Protein AF-A0A087TFL4-F1 (afdb_monomer)

Secondary structure (DSSP, 8-state):
--HHHHHHHHHHHHHHHHHHHHH-----SS--TTB-TTS-B------SS--SS-----HHHHH-S--SS-S--------TTTS----EE----TT-TTS--EE-TT-SS-HHHHHHHHHHHS-HHHHHHHHHHHHHHHT-HHHHHHHHHHHHHHHTTHHHHHHHHHHHHHHHHHHHHHHHHHTSPPPP-----------PPP--------TTSHHHHHHHHHHHHHHHHHHHHHHHHHHHHHHHHHHHHHHHHHHHHHHHHHHHHHHHHHHHHHHHHHTSPPPSSGGGPPPPPHHHHHHHHHHHHHHHHHHTTS-GGGTS-HHHHHHHTT------------------------------------------------PPPP--S-------

Solvent-accessible surface area (backbone atoms only — not comparable to full-atom values): 25677 Å² total; per-residue (Å²): 133,54,76,66,56,52,50,52,51,50,51,50,50,50,51,53,51,50,56,52,52,75,69,51,72,77,96,56,98,71,77,76,95,52,59,47,97,84,72,50,70,72,84,84,81,81,67,98,69,92,63,103,60,93,71,88,77,54,67,60,78,78,68,51,78,83,88,76,76,78,52,42,83,80,67,94,70,79,55,80,82,74,56,87,31,55,44,46,75,50,84,79,62,89,93,43,88,84,54,77,54,61,47,60,93,82,32,78,40,52,65,68,57,28,50,48,51,41,55,60,71,64,31,72,64,40,51,53,52,51,51,50,52,49,57,61,34,73,82,30,69,68,54,45,53,52,50,51,53,51,45,18,68,76,48,78,48,48,46,63,55,52,50,52,54,50,50,54,55,48,50,54,52,50,52,53,52,49,56,59,57,72,70,52,83,79,80,90,83,87,88,86,88,87,84,85,90,88,83,90,85,88,82,88,92,85,84,85,80,74,84,83,57,52,71,67,44,51,59,50,46,53,53,50,50,53,52,48,51,52,51,54,51,53,52,47,54,51,49,52,54,50,48,51,51,50,55,52,51,52,50,51,50,50,56,52,47,53,54,48,56,56,45,53,50,43,50,51,52,37,50,49,54,51,45,62,62,71,70,43,82,78,54,80,38,56,88,61,55,82,72,83,48,70,67,48,51,54,39,50,54,52,40,51,52,51,50,49,62,58,49,71,79,49,61,69,76,84,76,52,52,73,64,60,51,33,55,75,69,68,49,87,71,80,77,88,70,87,70,87,76,79,77,83,75,90,75,91,76,86,87,84,89,80,84,89,77,91,79,90,75,89,77,90,83,86,88,86,87,89,82,91,81,92,85,80,89,80,86,83,84,89,81,78,94,83,83,74,95,84,82,135

Sequence (392 aa):
MSPEEILQQAQRAAKAAANRLTLKRPNSKFGFLRQNENGTTTLAIIHPKSGDREMKVNLEMLTGKVSQGTGTIVGFKEDSKNIIKPVHYTSYGSYSSYAPHYDSTFSNLSKEESDLVLSTYGDELGLQYADSLTSFAKDNDYVLHMVDNILDSLTGGEHSKTVKILEEKRKVREEEAQARKVLKPLNENEMAKTSPLSTPVTADIESLQTLEDIDLELSRLEHVDNENKKLENGEKNRSDLLHLKHKQLLSQRRAIQQKLDNATQLLQDLRKVQNERLSSNPPPHLALIRPPSTLENDLADKVTKKLVDVSSQLPPENIVSVEGLRKAMGITYCPTSGHNTASNTKGSKKIDLTGRNIENDRTVNDTSLRDETVLDHSSPPDVSADDRLRNQ

InterPro domains:
  IPR021900 Protein of unknown function DUF3512 [PF12024] (1-171)
  IPR051831 Bromodomain-containing [PTHR22881] (3-341)

Foldseek 3Di:
DDPVVVVVVVVVVVVVVVVVVVPDDPPDPDDQPAQDPVRDHDDDPDDPDDDPDPDPDDVCNVPPPPPDDFLFPPPDDDDPVPDAFAWAADDPDPPPPPDDGTHCPPGPDDNVVNVVCCVCPVDPVNVVVVVVVVVVQVPPPVSVVVVQVVVCVVVVNVSVVVVVVVVVVVVVVVVVVVVVVVPPDDDDDDDDDDDDDDDDDDDDDPDDDDDPCVVVVVVVVVVVVVVVVVVVVVVVVVVVVVVVVVVVVVVVVVVLVVLVVVLVVLVVVLVVQVCVQVVPDQDRGNVVRDDRDPVSVVSVVVNVVSVCVSPVVDDPPVVADPVNVCVVVVNPDDDPPDDDPPPDDDDDDDDDDDDDDDDDDDDDDDDDDDDDDDDDDDDDDDDDDDDDDDDD

Mean predicted aligned error: 23.57 Å

Radius of gyration: 42.43 Å; Cα contacts (8 Å, |Δi|>4): 109; chains: 1; bounding box: 102×83×144 Å

Structure (mmCIF, N/CA/C/O backbone):
data_AF-A0A087TFL4-F1
#
_entry.id   AF-A0A087TFL4-F1
#
loop_
_atom_site.group_PDB
_atom_site.id
_atom_site.type_symbol
_atom_site.label_atom_id
_atom_site.label_alt_id
_atom_site.label_comp_id
_atom_site.label_asym_id
_atom_site.label_entity_id
_atom_site.label_seq_id
_atom_site.pdbx_PDB_ins_code
_atom_site.Cartn_x
_atom_site.Cartn_y
_atom_site.Cartn_z
_atom_site.occupancy
_atom_site.B_iso_or_equiv
_atom_site.auth_seq_id
_atom_site.auth_comp_id
_atom_site.auth_asym_id
_atom_site.auth_atom_id
_atom_site.pdbx_PDB_model_num
ATOM 1 N N . MET A 1 1 ? -61.193 27.846 10.549 1.00 58.06 1 MET A N 1
ATOM 2 C CA . MET A 1 1 ? -60.262 26.756 10.885 1.00 58.06 1 MET A CA 1
ATOM 3 C C . MET A 1 1 ? -59.587 27.135 12.183 1.00 58.06 1 MET A C 1
ATOM 5 O O . MET A 1 1 ? -58.821 28.096 12.195 1.00 58.06 1 MET A O 1
ATOM 9 N N . SER A 1 2 ? -59.947 26.476 13.278 1.00 85.62 2 SER A N 1
ATOM 10 C CA . SER A 1 2 ? -59.261 26.668 14.555 1.00 85.62 2 SER A CA 1
ATOM 11 C C . SER A 1 2 ? -57.844 26.063 14.484 1.00 85.62 2 SER A C 1
ATOM 13 O O . SER A 1 2 ? -57.599 25.158 13.681 1.00 85.62 2 SER A O 1
ATOM 15 N N . PRO A 1 3 ? -56.880 26.527 15.301 1.00 83.25 3 PRO A N 1
ATOM 16 C CA . PRO A 1 3 ? -55.535 25.939 15.348 1.00 83.25 3 PRO A CA 1
ATOM 17 C C . PRO A 1 3 ? -55.542 24.431 15.646 1.00 83.25 3 PRO A C 1
ATOM 19 O O . PRO A 1 3 ? -54.695 23.683 15.159 1.00 83.25 3 PRO A O 1
ATOM 22 N N . GLU A 1 4 ? -56.532 23.981 16.415 1.00 86.81 4 GLU A N 1
ATOM 23 C CA . GLU A 1 4 ? -56.717 22.583 16.789 1.00 86.81 4 GLU A CA 1
ATOM 24 C C . GLU A 1 4 ? -57.187 21.723 15.604 1.00 86.81 4 GLU A C 1
ATOM 26 O O . GLU A 1 4 ? -56.677 20.621 15.392 1.00 86.81 4 GLU A O 1
ATOM 31 N N . GLU A 1 5 ? -58.074 22.256 14.759 1.00 89.19 5 GLU A N 1
ATOM 32 C CA . GLU A 1 5 ? -58.508 21.597 13.520 1.00 89.19 5 GLU A CA 1
ATOM 33 C C . GLU A 1 5 ? -57.343 21.414 12.537 1.00 89.19 5 GLU A C 1
ATOM 35 O O . GLU A 1 5 ? -57.216 20.360 11.910 1.00 89.19 5 GLU A O 1
ATOM 40 N N . ILE A 1 6 ? -56.447 22.404 12.448 1.00 87.94 6 ILE A N 1
ATOM 41 C CA . ILE A 1 6 ? -55.258 22.349 11.585 1.00 87.94 6 ILE A CA 1
ATOM 42 C C . ILE A 1 6 ? -54.280 21.277 12.083 1.00 87.94 6 ILE A C 1
ATOM 44 O O . ILE A 1 6 ? -53.769 20.488 11.284 1.00 87.94 6 ILE A O 1
ATOM 48 N N . LEU A 1 7 ? -54.050 21.196 13.399 1.00 90.12 7 LEU A N 1
ATOM 49 C CA . LEU A 1 7 ? -53.199 20.163 13.995 1.00 90.12 7 LEU A CA 1
ATOM 50 C C . LEU A 1 7 ? -53.775 18.763 13.755 1.00 90.12 7 LEU A C 1
ATOM 52 O O . LEU A 1 7 ? -53.048 17.852 13.354 1.00 90.12 7 LEU A O 1
ATOM 56 N N . GLN A 1 8 ? -55.085 18.594 13.944 1.00 92.69 8 GLN A N 1
ATOM 57 C CA . GLN A 1 8 ? -55.751 17.313 13.730 1.00 92.69 8 GLN A CA 1
ATOM 58 C C . GLN A 1 8 ? -55.700 16.889 12.255 1.00 92.69 8 GLN A C 1
ATOM 60 O O . GLN A 1 8 ? -55.462 15.717 11.947 1.00 92.69 8 GLN A O 1
ATOM 65 N N . GLN A 1 9 ? -55.873 17.834 11.329 1.00 91.88 9 GLN A N 1
ATOM 66 C CA . GLN A 1 9 ? -55.750 17.586 9.897 1.00 91.88 9 GLN A CA 1
ATOM 67 C C . GLN A 1 9 ? -54.315 17.207 9.508 1.00 91.88 9 GLN A C 1
ATOM 69 O O . GLN A 1 9 ? -54.122 16.230 8.781 1.00 91.88 9 GLN A O 1
ATOM 74 N N . ALA A 1 10 ? -53.309 17.910 10.037 1.00 92.62 10 ALA A N 1
ATOM 75 C CA . ALA A 1 10 ? -51.899 17.607 9.802 1.00 92.62 10 ALA A CA 1
ATOM 76 C C . ALA A 1 10 ? -51.515 16.219 10.339 1.00 92.62 10 ALA A C 1
ATOM 78 O O . ALA A 1 10 ? -50.865 15.441 9.641 1.00 92.62 10 ALA A O 1
ATOM 79 N N . GLN A 1 11 ? -51.978 15.857 11.538 1.00 92.94 11 GLN A N 1
ATOM 80 C CA . GLN A 1 11 ? -51.740 14.535 12.124 1.00 92.94 11 GLN A CA 1
ATOM 81 C C . GLN A 1 11 ? -52.425 13.415 11.331 1.00 92.94 11 GLN A C 1
ATOM 83 O O . GLN A 1 11 ? -51.819 12.367 11.096 1.00 92.94 11 GLN A O 1
ATOM 88 N N . ARG A 1 12 ? -53.666 13.625 10.870 1.00 92.75 12 ARG A N 1
ATOM 89 C CA . ARG A 1 12 ? -54.366 12.662 10.003 1.00 92.75 12 ARG A CA 1
ATOM 90 C C . ARG A 1 12 ? -53.652 12.489 8.664 1.00 92.75 12 ARG A C 1
ATOM 92 O O . ARG A 1 12 ? -53.463 11.353 8.233 1.00 92.75 12 ARG A O 1
ATOM 99 N N . ALA A 1 13 ? -53.207 13.581 8.045 1.00 90.56 13 ALA A N 1
ATOM 100 C CA . ALA A 1 13 ? -52.444 13.544 6.800 1.00 90.56 13 ALA A CA 1
ATOM 101 C C . ALA A 1 13 ? -51.092 12.831 6.980 1.00 90.56 13 ALA A C 1
ATOM 103 O O . ALA A 1 13 ? -50.738 11.975 6.169 1.00 90.56 13 ALA A O 1
ATOM 104 N N . ALA A 1 14 ? -50.378 13.100 8.078 1.00 89.25 14 ALA A N 1
ATOM 105 C CA . ALA A 1 14 ? -49.119 12.437 8.408 1.00 89.25 14 ALA A CA 1
ATOM 106 C C . ALA A 1 14 ? -49.306 10.930 8.640 1.00 89.25 14 ALA A C 1
ATOM 108 O O . ALA A 1 14 ? -48.551 10.120 8.103 1.00 89.25 14 ALA A O 1
ATOM 109 N N . LYS A 1 15 ? -50.355 10.530 9.372 1.00 88.44 15 LYS A N 1
ATOM 110 C CA . LYS A 1 15 ? -50.680 9.115 9.604 1.00 88.44 15 LYS A CA 1
ATOM 111 C C . LYS A 1 15 ? -51.071 8.397 8.310 1.00 88.44 15 LYS A C 1
ATOM 113 O O . LYS A 1 15 ? -50.635 7.273 8.075 1.00 88.44 15 LYS A O 1
ATOM 118 N N . ALA A 1 16 ? -51.845 9.050 7.442 1.00 85.50 16 ALA A N 1
ATOM 119 C CA . ALA A 1 16 ? -52.192 8.513 6.129 1.00 85.50 16 ALA A CA 1
ATOM 120 C C . ALA A 1 16 ? -50.954 8.358 5.226 1.00 85.50 16 ALA A C 1
ATOM 122 O O . ALA A 1 16 ? -50.808 7.336 4.555 1.00 85.50 16 ALA A O 1
ATOM 123 N N . ALA A 1 17 ? -50.028 9.322 5.249 1.00 80.00 17 ALA A N 1
ATOM 124 C CA . ALA A 1 17 ? -48.767 9.247 4.513 1.00 80.00 17 ALA A CA 1
ATOM 125 C C . ALA A 1 17 ? -47.852 8.126 5.035 1.00 80.00 17 ALA A C 1
ATOM 127 O O . ALA A 1 17 ? -47.291 7.379 4.232 1.00 80.00 17 ALA A O 1
ATOM 128 N N . ALA A 1 18 ? -47.759 7.958 6.358 1.00 78.62 18 ALA A N 1
ATOM 129 C CA . ALA A 1 18 ? -47.012 6.870 6.987 1.00 78.62 18 ALA A CA 1
ATOM 130 C C . ALA A 1 18 ? -47.576 5.496 6.590 1.00 78.62 18 ALA A C 1
ATOM 132 O O . ALA A 1 18 ? -46.825 4.635 6.142 1.00 78.62 18 ALA A O 1
ATOM 133 N N . ASN A 1 19 ? -48.900 5.323 6.642 1.00 77.06 19 ASN A N 1
ATOM 134 C CA . ASN A 1 19 ? -49.559 4.088 6.204 1.00 77.06 19 ASN A CA 1
ATOM 135 C C . ASN A 1 19 ? -49.379 3.823 4.699 1.00 77.06 19 ASN A C 1
ATOM 137 O O . ASN A 1 19 ? -49.259 2.681 4.263 1.00 77.06 19 ASN A O 1
ATOM 141 N N . ARG A 1 20 ? -49.336 4.877 3.875 1.00 72.00 20 ARG A N 1
ATOM 142 C CA . ARG A 1 20 ? -49.063 4.728 2.442 1.00 72.00 20 ARG A CA 1
ATOM 143 C C . ARG A 1 20 ? -47.622 4.291 2.187 1.00 72.00 20 ARG A C 1
ATOM 145 O O . ARG A 1 20 ? -47.395 3.552 1.238 1.00 72.00 20 ARG A O 1
ATOM 152 N N . LEU A 1 21 ? -46.670 4.731 3.012 1.00 65.38 21 LEU A N 1
ATOM 153 C CA . LEU A 1 21 ? -45.262 4.332 2.941 1.00 65.38 21 LEU A CA 1
ATOM 154 C C . LEU A 1 21 ? -45.024 2.907 3.451 1.00 65.38 21 LEU A C 1
ATOM 156 O O . LEU A 1 21 ? -44.215 2.207 2.854 1.00 65.38 21 LEU A O 1
ATOM 160 N N . THR A 1 22 ? -45.750 2.446 4.475 1.00 64.56 22 THR A N 1
ATOM 161 C CA . THR A 1 22 ? -45.658 1.049 4.941 1.00 64.56 22 THR A CA 1
ATOM 162 C C . THR A 1 22 ? -46.191 0.053 3.909 1.00 64.56 22 THR A C 1
ATOM 164 O O . THR A 1 22 ? -45.640 -1.037 3.783 1.00 64.56 22 THR A O 1
ATOM 167 N N . LEU A 1 23 ? -47.210 0.428 3.123 1.00 61.41 23 LEU A N 1
ATOM 168 C CA . LEU A 1 23 ? -47.696 -0.377 1.992 1.00 61.41 23 LEU A CA 1
ATOM 169 C C . LEU A 1 23 ? -46.860 -0.221 0.710 1.00 61.41 23 LEU A C 1
ATOM 171 O O . LEU A 1 23 ? -46.963 -1.058 -0.193 1.00 61.41 23 LEU A O 1
ATOM 175 N N . LYS A 1 24 ? -46.061 0.847 0.585 1.00 58.66 24 LYS A N 1
ATOM 176 C CA . LYS A 1 24 ? -45.263 1.103 -0.620 1.00 58.66 24 LYS A CA 1
ATOM 177 C C . LYS A 1 24 ? -44.071 0.150 -0.641 1.00 58.66 24 LYS A C 1
ATOM 179 O O . LYS A 1 24 ? -43.048 0.393 -0.007 1.00 58.66 24 LYS A O 1
ATOM 184 N N . ARG A 1 25 ? -44.182 -0.935 -1.408 1.00 59.22 25 ARG A N 1
ATOM 185 C CA . ARG A 1 25 ? -43.020 -1.772 -1.722 1.00 59.22 25 ARG A CA 1
ATOM 186 C C . ARG A 1 25 ? -42.063 -0.972 -2.622 1.00 59.22 25 ARG A C 1
ATOM 188 O O . ARG A 1 25 ? -42.535 -0.324 -3.561 1.00 59.22 25 ARG A O 1
ATOM 195 N N . PRO A 1 26 ? -40.745 -0.967 -2.353 1.00 58.03 26 PRO A N 1
ATOM 196 C CA . PRO A 1 26 ? -39.784 -0.352 -3.259 1.00 58.03 26 PRO A CA 1
ATOM 197 C C . PRO A 1 26 ? -39.869 -1.038 -4.624 1.00 58.03 26 PRO A C 1
ATOM 199 O O . PRO A 1 26 ? -40.136 -2.238 -4.703 1.00 58.03 26 PRO A O 1
ATOM 202 N N . ASN A 1 27 ? -39.668 -0.267 -5.692 1.00 52.59 27 ASN A N 1
ATOM 203 C CA . ASN A 1 27 ? -39.765 -0.734 -7.072 1.00 52.59 27 ASN A CA 1
ATOM 204 C C . ASN A 1 27 ? -38.569 -1.658 -7.389 1.00 52.59 27 ASN A C 1
ATOM 206 O O . ASN A 1 27 ? -37.582 -1.245 -7.990 1.00 52.59 27 ASN A O 1
ATOM 210 N N . SER A 1 28 ? -38.617 -2.890 -6.884 1.00 54.31 28 SER A N 1
ATOM 211 C CA . SER A 1 28 ? -37.598 -3.918 -7.078 1.00 54.31 28 SER A CA 1
ATOM 212 C C . SER A 1 28 ? -38.000 -4.809 -8.248 1.00 54.31 28 SER A C 1
ATOM 214 O O . SER A 1 28 ? -39.097 -5.363 -8.258 1.00 54.31 28 SER A O 1
ATOM 216 N N . LYS A 1 29 ? -37.094 -5.002 -9.214 1.00 53.50 29 LYS A N 1
ATOM 217 C CA . LYS A 1 29 ? -37.260 -5.986 -10.302 1.00 53.50 29 LYS A CA 1
ATOM 218 C C . LYS A 1 29 ? -37.233 -7.442 -9.812 1.00 53.50 29 LYS A C 1
ATOM 220 O O . LYS A 1 29 ? -37.567 -8.340 -10.575 1.00 53.50 29 LYS A O 1
ATOM 225 N N . PHE A 1 30 ? -36.864 -7.672 -8.552 1.00 54.06 30 PHE A N 1
ATOM 226 C CA . PHE A 1 30 ? -36.868 -8.983 -7.910 1.00 54.06 30 PHE A CA 1
ATOM 227 C C . PHE A 1 30 ? -37.880 -8.988 -6.761 1.00 54.06 30 PHE A C 1
ATOM 229 O O . PHE A 1 30 ? -37.739 -8.233 -5.795 1.00 54.06 30 PHE A O 1
ATOM 236 N N . GLY A 1 31 ? -38.918 -9.817 -6.887 1.00 56.47 31 GLY A N 1
ATOM 237 C CA . GLY A 1 31 ? -39.905 -10.069 -5.839 1.00 56.47 31 GLY A CA 1
ATOM 238 C C . GLY A 1 31 ? -39.514 -11.284 -5.000 1.00 56.47 31 GLY A C 1
ATOM 239 O O . GLY A 1 31 ? -39.064 -12.296 -5.535 1.00 56.47 31 GLY A O 1
ATOM 240 N N . PHE A 1 32 ? -39.700 -11.208 -3.683 1.00 57.56 32 PHE A N 1
ATOM 241 C CA . PHE A 1 32 ? -39.600 -12.385 -2.823 1.00 57.56 32 PHE A CA 1
ATOM 242 C C . PHE A 1 32 ? -40.848 -13.252 -3.034 1.00 57.56 32 PHE A C 1
ATOM 244 O O . PHE A 1 32 ? -41.956 -12.828 -2.716 1.00 57.56 32 PHE A O 1
ATOM 251 N N . LEU A 1 33 ? -40.669 -14.467 -3.562 1.00 56.59 33 LEU A N 1
ATOM 252 C CA . LEU A 1 33 ? -41.761 -15.372 -3.960 1.00 56.59 33 LEU A CA 1
ATOM 253 C C . LEU A 1 33 ? -42.633 -15.858 -2.778 1.00 56.59 33 LEU A C 1
ATOM 255 O O . LEU A 1 33 ? -43.685 -16.451 -2.990 1.00 56.59 33 LEU A O 1
ATOM 259 N N . ARG A 1 34 ? -42.212 -15.617 -1.527 1.00 57.62 34 ARG A N 1
ATOM 260 C CA . ARG A 1 34 ? -42.903 -16.075 -0.313 1.00 57.62 34 ARG A CA 1
ATOM 261 C C . ARG A 1 34 ? -42.811 -15.044 0.817 1.00 57.62 34 ARG A C 1
ATOM 263 O O . ARG A 1 34 ? -42.097 -15.241 1.799 1.00 57.62 34 ARG A O 1
ATOM 270 N N . GLN A 1 35 ? -43.505 -13.921 0.650 1.00 61.38 35 GLN A N 1
ATOM 271 C CA . GLN A 1 35 ? -43.669 -12.910 1.696 1.00 61.38 35 GLN A CA 1
ATOM 272 C C . GLN A 1 35 ? -45.012 -13.132 2.407 1.00 61.38 35 GLN A C 1
ATOM 274 O O . GLN A 1 35 ? -46.057 -13.134 1.762 1.00 61.38 35 GLN A O 1
ATOM 279 N N . ASN A 1 36 ? -44.986 -13.321 3.726 1.00 67.50 36 ASN A N 1
ATOM 280 C CA . ASN A 1 36 ? -46.196 -13.370 4.546 1.00 67.50 36 ASN A CA 1
ATOM 281 C C . ASN A 1 36 ? -46.836 -11.973 4.628 1.00 67.50 36 ASN A C 1
ATOM 283 O O . ASN A 1 36 ? -46.158 -10.962 4.434 1.00 67.50 36 ASN A O 1
ATOM 287 N N . GLU A 1 37 ? -48.119 -11.899 4.991 1.00 66.00 37 GLU A N 1
ATOM 288 C CA . GLU A 1 37 ? -48.866 -10.631 5.126 1.00 66.00 37 GLU A CA 1
ATOM 289 C C . GLU A 1 37 ? -48.205 -9.643 6.106 1.00 66.00 37 GLU A C 1
ATOM 291 O O . GLU A 1 37 ? -48.276 -8.431 5.922 1.00 66.00 37 GLU A O 1
ATOM 296 N N . ASN A 1 38 ? -47.443 -10.162 7.075 1.00 67.06 38 ASN A N 1
ATOM 297 C CA . ASN A 1 38 ? -46.673 -9.389 8.055 1.00 67.06 38 ASN A CA 1
ATOM 298 C C . ASN A 1 38 ? -45.337 -8.841 7.506 1.00 67.06 38 ASN A C 1
ATOM 300 O O . ASN A 1 38 ? -44.512 -8.338 8.265 1.00 67.06 38 ASN A O 1
ATOM 304 N N . GLY A 1 39 ? -45.062 -8.998 6.208 1.00 64.88 39 GLY A N 1
ATOM 305 C CA . GLY A 1 39 ? -43.830 -8.549 5.556 1.00 64.88 39 GLY A CA 1
ATOM 306 C C . GLY A 1 39 ? -42.616 -9.463 5.764 1.00 64.88 39 GLY A C 1
ATOM 307 O O . GLY A 1 39 ? -41.577 -9.234 5.141 1.00 64.88 39 GLY A O 1
ATOM 308 N N . THR A 1 40 ? -42.737 -10.513 6.583 1.00 66.12 40 THR A N 1
ATOM 309 C CA . THR A 1 40 ? -41.673 -11.495 6.832 1.00 66.12 40 THR A CA 1
ATOM 310 C C . THR A 1 40 ? -41.522 -12.454 5.654 1.00 66.12 40 THR A C 1
ATOM 312 O O . THR A 1 40 ? -42.504 -12.887 5.054 1.00 66.12 40 THR A O 1
ATOM 315 N N . THR A 1 41 ? -40.282 -12.799 5.312 1.00 64.56 41 THR A N 1
ATOM 316 C CA . THR A 1 41 ? -39.969 -13.773 4.255 1.00 64.56 41 THR A CA 1
ATOM 317 C C . THR A 1 41 ? -39.354 -15.002 4.909 1.00 64.56 41 THR A C 1
ATOM 319 O O . THR A 1 41 ? -38.446 -14.870 5.725 1.00 64.56 41 THR A O 1
ATOM 322 N N . THR A 1 42 ? -39.851 -16.194 4.581 1.00 62.81 42 THR A N 1
ATOM 323 C CA . THR A 1 42 ? -39.295 -17.464 5.078 1.00 62.81 42 THR A CA 1
ATOM 324 C C . THR A 1 42 ? -38.655 -18.236 3.931 1.00 62.81 42 THR A C 1
ATOM 326 O O . THR A 1 42 ? -39.304 -18.537 2.929 1.00 62.81 42 THR A O 1
ATOM 329 N N . LEU A 1 43 ? -37.367 -18.555 4.079 1.00 57.22 43 LEU A N 1
ATOM 330 C CA . LEU A 1 43 ? -36.614 -19.394 3.152 1.00 57.22 43 LEU A CA 1
ATOM 331 C C . LEU A 1 43 ? -36.687 -20.846 3.644 1.00 57.22 43 LEU A C 1
ATOM 333 O O . LEU A 1 43 ? -36.133 -21.173 4.690 1.00 57.22 43 LEU A O 1
ATOM 337 N N . ALA A 1 44 ? -37.376 -21.716 2.907 1.00 58.03 44 ALA A N 1
ATOM 338 C CA . ALA A 1 44 ? -37.375 -23.148 3.191 1.00 58.03 44 ALA A CA 1
ATOM 339 C C . ALA A 1 44 ? -36.181 -23.796 2.477 1.00 58.03 44 ALA A C 1
ATOM 341 O O . ALA A 1 44 ? -36.267 -24.128 1.296 1.00 58.03 44 ALA A O 1
ATOM 342 N N . ILE A 1 45 ? -35.055 -23.946 3.177 1.00 58.06 45 ILE A N 1
ATOM 343 C CA . ILE A 1 45 ? -33.920 -24.731 2.681 1.00 58.06 45 ILE A CA 1
ATOM 344 C C . ILE A 1 45 ? -34.227 -26.201 2.975 1.00 58.06 45 ILE A C 1
ATOM 346 O O . ILE A 1 45 ? -34.058 -26.665 4.100 1.00 58.06 45 ILE A O 1
ATOM 350 N N . ILE A 1 46 ? -34.709 -26.934 1.972 1.00 55.59 46 ILE A N 1
ATOM 351 C CA . ILE A 1 46 ? -34.933 -28.377 2.093 1.00 55.59 46 ILE A CA 1
ATOM 352 C C . ILE A 1 46 ? -33.597 -29.083 1.851 1.00 55.59 46 ILE A C 1
ATOM 354 O O . ILE A 1 46 ? -33.093 -29.115 0.730 1.00 55.59 46 ILE A O 1
ATOM 358 N N . HIS A 1 47 ? -33.020 -29.644 2.913 1.00 51.06 47 HIS A N 1
ATOM 359 C CA . HIS A 1 47 ? -31.899 -30.574 2.806 1.00 51.06 47 HIS A CA 1
ATOM 360 C C . HIS A 1 47 ? -32.420 -31.949 2.342 1.00 51.06 47 HIS A C 1
ATOM 362 O O . HIS A 1 47 ? -33.339 -32.478 2.964 1.00 51.06 47 HIS A O 1
ATOM 368 N N . PRO A 1 48 ? -31.836 -32.585 1.307 1.00 63.09 48 PRO A N 1
ATOM 369 C CA . PRO A 1 48 ? -32.299 -33.882 0.800 1.00 63.09 48 PRO A CA 1
ATOM 370 C C . PRO A 1 48 ? -31.981 -35.079 1.719 1.00 63.09 48 PRO A C 1
ATOM 372 O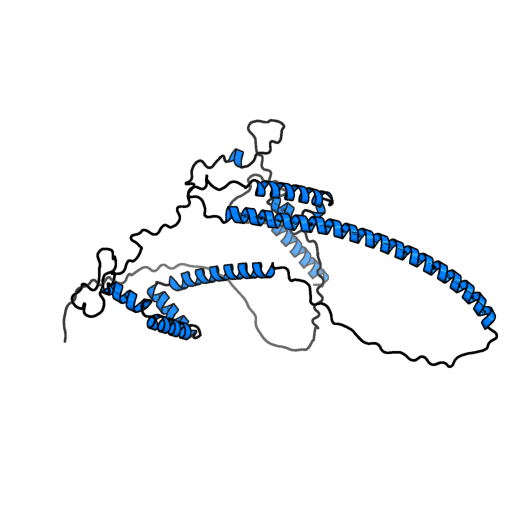 O . PRO A 1 48 ? -32.293 -36.215 1.368 1.00 63.09 48 PRO A O 1
ATOM 375 N N . LYS A 1 49 ? -31.366 -34.859 2.890 1.00 51.84 49 LYS A N 1
ATOM 376 C CA . LYS A 1 49 ? -31.142 -35.882 3.921 1.00 51.84 49 LYS A CA 1
ATOM 377 C C . LYS A 1 49 ? -31.280 -35.263 5.309 1.00 51.84 49 LYS A C 1
ATOM 379 O O . LYS A 1 49 ? -30.391 -34.546 5.761 1.00 51.84 49 LYS A O 1
ATOM 384 N N . SER A 1 50 ? -32.397 -35.545 5.969 1.00 45.72 50 SER A N 1
ATOM 385 C CA . SER A 1 50 ? -32.633 -35.192 7.366 1.00 45.72 50 SER A CA 1
ATOM 386 C C . SER A 1 50 ? -31.718 -36.014 8.273 1.00 45.72 50 SER A C 1
ATOM 388 O O . SER A 1 50 ? -31.831 -37.236 8.339 1.00 45.72 50 SER A O 1
ATOM 390 N N . GLY A 1 51 ? -30.811 -35.339 8.968 1.00 52.31 51 GLY A N 1
ATOM 391 C CA . GLY A 1 51 ? -30.196 -35.826 10.196 1.00 52.31 51 GLY A CA 1
ATOM 392 C C . GLY A 1 51 ? -30.349 -34.726 11.239 1.00 52.31 51 GLY A C 1
ATOM 393 O O . GLY A 1 51 ? -30.035 -33.578 10.937 1.00 52.31 51 GLY A O 1
ATOM 394 N N . ASP A 1 52 ? -30.843 -35.068 12.430 1.00 56.00 52 ASP A N 1
ATOM 395 C CA . ASP A 1 52 ? -31.246 -34.159 13.525 1.00 56.00 52 ASP A CA 1
ATOM 396 C C . ASP A 1 52 ? -30.097 -33.364 14.181 1.00 56.00 52 ASP A C 1
ATOM 398 O O . ASP A 1 52 ? -30.123 -33.049 15.370 1.00 56.00 52 ASP A O 1
ATOM 402 N N . ARG A 1 53 ? -29.033 -33.052 13.444 1.00 60.72 53 ARG A N 1
ATOM 403 C CA . ARG A 1 53 ? -27.903 -32.270 13.939 1.00 60.72 53 ARG A CA 1
ATOM 404 C C . ARG A 1 53 ? -27.661 -31.128 12.977 1.00 60.72 53 ARG A C 1
ATOM 406 O O . ARG A 1 53 ? -27.265 -31.356 11.836 1.00 60.72 53 ARG A O 1
ATOM 413 N N . GLU A 1 54 ? -27.876 -29.907 13.458 1.00 60.31 54 GLU A N 1
ATOM 414 C CA . GLU A 1 54 ? -27.418 -28.690 12.796 1.00 60.31 54 GLU A CA 1
ATOM 415 C C . GLU A 1 54 ? -25.903 -28.797 12.576 1.00 60.31 54 GLU A C 1
ATOM 417 O O . GLU A 1 54 ? -25.093 -28.560 13.475 1.00 60.31 54 GLU A O 1
ATOM 422 N N . MET A 1 55 ? -25.498 -29.228 11.383 1.00 62.38 55 M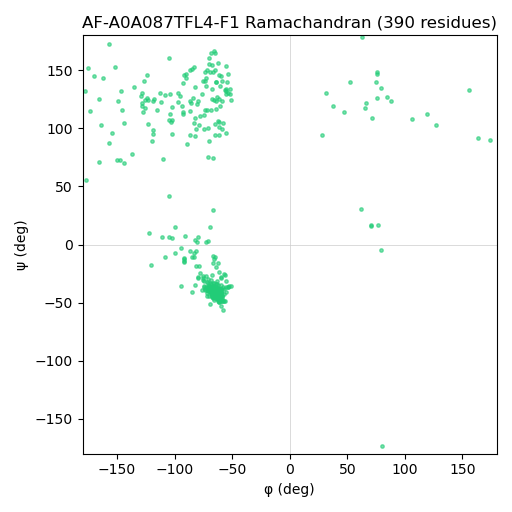ET A N 1
ATOM 423 C CA . MET A 1 55 ? -24.102 -29.181 10.984 1.00 62.38 55 MET A CA 1
ATOM 424 C C . MET A 1 55 ? -23.797 -27.757 10.544 1.00 62.38 55 MET A C 1
ATOM 426 O O . MET A 1 55 ? -24.437 -27.214 9.646 1.00 62.38 55 MET A O 1
ATOM 430 N N . LYS A 1 56 ? -22.796 -27.148 11.180 1.00 65.88 56 LYS A N 1
ATOM 431 C CA . LYS A 1 56 ? -22.221 -25.889 10.712 1.00 65.88 56 LYS A CA 1
ATOM 432 C C . LYS A 1 56 ? -21.560 -26.163 9.365 1.00 65.88 56 LYS A C 1
ATOM 434 O O . LYS A 1 56 ? -20.499 -26.779 9.314 1.00 65.88 56 LYS A O 1
ATOM 439 N N . VAL A 1 57 ? -22.211 -25.755 8.282 1.00 65.06 57 VAL A N 1
ATOM 440 C CA . VAL A 1 57 ? -21.654 -25.881 6.937 1.00 65.06 57 VAL A CA 1
ATOM 441 C C . VAL A 1 57 ? -20.931 -24.585 6.603 1.00 65.06 57 VAL A C 1
ATOM 443 O O . VAL A 1 57 ? -21.547 -23.526 6.495 1.00 65.06 57 VAL A O 1
ATOM 446 N N . ASN A 1 58 ? -19.611 -24.665 6.455 1.00 76.50 58 ASN A N 1
ATOM 447 C CA . ASN A 1 58 ? -18.826 -23.550 5.939 1.00 76.50 58 ASN A CA 1
ATOM 448 C C . ASN A 1 58 ? -19.097 -23.404 4.440 1.00 76.50 58 ASN A C 1
ATOM 450 O O . ASN A 1 58 ? -19.219 -24.408 3.738 1.00 76.50 58 ASN A O 1
ATOM 454 N N . LEU A 1 59 ? -19.138 -22.167 3.935 1.00 72.00 59 LEU A N 1
ATOM 455 C CA . LEU A 1 59 ? -19.316 -21.898 2.502 1.00 72.00 59 LEU A CA 1
ATOM 456 C C . LEU A 1 59 ? -18.317 -22.691 1.640 1.00 72.00 59 LEU A C 1
ATOM 458 O O . LEU A 1 59 ? -18.689 -23.200 0.590 1.00 72.00 59 LEU A O 1
ATOM 462 N N . GLU A 1 60 ? -17.092 -22.875 2.141 1.00 68.94 60 GLU A N 1
ATOM 463 C CA . GLU A 1 60 ? -16.033 -23.684 1.526 1.00 68.94 60 GLU A CA 1
ATOM 464 C C . GLU A 1 60 ? -16.472 -25.125 1.206 1.00 68.94 60 GLU A C 1
ATOM 466 O O . GLU A 1 60 ? -16.101 -25.665 0.165 1.00 68.94 60 GLU A O 1
ATOM 471 N N . MET A 1 61 ? -17.308 -25.738 2.054 1.00 69.56 61 MET A N 1
ATOM 472 C CA . MET A 1 61 ? -17.837 -27.087 1.819 1.00 69.56 61 MET A CA 1
ATOM 473 C C . MET A 1 61 ? -18.883 -27.122 0.699 1.00 69.56 61 MET A C 1
ATOM 475 O O . MET A 1 61 ? -19.045 -28.162 0.066 1.00 69.56 61 MET A O 1
ATOM 479 N N . LEU A 1 62 ? -19.591 -26.013 0.453 1.00 74.12 62 LEU A N 1
ATOM 480 C CA . LEU A 1 62 ? -20.565 -25.901 -0.636 1.00 74.12 62 LEU A CA 1
ATOM 481 C C . LEU A 1 62 ? -19.908 -25.526 -1.965 1.00 74.12 62 LEU A C 1
ATOM 483 O O . LEU A 1 62 ? -20.309 -26.030 -3.010 1.00 74.12 62 LEU A O 1
ATOM 487 N N . THR A 1 63 ? -18.943 -24.607 -1.935 1.00 71.19 63 THR A N 1
ATOM 488 C CA . THR A 1 63 ? -18.366 -24.011 -3.147 1.00 71.19 63 THR A CA 1
ATOM 489 C C . THR A 1 63 ? -17.138 -24.758 -3.657 1.00 71.19 63 THR A C 1
ATOM 491 O O . THR A 1 63 ? -16.732 -24.541 -4.796 1.00 71.19 63 THR A O 1
ATOM 494 N N . GLY A 1 64 ? -16.549 -25.638 -2.838 1.00 74.75 64 GLY A N 1
ATOM 495 C CA . GLY A 1 64 ? -15.318 -26.351 -3.164 1.00 74.75 64 GLY A CA 1
ATOM 496 C C . GLY A 1 64 ? -14.120 -25.414 -3.351 1.00 74.75 64 GLY A C 1
ATOM 497 O O . GLY A 1 64 ? -14.219 -24.188 -3.256 1.00 74.75 64 GLY A O 1
ATOM 498 N N . LYS A 1 65 ? -12.950 -25.997 -3.630 1.00 71.94 65 LYS A N 1
ATOM 499 C CA . LYS A 1 65 ? -11.789 -25.222 -4.084 1.00 71.94 65 LYS A CA 1
ATOM 500 C C . LYS A 1 65 ? -12.041 -24.781 -5.523 1.00 71.94 65 LYS A C 1
ATOM 502 O O . LYS A 1 65 ? -12.483 -25.587 -6.340 1.00 71.94 65 LYS A O 1
ATOM 507 N N . VAL A 1 66 ? -11.729 -23.525 -5.840 1.00 70.06 66 VAL A N 1
ATOM 508 C CA . VAL A 1 66 ? -11.773 -23.012 -7.216 1.00 70.06 66 VAL A CA 1
ATOM 509 C C . VAL A 1 66 ? -10.835 -23.862 -8.077 1.00 70.06 66 VAL A C 1
ATOM 511 O O . VAL A 1 66 ? -9.618 -23.761 -7.970 1.00 70.06 66 VAL A O 1
ATOM 514 N N . SER A 1 67 ? -11.414 -24.750 -8.888 1.00 66.12 67 SER A N 1
ATOM 515 C CA . SER A 1 67 ? -10.667 -25.666 -9.761 1.00 66.12 67 SER A CA 1
ATOM 516 C C . SER A 1 67 ? -10.167 -24.983 -11.034 1.00 66.12 67 SER A C 1
ATOM 518 O O . SER A 1 67 ? -9.301 -25.535 -11.709 1.00 66.12 67 SER A O 1
ATOM 520 N N . GLN A 1 68 ? -10.748 -23.835 -11.391 1.00 66.56 68 GLN A N 1
ATOM 521 C CA . GLN A 1 68 ? -10.501 -23.126 -12.641 1.00 66.56 68 GLN A CA 1
ATOM 522 C C . GLN A 1 68 ? -10.149 -21.672 -12.340 1.00 66.56 68 GLN A C 1
ATOM 524 O O . GLN A 1 68 ? -10.939 -20.943 -11.746 1.00 66.56 68 GLN A O 1
ATOM 529 N N . GLY A 1 69 ? -8.952 -21.268 -12.742 1.00 65.38 69 GLY A N 1
ATOM 530 C CA . GLY A 1 69 ? -8.421 -19.929 -12.537 1.00 65.38 69 GLY A CA 1
ATOM 531 C C . GLY A 1 69 ? -6.901 -19.967 -12.553 1.00 65.38 69 GLY A C 1
ATOM 532 O O . GLY A 1 69 ? -6.288 -20.821 -11.913 1.00 65.38 69 GLY A O 1
ATOM 533 N N . THR A 1 70 ? -6.279 -19.056 -13.297 1.00 66.06 70 THR A N 1
ATOM 534 C CA . THR A 1 70 ? -4.826 -18.909 -13.263 1.00 66.06 70 THR A CA 1
ATOM 535 C C . THR A 1 70 ? -4.467 -18.287 -11.923 1.00 66.06 70 THR A C 1
ATOM 537 O O . THR A 1 70 ? -4.837 -17.152 -11.634 1.00 66.06 70 THR A O 1
ATOM 540 N N . GLY A 1 71 ? -3.742 -19.026 -11.087 1.00 66.56 71 GLY A N 1
ATOM 541 C CA . GLY A 1 71 ? -3.254 -18.534 -9.804 1.00 66.56 71 GLY A CA 1
ATOM 542 C C . GLY A 1 71 ? -2.164 -17.477 -9.952 1.00 66.56 71 GLY A C 1
ATOM 543 O O . GLY A 1 71 ? -1.443 -17.243 -9.004 1.00 66.56 71 GLY A O 1
ATOM 544 N N . THR A 1 72 ? -1.963 -16.873 -11.115 1.00 67.00 72 THR A N 1
ATOM 545 C CA . THR A 1 72 ? -0.944 -15.855 -11.337 1.00 67.00 72 THR A CA 1
ATOM 546 C C . THR A 1 72 ? -1.663 -14.621 -11.857 1.00 67.00 72 THR A C 1
ATOM 548 O O . THR A 1 72 ? -2.407 -14.680 -12.836 1.00 67.00 72 THR A O 1
ATOM 551 N N . ILE A 1 73 ? -1.483 -13.490 -11.181 1.00 67.06 73 ILE A N 1
ATOM 552 C CA . ILE A 1 73 ? -1.753 -12.210 -11.825 1.00 67.06 73 ILE A CA 1
ATOM 553 C C . ILE A 1 73 ? -0.517 -11.992 -12.686 1.00 67.06 73 ILE A C 1
ATOM 555 O O . ILE A 1 73 ? 0.556 -11.705 -12.155 1.00 67.06 73 ILE A O 1
ATOM 559 N N . VAL A 1 74 ? -0.628 -12.227 -13.995 1.00 67.25 74 VAL A N 1
ATOM 560 C CA . VAL A 1 74 ? 0.428 -11.830 -14.929 1.00 67.25 74 VAL A CA 1
ATOM 561 C C . VAL A 1 74 ? 0.514 -10.314 -14.810 1.00 67.25 74 VAL A C 1
ATOM 563 O O . VAL A 1 74 ? -0.361 -9.596 -15.287 1.00 67.25 74 VAL A O 1
ATOM 566 N N . GLY A 1 75 ? 1.512 -9.833 -14.067 1.00 68.88 75 GLY A N 1
ATOM 567 C CA . GLY A 1 75 ? 1.794 -8.409 -13.984 1.00 68.88 75 GLY A CA 1
ATOM 568 C C . GLY A 1 75 ? 2.000 -7.856 -15.389 1.00 68.88 75 GLY A C 1
ATOM 569 O O . GLY A 1 75 ? 2.392 -8.586 -16.302 1.00 68.88 75 GLY A O 1
ATOM 570 N N . PHE A 1 76 ? 1.732 -6.568 -15.568 1.00 74.81 76 PHE A N 1
ATOM 571 C CA . PHE A 1 76 ? 2.033 -5.911 -16.828 1.00 74.81 76 PHE A CA 1
ATOM 572 C C . PHE A 1 76 ? 3.548 -5.976 -17.066 1.00 74.81 76 PHE A C 1
ATOM 574 O O . PHE A 1 76 ? 4.330 -5.321 -16.376 1.00 74.81 76 PHE A O 1
ATOM 581 N N . LYS A 1 77 ? 3.961 -6.841 -17.992 1.00 79.38 77 LYS A N 1
ATOM 582 C CA . LYS A 1 77 ? 5.332 -6.930 -18.476 1.00 79.38 77 LYS A CA 1
ATOM 583 C C . LYS A 1 77 ? 5.354 -6.233 -19.820 1.00 79.38 77 LYS A C 1
ATOM 585 O O . LYS A 1 77 ? 4.828 -6.772 -20.790 1.00 79.38 77 LYS A O 1
ATOM 590 N N . GLU A 1 78 ? 5.952 -5.051 -19.835 1.00 78.81 78 GLU A N 1
ATOM 591 C CA . GLU A 1 78 ? 6.182 -4.309 -21.065 1.00 78.81 78 GLU A CA 1
ATOM 592 C C . GLU A 1 78 ? 6.957 -5.191 -22.051 1.00 78.81 78 GLU A C 1
ATOM 594 O O . GLU A 1 78 ? 7.935 -5.851 -21.668 1.00 78.81 78 GLU A O 1
ATOM 599 N N . ASP A 1 79 ? 6.497 -5.252 -23.301 1.00 83.38 79 ASP A N 1
ATOM 600 C CA . ASP A 1 79 ? 7.231 -5.987 -24.326 1.00 83.38 79 ASP A CA 1
ATOM 601 C C . ASP A 1 79 ? 8.580 -5.293 -24.539 1.00 83.38 79 ASP A C 1
ATOM 603 O O . ASP A 1 79 ? 8.676 -4.066 -24.574 1.00 83.38 79 ASP A O 1
ATOM 607 N N . SER A 1 80 ? 9.648 -6.067 -24.719 1.00 80.38 80 SER A N 1
ATOM 608 C CA . SER A 1 80 ? 10.986 -5.508 -24.939 1.00 80.38 80 SER A CA 1
ATOM 609 C C . SER A 1 80 ? 11.072 -4.679 -26.223 1.00 80.38 80 SER A C 1
ATOM 611 O O . SER A 1 80 ? 12.009 -3.897 -26.382 1.00 80.38 80 SER A O 1
ATOM 613 N N . LYS A 1 81 ? 10.086 -4.834 -27.116 1.00 82.12 81 LYS A N 1
ATOM 614 C CA . LYS A 1 81 ? 9.889 -4.033 -28.327 1.00 82.12 81 LYS A CA 1
ATOM 615 C C . LYS A 1 81 ? 9.321 -2.641 -28.057 1.00 82.12 81 LYS A C 1
ATOM 617 O O . LYS A 1 81 ? 9.587 -1.744 -28.847 1.00 82.12 81 LYS A O 1
ATOM 622 N N . ASN A 1 82 ? 8.575 -2.456 -26.966 1.00 85.00 82 ASN A N 1
ATOM 623 C CA . ASN A 1 82 ? 8.022 -1.153 -26.591 1.00 85.00 82 ASN A CA 1
ATOM 624 C C . ASN A 1 82 ? 9.037 -0.288 -25.819 1.00 85.00 82 ASN A C 1
ATOM 626 O O . ASN A 1 82 ? 8.837 0.904 -25.613 1.00 85.00 82 ASN A O 1
ATOM 630 N N . ILE A 1 83 ? 10.166 -0.870 -25.404 1.00 87.75 83 ILE A N 1
ATOM 631 C CA . ILE A 1 83 ? 11.262 -0.114 -24.798 1.00 87.75 83 ILE A CA 1
ATOM 632 C C . ILE A 1 83 ? 11.988 0.658 -25.900 1.00 87.75 83 ILE A C 1
ATOM 634 O O . ILE A 1 83 ? 12.672 0.067 -26.736 1.00 87.75 83 ILE A O 1
ATOM 638 N N . ILE A 1 84 ? 11.864 1.983 -25.875 1.00 87.75 84 ILE A N 1
ATOM 639 C CA . ILE A 1 84 ? 12.580 2.897 -26.767 1.00 87.75 84 ILE A CA 1
ATOM 640 C C . ILE A 1 84 ? 14.082 2.864 -26.436 1.00 87.75 84 ILE A C 1
ATOM 642 O O . ILE A 1 84 ? 14.486 3.045 -25.288 1.00 87.75 84 ILE A O 1
ATOM 646 N N . LYS A 1 85 ? 14.910 2.595 -27.444 1.00 90.31 85 LYS A N 1
ATOM 647 C CA . LYS A 1 85 ? 16.369 2.474 -27.393 1.00 90.31 85 LYS A CA 1
ATOM 648 C C . LYS A 1 85 ? 16.975 3.475 -28.383 1.00 90.31 85 LYS A C 1
ATOM 650 O O . LYS A 1 85 ? 16.927 3.214 -29.591 1.00 90.31 85 LYS A O 1
ATOM 655 N N . PRO A 1 86 ? 17.527 4.603 -27.903 1.00 91.75 86 PRO A N 1
ATOM 656 C CA . PRO A 1 86 ? 18.190 5.568 -28.769 1.00 91.75 86 PRO A CA 1
ATOM 657 C C . PRO A 1 86 ? 19.488 4.997 -29.348 1.00 91.75 86 PRO A C 1
ATOM 659 O O . PRO A 1 86 ? 20.025 3.997 -28.862 1.00 91.75 86 PRO A O 1
ATOM 662 N N . VAL A 1 87 ? 19.996 5.657 -30.386 1.00 94.25 87 VAL A N 1
ATOM 663 C CA . VAL A 1 87 ? 21.332 5.408 -30.935 1.00 94.25 87 VAL A CA 1
ATOM 664 C C . VAL A 1 87 ? 22.391 5.643 -29.848 1.00 94.25 87 VAL A C 1
ATOM 666 O O . VAL A 1 87 ? 22.290 6.573 -29.047 1.00 94.25 87 VAL A O 1
ATOM 669 N N . HIS A 1 88 ? 23.419 4.794 -29.805 1.00 92.38 88 HIS A N 1
ATOM 670 C CA . HIS A 1 88 ? 24.499 4.918 -28.832 1.00 92.38 88 HIS A CA 1
ATOM 671 C C . HIS A 1 88 ? 25.594 5.856 -29.350 1.00 92.38 88 HIS A C 1
ATOM 673 O O . HIS A 1 88 ? 26.269 5.540 -30.327 1.00 92.38 88 HIS A O 1
ATOM 679 N N . TYR A 1 89 ? 25.803 6.998 -28.695 1.00 91.19 89 TYR A N 1
ATOM 680 C CA . TYR A 1 89 ? 26.877 7.931 -29.050 1.00 91.19 89 TYR A CA 1
ATOM 681 C C . TYR A 1 89 ? 28.182 7.509 -28.387 1.00 91.19 89 TYR A C 1
ATOM 683 O O . TYR A 1 89 ? 28.247 7.346 -27.169 1.00 91.19 89 TYR A O 1
ATOM 691 N N . THR A 1 90 ? 29.229 7.350 -29.192 1.00 89.44 90 THR A N 1
ATOM 692 C CA . THR A 1 90 ? 30.545 6.926 -28.707 1.00 89.44 90 THR A CA 1
ATOM 693 C C . THR A 1 90 ? 31.509 8.104 -28.757 1.00 89.44 90 THR A C 1
ATOM 695 O O . THR A 1 90 ? 31.653 8.757 -29.788 1.00 89.44 90 THR A O 1
ATOM 698 N N . SER A 1 91 ? 32.191 8.378 -27.643 1.00 87.69 91 SER A N 1
ATOM 699 C CA . SER A 1 91 ? 33.229 9.408 -27.572 1.00 87.69 91 SER A CA 1
ATOM 700 C C . SER A 1 91 ? 34.607 8.757 -27.565 1.00 87.69 91 SER A C 1
ATOM 702 O O . SER A 1 91 ? 34.983 8.085 -26.607 1.00 87.69 91 SER A O 1
ATOM 704 N N . TYR A 1 92 ? 35.366 8.965 -28.641 1.00 90.12 92 TYR A N 1
ATOM 705 C CA . TYR A 1 92 ? 36.721 8.426 -28.809 1.00 90.12 92 TYR A CA 1
ATOM 706 C C . TYR A 1 92 ? 37.823 9.377 -28.304 1.00 90.12 92 TYR A C 1
ATOM 708 O O . TYR A 1 92 ? 39.007 9.101 -28.485 1.00 90.12 92 TYR A O 1
ATOM 716 N N . GLY A 1 93 ? 37.450 10.485 -27.655 1.00 89.50 93 GLY A N 1
ATOM 717 C CA . GLY A 1 93 ? 38.384 11.474 -27.115 1.00 89.50 93 GLY A CA 1
ATOM 718 C C . GLY A 1 93 ? 38.938 12.462 -28.150 1.00 89.50 93 GLY A C 1
ATOM 719 O O . GLY A 1 93 ? 38.499 12.529 -29.301 1.00 89.50 93 GLY A O 1
ATOM 720 N N . SER A 1 94 ? 39.898 13.279 -27.714 1.00 89.50 94 SER A N 1
ATOM 721 C CA . SER A 1 94 ? 40.495 14.355 -28.515 1.00 89.50 94 SER A CA 1
ATOM 722 C C . SER A 1 94 ? 41.254 13.813 -29.735 1.00 89.50 94 SER A C 1
ATOM 724 O O . SER A 1 94 ? 41.982 12.831 -29.624 1.00 89.50 94 SER A O 1
ATOM 726 N N . TYR A 1 95 ? 41.130 14.493 -30.882 1.00 88.06 95 TYR A N 1
ATOM 727 C CA . TYR A 1 95 ? 41.752 14.151 -32.179 1.00 88.06 95 TYR A CA 1
ATOM 728 C C . TYR A 1 95 ? 41.198 12.910 -32.908 1.00 88.06 95 TYR A C 1
ATOM 730 O O . TYR A 1 95 ? 41.815 12.442 -33.862 1.00 88.06 95 TYR A O 1
ATOM 738 N N . SER A 1 96 ? 40.015 12.413 -32.532 1.00 90.75 96 SER A N 1
ATOM 739 C CA . SER A 1 96 ? 39.383 11.244 -33.168 1.00 90.75 96 SER A CA 1
ATOM 740 C C . SER A 1 96 ? 38.205 11.597 -34.093 1.00 90.75 96 SER A C 1
ATOM 742 O O . SER A 1 96 ? 37.177 10.926 -34.108 1.00 90.75 96 SER A O 1
ATOM 744 N N . SER A 1 97 ? 38.339 12.656 -34.899 1.00 88.31 97 SER A N 1
ATOM 745 C CA . SER A 1 97 ? 37.269 13.133 -35.800 1.00 88.31 97 SER A CA 1
ATOM 746 C C . SER A 1 97 ? 36.904 12.160 -36.929 1.00 88.31 97 SER A C 1
ATOM 748 O O . SER A 1 97 ? 35.904 12.362 -37.610 1.00 88.31 97 SER A O 1
ATOM 750 N N . TYR A 1 98 ? 37.721 11.130 -37.161 1.00 91.12 98 TYR A N 1
ATOM 751 C CA . TYR A 1 98 ? 37.484 10.101 -38.178 1.00 91.12 98 TYR A CA 1
ATOM 752 C C . TYR A 1 98 ? 36.892 8.808 -37.604 1.00 91.12 98 TYR A C 1
ATOM 754 O O . TYR A 1 98 ? 36.535 7.916 -38.374 1.00 91.12 98 TYR A O 1
ATOM 762 N N . ALA A 1 99 ? 36.795 8.674 -36.277 1.00 91.75 99 ALA A N 1
ATOM 763 C CA . ALA A 1 99 ? 36.155 7.509 -35.680 1.00 91.75 99 ALA A CA 1
ATOM 764 C C . ALA A 1 99 ? 34.631 7.560 -35.898 1.00 91.75 99 ALA A C 1
ATOM 766 O O . ALA A 1 99 ? 34.055 8.646 -35.986 1.00 91.75 99 ALA A O 1
ATOM 767 N N . PRO A 1 100 ? 33.943 6.411 -35.996 1.00 90.50 100 PRO A N 1
ATOM 768 C CA . PRO A 1 100 ? 32.483 6.377 -35.987 1.00 90.50 100 PRO A CA 1
ATOM 769 C C . PRO A 1 100 ? 31.950 7.070 -34.730 1.00 90.50 100 PRO A C 1
ATOM 771 O O . PRO A 1 100 ? 32.397 6.768 -33.639 1.00 90.50 100 PRO A O 1
ATOM 774 N N . HIS A 1 101 ? 31.012 8.006 -34.850 1.00 88.25 101 HIS A N 1
ATOM 775 C CA . HIS A 1 101 ? 30.548 8.782 -33.688 1.00 88.25 101 HIS A CA 1
ATOM 776 C C . HIS A 1 101 ? 29.338 8.146 -32.988 1.00 88.25 101 HIS A C 1
ATOM 778 O O . HIS A 1 101 ? 28.962 8.554 -31.889 1.00 88.25 101 HIS A O 1
ATOM 784 N N . TYR A 1 102 ? 28.702 7.162 -33.626 1.00 91.69 102 TYR A N 1
ATOM 785 C CA . TYR A 1 102 ? 27.474 6.553 -33.140 1.00 91.69 102 TYR A CA 1
ATOM 786 C C . TYR A 1 102 ? 27.324 5.098 -33.605 1.00 91.69 102 TYR A C 1
ATOM 788 O O . TYR A 1 102 ? 27.837 4.720 -34.659 1.00 91.69 102 TYR A O 1
ATOM 796 N N . ASP A 1 103 ? 26.596 4.302 -32.823 1.00 92.69 103 ASP A N 1
ATOM 797 C CA . ASP A 1 103 ? 26.260 2.901 -33.083 1.00 92.69 103 ASP A CA 1
ATOM 798 C C . ASP A 1 103 ? 24.735 2.701 -33.021 1.00 92.69 103 ASP A C 1
ATOM 800 O O . ASP A 1 103 ? 24.081 3.043 -32.034 1.00 92.69 103 ASP A O 1
ATOM 804 N N . SER A 1 104 ? 24.171 2.157 -34.103 1.00 92.88 104 SER A N 1
ATOM 805 C CA . SER A 1 104 ? 22.730 1.915 -34.290 1.00 92.88 104 SER A CA 1
ATOM 806 C C . SER A 1 104 ? 22.351 0.428 -34.289 1.00 92.88 104 SER A C 1
ATOM 808 O O . SER A 1 104 ? 21.197 0.08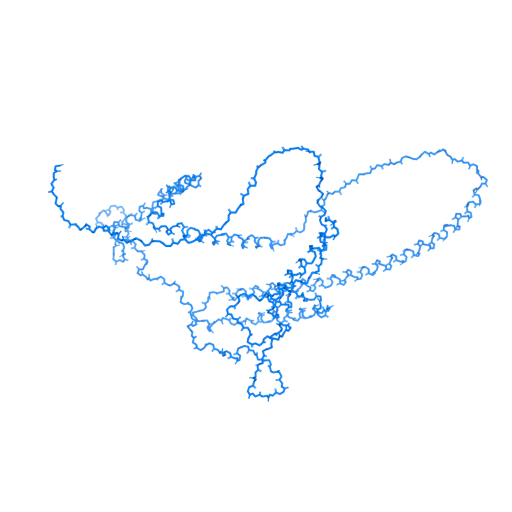1 -34.523 1.00 92.88 104 SER A O 1
ATOM 810 N N . THR A 1 105 ? 23.291 -0.479 -34.005 1.00 90.50 105 THR A N 1
ATOM 811 C CA . THR A 1 105 ? 23.071 -1.936 -34.099 1.00 90.50 105 THR A CA 1
ATOM 812 C C . THR A 1 105 ? 21.942 -2.463 -33.206 1.00 90.50 105 THR A C 1
ATOM 814 O O . THR A 1 105 ? 21.295 -3.451 -33.555 1.00 90.50 105 THR A O 1
ATOM 817 N N . PHE A 1 106 ? 21.675 -1.803 -32.075 1.00 88.81 106 PHE A N 1
ATOM 818 C CA . PHE A 1 106 ? 20.644 -2.202 -31.109 1.00 88.81 106 PHE A CA 1
ATOM 819 C C . PHE A 1 106 ? 19.581 -1.122 -30.841 1.00 88.81 106 PHE A C 1
ATOM 821 O O . PHE A 1 106 ? 18.788 -1.277 -29.902 1.00 88.81 106 PHE A O 1
ATOM 828 N N . SER A 1 107 ? 19.554 -0.041 -31.630 1.00 91.69 107 SER A N 1
ATOM 829 C CA . SER A 1 107 ? 18.590 1.053 -31.470 1.00 91.69 107 SER A CA 1
ATOM 830 C C . SER A 1 107 ? 17.287 0.779 -32.227 1.00 91.69 107 SER A C 1
ATOM 832 O O . SER A 1 107 ? 17.276 0.101 -33.252 1.00 91.69 107 SER A O 1
ATOM 834 N N . ASN A 1 108 ? 16.172 1.302 -31.713 1.00 91.56 108 ASN A N 1
ATOM 835 C CA . ASN A 1 108 ? 14.889 1.327 -32.430 1.00 91.56 108 ASN A CA 1
ATOM 836 C C . ASN A 1 108 ? 14.493 2.729 -32.904 1.00 91.56 108 ASN A C 1
ATOM 838 O O . ASN A 1 108 ? 13.574 2.846 -33.707 1.00 91.56 108 ASN A O 1
ATOM 842 N N . LEU A 1 109 ? 15.197 3.760 -32.437 1.00 91.19 109 LEU A N 1
ATOM 843 C CA . LEU A 1 109 ? 15.108 5.105 -32.978 1.00 91.19 109 LEU A CA 1
ATOM 844 C C . LEU A 1 109 ? 16.151 5.305 -34.071 1.00 91.19 109 LEU A C 1
ATOM 846 O O . LEU A 1 109 ? 17.279 4.798 -33.992 1.00 91.19 109 LEU A O 1
ATOM 850 N N . SER A 1 110 ? 15.778 6.104 -35.064 1.00 92.94 110 SER A N 1
ATOM 851 C CA . SER A 1 110 ? 16.728 6.699 -35.993 1.00 92.94 110 SER A CA 1
ATOM 852 C C . SER A 1 110 ? 17.651 7.685 -35.267 1.00 92.94 110 SER A C 1
ATOM 854 O O . SER A 1 110 ? 17.411 8.099 -34.126 1.00 92.94 110 SER A O 1
ATOM 856 N N . LYS A 1 111 ? 18.736 8.081 -35.938 1.00 91.31 111 LYS A N 1
ATOM 857 C CA . LYS A 1 111 ? 19.656 9.100 -35.421 1.00 91.31 111 LYS A CA 1
ATOM 858 C C . LYS A 1 111 ? 18.942 10.436 -35.195 1.00 91.31 111 LYS A C 1
ATOM 860 O O . LYS A 1 111 ? 19.158 11.051 -34.163 1.00 91.31 111 LYS A O 1
ATOM 865 N N . GLU A 1 112 ? 18.082 10.851 -36.123 1.00 93.44 112 GLU A N 1
ATOM 866 C CA . GLU A 1 112 ? 17.340 12.116 -36.037 1.00 93.44 112 GLU A CA 1
ATOM 867 C C . GLU A 1 112 ? 16.375 12.126 -34.848 1.00 93.44 112 GLU A C 1
ATOM 869 O O . GLU A 1 112 ? 16.334 13.091 -34.092 1.00 93.44 112 GLU A O 1
ATOM 874 N N . GLU A 1 113 ? 15.657 11.025 -34.625 1.00 93.19 113 GLU A N 1
ATOM 875 C CA . GLU A 1 113 ? 14.757 10.881 -33.476 1.00 93.19 113 GLU A CA 1
ATOM 876 C C . GLU A 1 113 ? 15.527 10.796 -32.152 1.00 93.19 113 GLU A C 1
ATOM 878 O O . GLU A 1 113 ? 15.102 11.363 -31.149 1.00 93.19 113 GLU A O 1
ATOM 883 N N . SER A 1 114 ? 16.675 10.113 -32.143 1.00 92.69 114 SER A N 1
ATOM 884 C CA . SER A 1 114 ? 17.542 10.031 -30.961 1.00 92.69 114 SER A CA 1
ATOM 885 C C . SER A 1 114 ? 18.146 11.392 -30.613 1.00 92.69 114 SER A C 1
ATOM 887 O O . SER A 1 114 ? 18.130 11.776 -29.445 1.00 92.69 114 SER A O 1
ATOM 889 N N . ASP A 1 115 ? 18.629 12.134 -31.617 1.00 90.81 115 ASP A N 1
ATOM 890 C CA . ASP A 1 115 ? 19.139 13.503 -31.479 1.00 90.81 115 ASP A CA 1
ATOM 891 C C . ASP A 1 115 ? 18.024 14.436 -30.976 1.00 90.81 115 ASP A C 1
ATOM 893 O O . ASP A 1 115 ? 18.258 15.237 -30.073 1.00 90.81 115 ASP A O 1
ATOM 897 N N . LEU A 1 116 ? 16.799 14.299 -31.500 1.00 89.38 116 LEU A N 1
ATOM 898 C CA . LEU A 1 116 ? 15.641 15.066 -31.041 1.00 89.38 116 LEU A CA 1
ATOM 899 C C . LEU A 1 116 ? 15.370 14.805 -29.556 1.00 89.38 116 LEU A C 1
ATOM 901 O O . LEU A 1 116 ? 15.355 15.751 -28.775 1.00 89.38 116 LEU A O 1
ATOM 905 N N . VAL A 1 117 ? 15.243 13.541 -29.146 1.00 88.19 117 VAL A N 1
ATOM 906 C CA . VAL A 1 117 ? 15.005 13.160 -27.741 1.00 88.19 117 VAL A CA 1
ATOM 907 C C . VAL A 1 117 ? 16.136 13.644 -26.828 1.00 88.19 117 VAL A C 1
ATOM 909 O O . VAL A 1 117 ? 15.878 14.150 -25.734 1.00 88.19 117 VAL A O 1
ATOM 912 N N . LEU A 1 118 ? 17.390 13.522 -27.272 1.00 86.56 118 LEU A N 1
ATOM 913 C CA . LEU A 1 118 ? 18.554 13.990 -26.523 1.00 86.56 118 LEU A CA 1
ATOM 914 C C . LEU A 1 118 ? 18.581 15.520 -26.414 1.00 86.56 118 LEU A C 1
ATOM 916 O O . LEU A 1 118 ? 18.936 16.041 -25.365 1.00 86.56 118 LEU A O 1
ATOM 920 N N . SER A 1 119 ? 18.155 16.248 -27.445 1.00 85.00 119 SER A N 1
ATOM 921 C CA . SER A 1 119 ? 18.055 17.710 -27.398 1.00 85.00 119 SER A CA 1
ATOM 922 C C . SER A 1 119 ? 16.910 18.202 -26.507 1.00 85.00 119 SER A C 1
ATOM 924 O O . SER A 1 119 ? 17.058 19.206 -25.819 1.00 85.00 119 SER A O 1
ATOM 926 N N . THR A 1 120 ? 15.777 17.493 -26.478 1.00 82.75 120 THR A N 1
ATOM 927 C CA . THR A 1 120 ? 14.596 17.911 -25.710 1.00 82.75 120 THR A CA 1
ATOM 928 C C . THR A 1 120 ? 14.690 17.534 -24.236 1.00 82.75 120 THR A C 1
ATOM 930 O O . THR A 1 120 ? 14.189 18.269 -23.391 1.00 82.75 120 THR A O 1
ATOM 933 N N . TYR A 1 121 ? 15.303 16.388 -23.919 1.00 80.81 121 TYR A N 1
ATOM 934 C CA . TYR A 1 121 ? 15.346 15.844 -22.554 1.00 80.81 121 TYR A CA 1
ATOM 935 C C . TYR A 1 121 ? 16.756 15.648 -21.991 1.00 80.81 121 TYR A C 1
ATOM 937 O O . TYR A 1 121 ? 16.901 15.474 -20.783 1.00 80.81 121 TYR A O 1
ATOM 945 N N . GLY A 1 122 ? 17.785 15.629 -22.839 1.00 75.25 122 GLY A N 1
ATOM 946 C CA . GLY A 1 122 ? 19.182 15.475 -22.427 1.00 75.25 122 GLY A CA 1
ATOM 947 C C . GLY A 1 122 ? 19.910 16.795 -22.183 1.00 75.25 122 GLY A C 1
ATOM 948 O O . GLY A 1 122 ? 20.974 16.775 -21.568 1.00 75.25 122 GLY A O 1
ATOM 949 N N . ASP A 1 123 ? 19.350 17.925 -22.623 1.00 81.62 123 ASP A N 1
ATOM 950 C CA . ASP A 1 123 ? 19.884 19.250 -22.316 1.00 81.62 123 ASP A CA 1
ATOM 951 C C . ASP A 1 123 ? 19.340 19.760 -20.970 1.00 81.62 123 ASP A C 1
ATOM 953 O O . ASP A 1 123 ? 18.129 19.905 -20.768 1.00 81.62 123 ASP A O 1
ATOM 957 N N . GLU A 1 124 ? 20.248 20.060 -20.040 1.00 81.00 124 GLU A N 1
ATOM 958 C CA . GLU A 1 124 ? 19.915 20.585 -18.713 1.00 81.00 124 GLU A CA 1
ATOM 959 C C . GLU A 1 124 ? 19.230 21.960 -18.810 1.00 81.00 124 GLU A C 1
ATOM 961 O O . GLU A 1 124 ? 18.335 22.267 -18.019 1.00 81.00 124 GLU A O 1
ATOM 966 N N . LEU A 1 125 ? 19.566 22.757 -19.832 1.00 83.06 125 LEU A N 1
ATOM 967 C CA . LEU A 1 125 ? 18.881 24.019 -20.124 1.00 83.06 125 LEU A CA 1
ATOM 968 C C . LEU A 1 125 ? 17.439 23.799 -20.595 1.00 83.06 125 LEU A C 1
ATOM 970 O O . LEU A 1 125 ? 16.547 24.549 -20.201 1.00 83.06 125 LEU A O 1
ATOM 974 N N . GLY A 1 126 ? 17.187 22.757 -21.392 1.00 79.81 126 GLY A N 1
ATOM 975 C CA . GLY A 1 126 ? 15.843 22.393 -21.850 1.00 79.81 126 GLY A CA 1
ATOM 976 C C . GLY A 1 126 ? 14.902 22.080 -20.686 1.00 79.81 126 GLY A C 1
ATOM 977 O O . GLY A 1 126 ? 13.765 22.554 -20.658 1.00 79.81 126 GLY A O 1
ATOM 978 N N . LEU A 1 127 ? 15.407 21.373 -19.670 1.00 80.62 127 LEU A N 1
ATOM 979 C CA . LEU A 1 127 ? 14.668 21.108 -18.433 1.00 80.62 127 LEU A CA 1
ATOM 980 C C . LEU A 1 127 ? 14.360 22.394 -17.657 1.00 80.62 127 LEU A C 1
ATOM 982 O O . LEU A 1 127 ? 13.230 22.577 -17.206 1.00 80.62 127 LEU A O 1
ATOM 986 N N . GLN A 1 128 ? 15.328 23.306 -17.538 1.00 84.44 128 GLN A N 1
ATOM 987 C CA . GLN A 1 128 ? 15.124 24.598 -16.875 1.00 84.44 128 GLN A CA 1
ATOM 988 C C . GLN A 1 128 ? 14.108 25.474 -17.621 1.00 84.44 128 GLN A C 1
ATOM 990 O O . GLN A 1 128 ? 13.268 26.118 -16.991 1.00 84.44 128 GLN A O 1
ATOM 995 N N . TYR A 1 129 ? 14.131 25.476 -18.957 1.00 84.50 129 TYR A N 1
ATOM 996 C CA . TYR A 1 129 ? 13.136 26.180 -19.765 1.00 84.50 129 TYR A CA 1
ATOM 997 C C . TYR A 1 129 ? 11.741 25.579 -19.615 1.00 84.50 129 TYR A C 1
ATOM 999 O O . TYR A 1 129 ? 10.779 26.326 -19.432 1.00 84.50 129 TYR A O 1
ATOM 1007 N N . ALA A 1 130 ? 11.619 24.251 -19.647 1.00 83.44 130 ALA A N 1
ATOM 1008 C CA . ALA A 1 130 ? 10.346 23.573 -19.440 1.00 83.44 130 ALA A CA 1
ATOM 1009 C C . ALA A 1 130 ? 9.781 23.856 -18.040 1.00 83.44 130 ALA A C 1
ATOM 1011 O O . ALA A 1 130 ? 8.595 24.163 -17.909 1.00 83.44 130 ALA A O 1
ATOM 1012 N N . ASP A 1 131 ? 10.613 23.824 -16.997 1.00 83.62 131 ASP A N 1
ATOM 1013 C CA . ASP A 1 131 ? 10.171 24.117 -15.632 1.00 83.62 131 ASP A CA 1
ATOM 1014 C C . ASP A 1 131 ? 9.820 25.599 -15.441 1.00 83.62 131 ASP A C 1
ATOM 1016 O O . ASP A 1 131 ? 8.829 25.923 -14.786 1.00 83.62 131 ASP A O 1
ATOM 1020 N N . SER A 1 132 ? 10.558 26.508 -16.085 1.00 88.12 132 SER A N 1
ATOM 1021 C CA . SER A 1 132 ? 10.243 27.941 -16.123 1.00 88.12 132 SER A CA 1
ATOM 1022 C C . SER A 1 132 ? 8.901 28.213 -16.810 1.00 88.12 132 SER A C 1
ATOM 1024 O O . SER A 1 132 ? 8.053 28.899 -16.246 1.00 88.12 132 SER A O 1
ATOM 1026 N N . LEU A 1 133 ? 8.650 27.610 -17.978 1.00 84.12 133 LEU A N 1
ATOM 1027 C CA . LEU A 1 133 ? 7.377 27.717 -18.702 1.00 84.12 133 LEU A CA 1
ATOM 1028 C C . LEU A 1 133 ? 6.216 27.112 -17.912 1.00 84.12 133 LEU A C 1
ATOM 1030 O O . LEU A 1 133 ? 5.145 27.709 -17.825 1.00 84.12 133 LEU A O 1
ATOM 1034 N N . THR A 1 134 ? 6.437 25.950 -17.296 1.00 83.31 134 THR A N 1
ATOM 1035 C CA . THR A 1 134 ? 5.423 25.312 -16.452 1.00 83.31 134 THR A CA 1
ATOM 1036 C C . THR A 1 134 ? 5.138 26.190 -15.239 1.00 83.31 134 THR A C 1
ATOM 1038 O O . THR A 1 134 ? 3.985 26.388 -14.883 1.00 83.31 134 THR A O 1
ATOM 1041 N N . SER A 1 135 ? 6.164 26.762 -14.613 1.00 85.69 135 SER A N 1
ATOM 1042 C CA . SER A 1 135 ? 6.003 27.644 -13.456 1.00 85.69 135 SER A CA 1
ATOM 1043 C C . SER A 1 135 ? 5.359 28.982 -13.815 1.00 85.69 135 SER A C 1
ATOM 1045 O O . SER A 1 135 ? 4.550 29.477 -13.043 1.00 85.69 135 SER A O 1
ATOM 1047 N N . PHE A 1 136 ? 5.616 29.511 -15.011 1.00 85.81 136 PHE A N 1
ATOM 1048 C CA . PHE A 1 136 ? 4.896 30.659 -15.559 1.00 85.81 136 PHE A CA 1
ATOM 1049 C C . PHE A 1 136 ? 3.409 30.351 -15.796 1.00 85.81 136 PHE A C 1
ATOM 1051 O O . PHE A 1 136 ? 2.551 31.186 -15.518 1.00 85.81 136 PHE A O 1
ATOM 1058 N N . ALA A 1 137 ? 3.094 29.151 -16.289 1.00 84.31 137 ALA A N 1
ATOM 1059 C CA . ALA A 1 137 ? 1.719 28.733 -16.538 1.00 84.31 137 ALA A CA 1
ATOM 1060 C C . ALA A 1 137 ? 0.949 28.384 -15.250 1.00 84.31 137 ALA A C 1
ATOM 1062 O O . ALA A 1 137 ? -0.252 28.617 -15.202 1.00 84.31 137 ALA A O 1
ATOM 1063 N N . LYS A 1 138 ? 1.614 27.865 -14.205 1.00 80.75 138 LYS A N 1
ATOM 1064 C CA . LYS A 1 138 ? 0.982 27.404 -12.948 1.00 80.75 138 LYS A CA 1
ATOM 1065 C C . LYS A 1 138 ? 0.089 28.456 -12.278 1.00 80.75 138 LYS A C 1
ATOM 1067 O O . LYS A 1 138 ? -0.941 28.080 -11.732 1.00 80.75 138 LYS A O 1
ATOM 1072 N N . ASP A 1 139 ? 0.468 29.732 -12.340 1.00 80.75 139 ASP A N 1
ATOM 1073 C CA . ASP A 1 139 ? -0.248 30.829 -11.670 1.00 80.75 139 ASP A CA 1
ATOM 1074 C C . ASP A 1 139 ? -1.124 31.658 -12.631 1.00 80.75 139 ASP A C 1
ATOM 1076 O O . ASP A 1 139 ? -1.675 32.691 -12.245 1.00 80.75 139 ASP A O 1
ATOM 1080 N N . ASN A 1 140 ? -1.241 31.241 -13.898 1.00 88.50 140 ASN A N 1
ATOM 1081 C CA . ASN A 1 140 ? -2.010 31.951 -14.914 1.00 88.50 140 ASN A CA 1
ATOM 1082 C C . ASN A 1 140 ? -3.157 31.086 -15.451 1.00 88.50 140 ASN A C 1
ATOM 1084 O O . ASN A 1 140 ? -2.995 30.331 -16.414 1.00 88.50 140 ASN A O 1
ATOM 1088 N N . ASP A 1 141 ? -4.341 31.278 -14.867 1.00 85.06 141 ASP A N 1
ATOM 1089 C CA . ASP A 1 141 ? -5.577 30.573 -15.230 1.00 85.06 141 ASP A CA 1
ATOM 1090 C C . ASP A 1 141 ? -5.892 30.658 -16.732 1.00 85.06 141 ASP A C 1
ATOM 1092 O O . ASP A 1 141 ? -6.361 29.693 -17.332 1.00 85.06 141 ASP A O 1
ATOM 1096 N N . TYR A 1 142 ? -5.589 31.789 -17.380 1.00 87.75 142 TYR A N 1
ATOM 1097 C CA . TYR A 1 142 ? -5.828 31.959 -18.815 1.00 87.75 142 TYR A CA 1
ATOM 1098 C C . TYR A 1 142 ? -4.940 31.037 -19.661 1.00 87.75 142 TYR A C 1
ATOM 1100 O O . TYR A 1 142 ? -5.418 30.418 -20.612 1.00 87.75 142 TYR A O 1
ATOM 1108 N N . VAL A 1 143 ? -3.656 30.921 -19.312 1.00 87.94 143 VAL A N 1
ATOM 1109 C CA . VAL A 1 143 ? -2.705 30.061 -20.033 1.00 87.94 143 VAL A CA 1
ATOM 1110 C C . VAL A 1 143 ? -3.040 28.590 -19.809 1.00 87.94 143 VAL A C 1
ATOM 1112 O O . VAL A 1 143 ? -3.013 27.820 -20.765 1.00 87.94 143 VAL A O 1
ATOM 1115 N N . LEU A 1 144 ? -3.425 28.204 -18.590 1.00 85.94 144 LEU A N 1
ATOM 1116 C CA . LEU A 1 144 ? -3.851 26.834 -18.291 1.00 85.94 144 LEU A CA 1
ATOM 1117 C C . LEU A 1 144 ? -5.093 26.444 -19.093 1.00 85.94 144 LEU A C 1
ATOM 1119 O O . LEU A 1 144 ? -5.070 25.437 -19.794 1.00 85.94 144 LEU A O 1
ATOM 1123 N N . HIS A 1 145 ? -6.128 27.288 -19.095 1.00 88.44 145 HIS A N 1
ATOM 1124 C CA . HIS A 1 145 ? -7.322 27.042 -19.901 1.00 88.44 145 HIS A CA 1
ATOM 1125 C C . HIS A 1 145 ? -7.020 27.008 -21.404 1.00 88.44 145 HIS A C 1
ATOM 1127 O O . HIS A 1 145 ? -7.591 26.195 -22.128 1.00 88.44 145 HIS A O 1
ATOM 1133 N N . MET A 1 146 ? -6.116 27.859 -21.897 1.00 89.00 146 MET A N 1
ATOM 1134 C CA . MET A 1 146 ? -5.689 27.833 -23.298 1.00 89.00 146 MET A CA 1
ATOM 1135 C C . MET A 1 146 ? -4.982 26.518 -23.652 1.00 89.00 146 MET A C 1
ATOM 1137 O O . MET A 1 146 ? -5.290 25.922 -24.683 1.00 89.00 146 MET A O 1
ATOM 1141 N N . VAL A 1 147 ? -4.064 26.054 -22.803 1.00 88.75 147 VAL A N 1
ATOM 1142 C CA . VAL A 1 147 ? -3.337 24.794 -22.997 1.00 88.75 147 VAL A CA 1
ATOM 1143 C C . VAL A 1 147 ? -4.286 23.599 -22.924 1.00 88.75 147 VAL A C 1
ATOM 1145 O O . VAL A 1 147 ? -4.232 22.744 -23.804 1.00 88.75 147 VAL A O 1
ATOM 1148 N N . ASP A 1 148 ? -5.203 23.567 -21.958 1.00 88.38 148 ASP A N 1
ATOM 1149 C CA . ASP A 1 148 ? -6.205 22.503 -21.836 1.00 88.38 148 ASP A CA 1
ATOM 1150 C C . ASP A 1 148 ? -7.114 22.427 -23.067 1.00 88.38 148 ASP A C 1
ATOM 1152 O O . ASP A 1 148 ? -7.361 21.337 -23.577 1.00 88.38 148 ASP A O 1
ATOM 1156 N N . ASN A 1 149 ? -7.538 23.572 -23.613 1.00 90.69 149 ASN A N 1
ATOM 1157 C CA . ASN A 1 149 ? -8.334 23.614 -24.842 1.00 90.69 149 ASN A CA 1
ATOM 1158 C C . ASN A 1 149 ? -7.554 23.093 -26.063 1.00 90.69 149 ASN A C 1
ATOM 1160 O O . ASN A 1 149 ? -8.122 22.410 -26.916 1.00 90.69 149 ASN A O 1
ATOM 1164 N N . ILE A 1 150 ? -6.255 23.394 -26.159 1.00 93.25 150 ILE A N 1
ATOM 1165 C CA . ILE A 1 150 ? -5.392 22.874 -27.231 1.00 93.25 150 ILE A CA 1
ATOM 1166 C C . ILE A 1 150 ? -5.219 21.361 -27.085 1.00 93.25 150 ILE A C 1
ATOM 1168 O O . ILE A 1 150 ? -5.362 20.626 -28.062 1.00 93.25 150 ILE A O 1
ATOM 1172 N N . LEU A 1 151 ? -4.947 20.881 -25.872 1.00 90.62 151 LEU A N 1
ATOM 1173 C CA . LEU A 1 151 ? -4.781 19.457 -25.594 1.00 90.62 151 LEU A CA 1
ATOM 1174 C C . LEU A 1 151 ? -6.082 18.688 -25.829 1.00 90.62 151 LEU A C 1
ATOM 1176 O O . LEU A 1 151 ? -6.050 17.619 -26.433 1.00 90.62 151 LEU A O 1
ATOM 1180 N N . ASP A 1 152 ? -7.234 19.242 -25.459 1.00 93.00 152 ASP A N 1
ATOM 1181 C CA . ASP A 1 152 ? -8.538 18.664 -25.782 1.00 93.00 152 ASP A CA 1
ATOM 1182 C C . ASP A 1 152 ? -8.804 18.655 -27.291 1.00 93.00 152 ASP A C 1
ATOM 1184 O O . ASP A 1 152 ? -9.325 17.668 -27.809 1.00 93.00 152 ASP A O 1
ATOM 1188 N N . SER A 1 153 ? -8.396 19.691 -28.028 1.00 93.94 153 SER A N 1
ATOM 1189 C CA . SER A 1 153 ? -8.521 19.705 -29.489 1.00 93.94 153 SER A CA 1
ATOM 1190 C C . SER A 1 153 ? -7.627 18.661 -30.168 1.00 93.94 153 SER A C 1
ATOM 1192 O O . SER A 1 153 ? -8.035 18.090 -31.177 1.00 93.94 153 SER A O 1
ATOM 1194 N N . LEU A 1 154 ? -6.426 18.403 -29.639 1.00 90.31 154 LEU A N 1
ATOM 1195 C CA . LEU A 1 154 ? -5.487 17.408 -30.178 1.00 90.31 154 LEU A CA 1
ATOM 1196 C C . LEU A 1 154 ? -5.834 15.971 -29.766 1.00 90.31 154 LEU A C 1
ATOM 1198 O O . LEU A 1 154 ? -5.521 15.033 -30.493 1.00 90.31 154 LEU A O 1
ATOM 1202 N N . THR A 1 155 ? -6.487 15.793 -28.616 1.00 88.06 155 THR A N 1
ATOM 1203 C CA . THR A 1 155 ? -6.837 14.477 -28.052 1.00 88.06 155 THR A CA 1
ATOM 1204 C C . THR A 1 155 ? -8.320 14.125 -28.200 1.00 88.06 155 THR A C 1
ATOM 1206 O O . THR A 1 155 ? -8.777 13.132 -27.644 1.00 88.06 155 THR A O 1
ATOM 1209 N N . GLY A 1 156 ? -9.116 14.937 -28.906 1.00 91.19 156 GLY A N 1
ATOM 1210 C CA . GLY A 1 156 ? -10.561 14.710 -29.043 1.00 91.19 156 GLY A CA 1
ATOM 1211 C C . GLY A 1 156 ? -11.320 14.752 -27.706 1.00 91.19 156 GLY A C 1
ATOM 1212 O O . GLY A 1 156 ? -12.312 14.043 -27.520 1.00 91.19 156 GLY A O 1
ATOM 1213 N N . GLY A 1 157 ? -10.838 15.552 -26.751 1.00 88.12 157 GLY A N 1
ATOM 1214 C CA . GLY A 1 157 ? -11.396 15.687 -25.405 1.00 88.12 157 GLY A CA 1
ATOM 1215 C C . GLY A 1 157 ? -11.061 14.533 -24.453 1.00 88.12 157 GLY A C 1
ATOM 1216 O O . GLY A 1 157 ? -11.754 14.348 -23.446 1.00 88.12 157 GLY A O 1
ATOM 1217 N N . GLU A 1 158 ? -10.056 13.707 -24.762 1.00 87.56 158 GLU A N 1
ATOM 1218 C CA . GLU A 1 158 ? -9.551 12.682 -23.838 1.00 87.56 158 GLU A CA 1
ATOM 1219 C C . GLU A 1 158 ? -8.688 13.270 -22.714 1.00 87.56 158 GLU A C 1
ATOM 1221 O O . GLU A 1 158 ? -8.717 12.749 -21.594 1.00 87.56 158 GLU A O 1
ATOM 1226 N N . HIS A 1 159 ? -7.984 14.378 -22.962 1.00 91.31 159 HIS A N 1
ATOM 1227 C CA . HIS A 1 159 ? -7.183 15.081 -21.953 1.00 91.31 159 HIS A CA 1
ATOM 1228 C C . HIS A 1 159 ? -8.030 15.528 -20.750 1.00 91.31 159 HIS A C 1
ATOM 1230 O O . HIS A 1 159 ? -7.809 15.055 -19.639 1.00 91.31 159 HIS A O 1
ATOM 1236 N N . SER A 1 160 ? -9.095 16.310 -20.940 1.00 91.00 160 SER A N 1
ATOM 1237 C CA . SER A 1 160 ? -9.961 16.751 -19.832 1.00 91.00 160 SER A CA 1
ATOM 1238 C C . SER A 1 160 ? -10.604 15.586 -19.066 1.00 91.00 160 SER A C 1
ATOM 1240 O O . SER A 1 160 ? -10.752 15.628 -17.841 1.00 91.00 160 SER A O 1
ATOM 1242 N N . LYS A 1 161 ? -10.956 14.494 -19.759 1.00 89.81 161 LYS A N 1
ATOM 1243 C CA . LYS A 1 161 ? -11.487 13.279 -19.114 1.00 89.81 161 LYS A CA 1
ATOM 1244 C C . LYS A 1 161 ? -10.437 12.598 -18.238 1.00 89.81 161 LYS A C 1
ATOM 1246 O O . LYS A 1 161 ? -10.744 12.204 -17.114 1.00 89.81 161 LYS A O 1
ATOM 1251 N N . THR A 1 162 ? -9.213 12.448 -18.737 1.00 89.81 162 THR A N 1
ATOM 1252 C CA . THR A 1 162 ? -8.123 11.795 -18.000 1.00 89.81 162 THR A CA 1
ATOM 1253 C C . THR A 1 162 ? -7.630 12.651 -16.836 1.00 89.81 162 THR A C 1
ATOM 1255 O O . THR A 1 162 ? -7.412 12.106 -15.752 1.00 89.81 162 THR A O 1
ATOM 1258 N N . VAL A 1 163 ? -7.565 13.976 -17.002 1.00 90.12 163 VAL A N 1
ATOM 1259 C CA . VAL A 1 163 ? -7.258 14.934 -15.926 1.00 90.12 163 VAL A CA 1
ATOM 1260 C C . VAL A 1 163 ? -8.261 14.801 -14.775 1.00 90.12 163 VAL A C 1
ATOM 1262 O O . VAL A 1 163 ? -7.843 14.595 -13.636 1.00 90.12 163 VAL A O 1
ATOM 1265 N N . LYS A 1 164 ? -9.572 14.775 -15.060 1.00 89.25 164 LYS A N 1
ATOM 1266 C CA . LYS A 1 164 ? -10.620 14.581 -14.034 1.00 89.25 164 LYS A CA 1
ATOM 1267 C C . LYS A 1 164 ? -10.453 13.281 -13.244 1.00 89.25 164 LYS A C 1
ATOM 1269 O O . LYS A 1 164 ? -10.580 13.277 -12.021 1.00 89.25 164 LYS A O 1
ATOM 1274 N N . ILE A 1 165 ? -10.130 12.180 -13.924 1.00 91.12 165 ILE A N 1
ATOM 1275 C CA . ILE A 1 165 ? -9.883 10.880 -13.275 1.00 91.12 165 ILE A CA 1
ATOM 1276 C C . ILE A 1 165 ? -8.638 10.945 -12.375 1.00 91.12 165 ILE A C 1
ATOM 1278 O O . ILE A 1 165 ? -8.60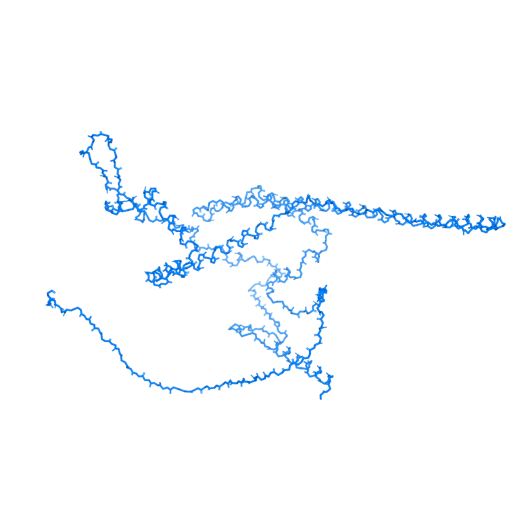5 10.339 -11.298 1.00 91.12 165 ILE A O 1
ATOM 1282 N N . LEU A 1 166 ? -7.591 11.656 -12.805 1.00 87.25 166 LEU A N 1
ATOM 1283 C CA . LEU A 1 166 ? -6.363 11.818 -12.029 1.00 87.25 166 LEU A CA 1
ATOM 1284 C C . LEU A 1 166 ? -6.590 12.662 -10.768 1.00 87.25 166 LEU A C 1
ATOM 1286 O O . LEU A 1 166 ? -6.097 12.302 -9.697 1.00 87.25 166 LEU A O 1
ATOM 1290 N N . GLU A 1 167 ? -7.346 13.753 -10.887 1.00 87.94 167 GLU A N 1
ATOM 1291 C CA . GLU A 1 167 ? -7.718 14.622 -9.768 1.00 87.94 167 GLU A CA 1
ATOM 1292 C C . GLU A 1 167 ? -8.573 13.886 -8.736 1.00 87.94 167 GLU A C 1
ATOM 1294 O O . GLU A 1 167 ? -8.287 13.962 -7.541 1.00 87.94 167 GLU A O 1
ATOM 1299 N N . GLU A 1 168 ? -9.557 13.098 -9.179 1.00 89.19 168 GLU A N 1
ATOM 1300 C CA . GLU A 1 168 ? -10.372 12.259 -8.296 1.00 89.19 168 GLU A CA 1
ATOM 1301 C C . GLU A 1 168 ? -9.497 11.263 -7.516 1.00 89.19 168 GLU A C 1
ATOM 1303 O O . GLU A 1 168 ? -9.576 11.180 -6.287 1.00 89.19 168 GLU A O 1
ATOM 1308 N N . LYS A 1 169 ? -8.567 10.576 -8.196 1.00 89.12 169 LYS A N 1
ATOM 1309 C CA . LYS A 1 169 ? -7.598 9.674 -7.545 1.00 89.12 169 LYS A CA 1
ATOM 1310 C C . LYS A 1 169 ? -6.682 10.395 -6.558 1.00 89.12 169 LYS A C 1
ATOM 1312 O O . LYS A 1 169 ? -6.332 9.829 -5.520 1.00 89.12 169 LYS A O 1
ATOM 1317 N N . ARG A 1 170 ? -6.252 11.617 -6.879 1.00 88.19 170 ARG A N 1
ATOM 1318 C CA . ARG A 1 170 ? -5.400 12.425 -6.001 1.00 88.19 170 ARG A CA 1
ATOM 1319 C C . ARG A 1 170 ? -6.160 12.852 -4.748 1.00 88.19 170 ARG A C 1
ATOM 1321 O O . ARG A 1 170 ? -5.630 12.686 -3.653 1.00 88.19 170 ARG A O 1
ATOM 1328 N N . LYS A 1 171 ? -7.406 13.303 -4.898 1.00 89.50 171 LYS A N 1
ATOM 1329 C CA . LYS A 1 171 ? -8.281 13.691 -3.789 1.00 89.50 171 LYS A CA 1
ATOM 1330 C C . LYS A 1 171 ? -8.536 12.526 -2.833 1.00 89.50 171 LYS A C 1
ATOM 1332 O O . LYS A 1 171 ? -8.341 12.678 -1.634 1.00 89.50 171 LYS A O 1
ATOM 1337 N N . VAL A 1 172 ? -8.839 11.339 -3.362 1.00 86.75 172 VAL A N 1
ATOM 1338 C CA . VAL A 1 172 ? -9.001 10.113 -2.557 1.00 86.75 172 VAL A CA 1
ATOM 1339 C C . VAL A 1 172 ? -7.727 9.786 -1.764 1.00 86.75 172 VAL A C 1
ATOM 1341 O O . VAL A 1 172 ? -7.796 9.473 -0.577 1.00 86.75 172 VAL A O 1
ATOM 1344 N N . ARG A 1 173 ? -6.544 9.907 -2.384 1.00 84.25 173 ARG A N 1
ATOM 1345 C CA . ARG A 1 173 ? -5.253 9.670 -1.711 1.00 84.25 173 ARG A CA 1
ATOM 1346 C C . ARG A 1 173 ? -4.967 10.701 -0.616 1.00 84.25 173 ARG A C 1
ATOM 1348 O O . ARG A 1 173 ? -4.405 10.360 0.424 1.00 84.25 173 ARG A O 1
ATOM 1355 N N . GLU A 1 174 ? -5.312 11.962 -0.851 1.00 85.38 174 GLU A N 1
ATOM 1356 C CA . GLU A 1 174 ? -5.147 13.039 0.126 1.00 85.38 174 GLU A CA 1
ATOM 1357 C C . GLU A 1 174 ? -6.123 12.884 1.303 1.00 85.38 174 GLU A C 1
ATOM 1359 O O . GLU A 1 174 ? -5.702 13.034 2.450 1.00 85.38 174 GLU A O 1
ATOM 1364 N N . GLU A 1 175 ? -7.373 12.486 1.054 1.00 82.94 175 GLU A N 1
ATOM 1365 C CA . GLU A 1 175 ? -8.365 12.145 2.085 1.00 82.94 175 GLU A CA 1
ATOM 1366 C C . GLU A 1 175 ? -7.905 10.953 2.943 1.00 82.94 175 GLU A C 1
ATOM 1368 O O . GLU A 1 175 ? -7.963 11.010 4.173 1.00 82.94 175 GLU A O 1
ATOM 1373 N N . GLU A 1 176 ? -7.345 9.909 2.326 1.00 76.56 176 GLU A N 1
ATOM 1374 C CA . GLU A 1 176 ? -6.764 8.761 3.034 1.00 76.56 176 GLU A CA 1
ATOM 1375 C C . GLU A 1 176 ? -5.542 9.168 3.885 1.00 76.56 176 GLU A C 1
ATOM 1377 O O . GLU A 1 176 ? -5.391 8.749 5.039 1.00 76.56 176 GLU A O 1
ATOM 1382 N N . ALA A 1 177 ? -4.679 10.043 3.358 1.00 79.94 177 ALA A N 1
ATOM 1383 C CA . ALA A 1 177 ? -3.515 10.559 4.076 1.00 79.94 177 ALA A CA 1
ATOM 1384 C C . ALA A 1 177 ? -3.902 11.478 5.250 1.00 79.94 177 ALA A C 1
ATOM 1386 O O . ALA A 1 177 ? -3.253 11.445 6.302 1.00 79.94 177 ALA A O 1
ATOM 1387 N N . GLN A 1 178 ? -4.958 12.282 5.097 1.00 80.19 178 GLN A N 1
ATOM 1388 C CA . GLN A 1 178 ? -5.498 13.130 6.159 1.00 80.19 178 GLN A CA 1
ATOM 1389 C C . GLN A 1 178 ? -6.186 12.296 7.244 1.00 80.19 178 GLN A C 1
ATOM 1391 O O . GLN A 1 178 ? -5.883 12.483 8.424 1.00 80.19 178 GLN A O 1
ATOM 1396 N N . ALA A 1 179 ? -6.993 11.297 6.872 1.00 72.81 179 ALA A N 1
ATOM 1397 C CA . ALA A 1 179 ? -7.577 10.342 7.814 1.00 72.81 179 ALA A CA 1
ATOM 1398 C C . ALA A 1 179 ? -6.491 9.617 8.630 1.00 72.81 179 ALA A C 1
ATOM 1400 O O . ALA A 1 179 ? -6.609 9.447 9.844 1.00 72.81 179 ALA A O 1
ATOM 1401 N N . ARG A 1 180 ? -5.365 9.273 7.993 1.00 68.81 180 ARG A N 1
ATOM 1402 C CA . ARG A 1 180 ? -4.215 8.653 8.664 1.00 68.81 180 ARG A CA 1
ATOM 1403 C C . ARG A 1 180 ? -3.445 9.607 9.586 1.00 68.81 180 ARG A C 1
ATOM 1405 O O . ARG A 1 180 ? -2.868 9.148 10.571 1.00 68.81 180 ARG A O 1
ATOM 1412 N N . LYS A 1 181 ? -3.417 10.914 9.297 1.00 71.50 181 LYS A N 1
ATOM 1413 C CA . LYS A 1 181 ? -2.815 11.931 10.182 1.00 71.50 181 LYS A CA 1
ATOM 1414 C C . LYS A 1 181 ? -3.676 12.205 11.418 1.00 71.50 181 LYS A C 1
ATOM 1416 O O . LYS A 1 181 ? -3.113 12.331 12.499 1.00 71.50 181 LYS A O 1
ATOM 1421 N N . VAL A 1 182 ? -5.003 12.227 11.279 1.00 66.88 182 VAL A N 1
ATOM 1422 C CA . VAL A 1 182 ? -5.950 12.422 12.397 1.00 66.88 182 VAL A CA 1
ATOM 1423 C C . VAL A 1 182 ? -5.946 11.235 13.373 1.00 66.88 182 VAL A C 1
ATOM 1425 O O . VAL A 1 182 ? -6.192 11.406 14.561 1.00 66.88 182 VAL A O 1
ATOM 1428 N N . LEU A 1 183 ? -5.587 10.035 12.908 1.00 55.28 183 LEU A N 1
ATOM 1429 C CA . LEU A 1 183 ? -5.475 8.827 13.736 1.00 55.28 183 LEU A CA 1
ATOM 1430 C C . LEU A 1 183 ? -4.143 8.689 14.504 1.00 55.28 183 LEU A C 1
ATOM 1432 O O . LEU A 1 183 ? -3.931 7.670 15.165 1.00 55.28 183 LEU A O 1
ATOM 1436 N N . LYS A 1 184 ? -3.231 9.672 14.446 1.00 46.75 184 LYS A N 1
ATOM 1437 C CA . LYS A 1 184 ? -2.072 9.706 15.355 1.00 46.75 184 LYS A CA 1
ATOM 1438 C C . LYS A 1 184 ? -2.512 10.288 16.709 1.00 46.75 184 LYS A C 1
ATOM 1440 O O . LYS A 1 184 ? -2.974 11.426 16.727 1.00 46.75 184 LYS A O 1
ATOM 1445 N N . PRO A 1 185 ? -2.367 9.561 17.833 1.00 43.53 185 PRO A N 1
ATOM 1446 C CA . PRO A 1 185 ? -2.721 10.094 19.143 1.00 43.53 185 PRO A CA 1
ATOM 1447 C C . PRO A 1 185 ? -1.790 11.260 19.491 1.00 43.53 185 PRO A C 1
ATOM 1449 O O . PRO A 1 185 ? -0.566 11.128 19.450 1.00 43.53 185 PRO A O 1
ATOM 1452 N N . LEU A 1 186 ? -2.389 12.412 19.792 1.00 38.78 186 LEU A N 1
ATOM 1453 C CA . LEU A 1 186 ? -1.707 13.570 20.357 1.00 38.78 186 LEU A CA 1
ATOM 1454 C C . LEU A 1 186 ? -1.178 13.185 21.745 1.00 38.78 186 LEU A C 1
ATOM 1456 O O . LEU A 1 186 ? -1.946 12.744 22.598 1.00 38.78 186 LEU A O 1
ATOM 1460 N N . ASN A 1 187 ? 0.130 13.339 21.952 1.00 40.44 187 ASN A N 1
ATOM 1461 C CA . ASN A 1 187 ? 0.741 13.259 23.274 1.00 40.44 187 ASN A CA 1
ATOM 1462 C C . ASN A 1 187 ? 0.194 14.392 24.154 1.00 40.44 187 ASN A C 1
ATOM 1464 O O . ASN A 1 187 ? 0.262 15.564 23.782 1.00 40.44 187 ASN A O 1
ATOM 1468 N N . GLU A 1 188 ? -0.314 14.025 25.328 1.00 41.00 188 GLU A N 1
ATOM 1469 C CA . GLU A 1 188 ? -0.623 14.927 26.435 1.00 41.00 188 GLU A CA 1
ATOM 1470 C C . GLU A 1 188 ? 0.672 15.571 26.937 1.00 41.00 188 GLU A C 1
ATOM 1472 O O . GLU A 1 188 ? 1.553 14.848 27.397 1.00 41.00 188 GLU A O 1
ATOM 1477 N N . ASN A 1 189 ? 0.805 16.899 26.831 1.00 43.38 189 ASN A N 1
ATOM 1478 C CA . ASN A 1 189 ? 1.628 17.718 27.735 1.00 43.38 189 ASN A CA 1
ATOM 1479 C C . ASN A 1 189 ? 1.543 19.224 27.429 1.00 43.38 189 ASN A C 1
ATOM 1481 O O . ASN A 1 189 ? 2.576 19.846 27.274 1.00 43.38 189 ASN A O 1
ATOM 1485 N N . GLU A 1 190 ? 0.358 19.847 27.398 1.00 42.59 190 GLU A N 1
ATOM 1486 C CA . GLU A 1 190 ? 0.243 21.311 27.598 1.00 42.59 190 GLU A CA 1
ATOM 1487 C C . GLU A 1 190 ? -1.107 21.674 28.245 1.00 42.59 190 GLU A C 1
ATOM 1489 O O . GLU A 1 190 ? -2.010 22.218 27.619 1.00 42.59 190 GLU A O 1
ATOM 1494 N N . MET A 1 191 ? -1.263 21.365 29.534 1.00 35.81 191 MET A N 1
ATOM 1495 C CA . MET A 1 191 ? -2.316 21.941 30.382 1.00 35.81 191 MET A CA 1
ATOM 1496 C C . MET A 1 191 ? -1.727 22.311 31.744 1.00 35.81 191 MET A C 1
ATOM 1498 O O . MET A 1 191 ? -1.888 21.604 32.732 1.00 35.81 191 MET A O 1
ATOM 1502 N N . ALA A 1 192 ? -1.021 23.439 31.794 1.00 30.92 192 ALA A N 1
ATOM 1503 C CA . ALA A 1 192 ? -0.695 24.117 33.043 1.00 30.92 192 ALA A CA 1
ATOM 1504 C C . ALA A 1 192 ? -0.465 25.610 32.778 1.00 30.92 192 ALA A C 1
ATOM 1506 O O . ALA A 1 192 ? 0.632 25.995 32.384 1.00 30.92 192 ALA A O 1
ATOM 1507 N N . LYS A 1 193 ? -1.507 26.431 32.985 1.00 34.12 193 LYS A N 1
ATOM 1508 C CA . LYS A 1 193 ? -1.444 27.831 33.463 1.00 34.12 193 LYS A CA 1
ATOM 1509 C C . LYS A 1 193 ? -2.836 28.470 33.431 1.00 34.12 193 LYS A C 1
ATOM 1511 O O . LYS A 1 193 ? -3.205 29.118 32.461 1.00 34.12 193 LYS A O 1
ATOM 1516 N N . THR A 1 194 ? -3.577 28.343 34.528 1.00 29.06 194 THR A N 1
ATOM 1517 C CA . THR A 1 194 ? -4.606 29.322 34.910 1.00 29.06 194 THR A CA 1
ATOM 1518 C C . THR A 1 194 ? -4.648 29.411 36.432 1.00 29.06 194 THR A C 1
ATOM 1520 O O . THR A 1 194 ? -4.984 28.437 37.102 1.00 29.06 194 THR A O 1
ATOM 1523 N N . SER A 1 195 ? -4.311 30.575 36.972 1.00 31.94 195 SER A N 1
ATOM 1524 C CA . SER A 1 195 ? -4.525 30.971 38.364 1.00 31.94 195 SER A CA 1
ATOM 1525 C C . SER A 1 195 ? -5.287 32.303 38.381 1.00 31.94 195 SER A C 1
ATOM 1527 O O . SER A 1 195 ? -5.003 33.168 37.553 1.00 31.94 195 SER A O 1
ATOM 1529 N N . PRO A 1 196 ? -6.244 32.481 39.307 1.00 36.88 196 PRO A N 1
ATOM 1530 C CA . PRO A 1 196 ? -6.538 33.800 39.879 1.00 36.88 196 PRO A CA 1
ATOM 1531 C C . PRO A 1 196 ? -6.520 33.715 41.421 1.00 36.88 196 PRO A C 1
ATOM 1533 O O . PRO A 1 196 ? -7.050 32.779 42.008 1.00 36.88 196 PRO A O 1
ATOM 1536 N N . LEU A 1 197 ? -5.680 34.492 42.106 1.00 28.44 197 LEU A N 1
ATOM 1537 C CA . LEU A 1 197 ? -5.848 35.890 42.542 1.00 28.44 197 LEU A CA 1
ATOM 1538 C C . LEU A 1 197 ? -6.871 36.063 43.684 1.00 28.44 197 LEU A C 1
ATOM 1540 O O . LEU A 1 197 ? -8.076 35.938 43.502 1.00 28.44 197 LEU A O 1
ATOM 1544 N N . SER A 1 198 ? -6.325 36.368 44.861 1.00 33.38 198 SER A N 1
ATOM 1545 C CA . SER A 1 198 ? -6.961 36.628 46.155 1.00 33.38 198 SER A CA 1
ATOM 1546 C C . SER A 1 198 ? -7.307 38.109 46.363 1.00 33.38 198 SER A C 1
ATOM 1548 O O . SER A 1 198 ? -6.485 38.970 46.052 1.00 33.38 198 SER A O 1
ATOM 1550 N N . THR A 1 199 ? -8.436 38.396 47.018 1.00 31.72 199 THR A N 1
ATOM 1551 C CA . THR A 1 199 ? -8.739 39.692 47.662 1.00 31.72 199 THR A CA 1
ATOM 1552 C C . THR A 1 199 ? -9.341 39.457 49.056 1.00 31.72 199 THR A C 1
ATOM 1554 O O . THR A 1 199 ? -10.222 38.602 49.164 1.00 31.72 199 THR A O 1
ATOM 1557 N N . PRO A 1 200 ? -8.923 40.180 50.113 1.00 38.69 200 PRO A N 1
ATOM 1558 C CA . PRO A 1 200 ? -9.488 40.047 51.456 1.00 38.69 200 PRO A CA 1
ATOM 1559 C C . PRO A 1 200 ? -10.669 41.007 51.693 1.00 38.69 200 PRO A C 1
ATOM 1561 O O . PRO A 1 200 ? -10.680 42.125 51.182 1.00 38.69 200 PRO A O 1
ATOM 1564 N N . VAL A 1 201 ? -11.643 40.567 52.495 1.00 32.56 201 VAL A N 1
ATOM 1565 C CA . VAL A 1 201 ? -12.785 41.358 52.987 1.00 32.56 201 VAL A CA 1
ATOM 1566 C C . VAL A 1 201 ? -12.528 41.730 54.450 1.00 32.56 201 VAL A C 1
ATOM 1568 O O . VAL A 1 201 ? -12.189 40.870 55.260 1.00 32.56 201 VAL A O 1
ATOM 1571 N N . THR A 1 202 ? -12.672 43.013 54.768 1.00 38.56 202 THR A N 1
ATOM 1572 C CA . THR A 1 202 ? -12.617 43.607 56.111 1.00 38.56 202 THR A CA 1
ATOM 1573 C C . THR A 1 202 ? -13.962 43.448 56.822 1.00 38.56 202 THR A C 1
ATOM 1575 O O . THR A 1 202 ? -14.997 43.713 56.212 1.00 38.56 202 THR A O 1
ATOM 1578 N N . ALA A 1 203 ? -13.958 43.057 58.098 1.00 37.00 203 ALA A N 1
ATOM 1579 C CA . ALA A 1 203 ? -15.141 43.064 58.958 1.00 37.00 203 ALA A CA 1
ATOM 1580 C C . ALA A 1 203 ? -14.859 43.897 60.218 1.00 37.00 203 ALA A C 1
ATOM 1582 O O . ALA A 1 203 ? -13.858 43.669 60.900 1.00 37.00 203 ALA A O 1
ATOM 1583 N N . ASP A 1 204 ? -15.735 44.871 60.466 1.00 35.72 204 ASP A N 1
ATOM 1584 C CA . ASP A 1 204 ? -15.678 45.846 61.554 1.00 35.72 204 ASP A CA 1
ATOM 1585 C C . ASP A 1 204 ? -16.034 45.225 62.917 1.00 35.72 204 ASP A C 1
ATOM 1587 O O . ASP A 1 204 ? -16.935 44.394 63.036 1.00 35.72 204 ASP A O 1
ATOM 1591 N N . ILE A 1 205 ? -15.307 45.655 63.952 1.00 50.12 205 ILE A N 1
ATOM 1592 C CA . ILE A 1 205 ? -15.331 45.134 65.326 1.00 50.12 205 ILE A CA 1
ATOM 1593 C C . ILE A 1 205 ? -15.975 46.189 66.237 1.00 50.12 205 ILE A C 1
ATOM 1595 O O . ILE A 1 205 ? -15.277 46.842 66.997 1.00 50.12 205 ILE A O 1
ATOM 1599 N N . GLU A 1 206 ? -17.291 46.388 66.172 1.00 52.25 206 GLU A N 1
ATOM 1600 C CA . GLU A 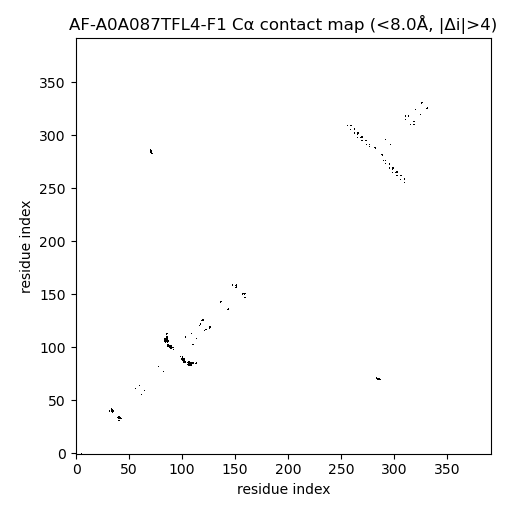1 206 ? -18.016 47.238 67.137 1.00 52.25 206 GLU A CA 1
ATOM 1601 C C . GLU A 1 206 ? -19.445 46.715 67.368 1.00 52.25 206 GLU A C 1
ATOM 1603 O O . GLU A 1 206 ? -20.432 47.262 66.890 1.00 52.25 206 GLU A O 1
ATOM 1608 N N . SER A 1 207 ? -19.568 45.598 68.091 1.00 52.06 207 SER A N 1
ATOM 1609 C CA . SER A 1 207 ? -20.813 45.205 68.778 1.00 52.06 207 SER A CA 1
ATOM 1610 C C . SER A 1 207 ? -20.545 44.090 69.795 1.00 52.06 207 SER A C 1
ATOM 1612 O O . SER A 1 207 ? -20.919 42.939 69.609 1.00 52.06 207 SER A O 1
ATOM 1614 N N . LEU A 1 208 ? -19.869 44.427 70.895 1.00 41.97 208 LEU A N 1
ATOM 1615 C CA . LEU A 1 208 ? -19.820 43.568 72.081 1.00 41.97 208 LEU A CA 1
ATOM 1616 C C . LEU A 1 208 ? -20.725 44.174 73.157 1.00 41.97 208 LEU A C 1
ATOM 1618 O O . LEU A 1 208 ? -20.398 45.206 73.742 1.00 41.97 208 LEU A O 1
ATOM 1622 N N . GLN A 1 209 ? -21.873 43.539 73.395 1.00 44.09 209 GLN A N 1
ATOM 1623 C CA . GLN A 1 209 ? -22.719 43.783 74.562 1.00 44.09 209 GLN A CA 1
ATOM 1624 C C . GLN A 1 209 ? -22.421 42.737 75.654 1.00 44.09 209 GLN A C 1
ATOM 1626 O O . GLN A 1 209 ? -22.364 41.547 75.377 1.00 44.09 209 GLN A O 1
ATOM 1631 N N . THR A 1 210 ? -22.212 43.254 76.872 1.00 47.31 210 THR A N 1
ATOM 1632 C CA . THR A 1 210 ? -22.478 42.701 78.223 1.00 47.31 210 THR A CA 1
ATOM 1633 C C . THR A 1 210 ? -22.056 41.260 78.578 1.00 47.31 210 THR A C 1
ATOM 1635 O O . THR A 1 210 ? -22.636 40.279 78.138 1.00 47.31 210 THR A O 1
ATOM 1638 N N . LEU A 1 211 ? -21.100 41.166 79.515 1.00 47.12 211 LEU A N 1
ATOM 1639 C CA . LEU A 1 211 ? -20.393 39.969 80.011 1.00 47.12 211 LEU A CA 1
ATOM 1640 C C . LEU A 1 211 ? -21.192 38.971 80.884 1.00 47.12 211 LEU A C 1
ATOM 1642 O O . LEU A 1 211 ? -20.599 38.008 81.362 1.00 47.12 211 LEU A O 1
ATOM 1646 N N . GLU A 1 212 ? -22.490 39.163 81.121 1.00 55.03 212 GLU A N 1
ATOM 1647 C CA . GLU A 1 212 ? -23.261 38.313 82.054 1.00 55.03 212 GLU A CA 1
ATOM 1648 C C . GLU A 1 212 ? -23.942 37.105 81.371 1.00 55.03 212 GLU A C 1
ATOM 1650 O O . GLU A 1 212 ? -24.333 36.156 82.045 1.00 55.03 212 GLU A O 1
ATOM 1655 N N . ASP A 1 213 ? -23.980 37.070 80.032 1.00 48.66 213 ASP A N 1
ATOM 1656 C CA . ASP A 1 213 ? -24.542 35.959 79.236 1.00 48.66 213 ASP A CA 1
ATOM 1657 C C . ASP A 1 213 ? -23.500 34.906 78.790 1.00 48.66 213 ASP A C 1
ATOM 1659 O O . ASP A 1 213 ? -23.848 33.869 78.219 1.00 48.66 213 ASP A O 1
ATOM 1663 N N . ILE A 1 214 ? -22.215 35.121 79.092 1.00 53.72 214 ILE A N 1
ATOM 1664 C CA . ILE A 1 214 ? -21.106 34.279 78.605 1.00 53.72 214 ILE A CA 1
ATOM 1665 C C . ILE A 1 214 ? -21.104 32.888 79.269 1.00 53.72 214 ILE A C 1
ATOM 1667 O O . ILE A 1 214 ? -20.798 31.891 78.613 1.00 53.72 214 ILE A O 1
ATOM 1671 N N . ASP A 1 215 ? -21.520 32.778 80.534 1.00 53.56 215 ASP A N 1
ATOM 1672 C CA . ASP A 1 215 ? -21.518 31.497 81.260 1.00 53.56 215 ASP A CA 1
ATOM 1673 C C . ASP A 1 215 ? -22.653 30.555 80.821 1.00 53.56 215 ASP A C 1
ATOM 1675 O O . ASP A 1 215 ? -22.500 29.328 80.837 1.00 53.56 215 ASP A O 1
ATOM 1679 N N . LEU A 1 216 ? -23.781 31.107 80.359 1.00 54.59 216 LEU A N 1
ATOM 1680 C CA . LEU A 1 216 ? -24.885 30.321 79.802 1.00 54.59 216 LEU A CA 1
ATOM 1681 C C . LEU A 1 216 ? -24.609 29.912 78.344 1.00 54.59 216 LEU A C 1
ATOM 1683 O O . LEU A 1 216 ? -25.071 28.856 77.895 1.00 54.59 216 LEU A O 1
ATOM 1687 N N . GLU A 1 217 ? -23.839 30.723 77.613 1.00 52.62 217 GLU A N 1
ATOM 1688 C CA . GLU A 1 217 ? -23.358 30.393 76.274 1.00 52.62 217 GLU A CA 1
ATOM 1689 C C . GLU A 1 217 ? -22.234 29.359 76.287 1.00 52.62 217 GLU A C 1
ATOM 1691 O O . GLU A 1 217 ? -22.28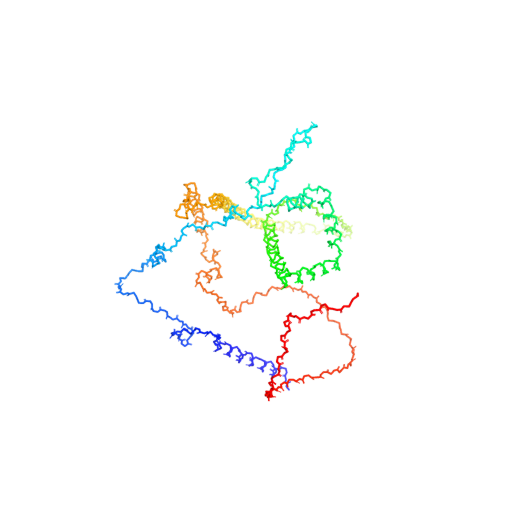0 28.472 75.450 1.00 52.62 217 GLU A O 1
ATOM 1696 N N . LEU A 1 218 ? -21.302 29.358 77.248 1.00 56.00 218 LEU A N 1
ATOM 1697 C CA . LEU A 1 218 ? -20.211 28.368 77.322 1.00 56.00 218 LEU A CA 1
ATOM 1698 C C . LEU A 1 218 ? -20.712 26.918 77.451 1.00 56.00 218 LEU A C 1
ATOM 1700 O O . LEU A 1 218 ? -20.219 26.033 76.753 1.00 56.00 218 LEU A O 1
ATOM 1704 N N . SER A 1 219 ? -21.742 26.666 78.269 1.00 60.88 219 SER A N 1
ATOM 1705 C CA . SER A 1 219 ? -22.355 25.327 78.374 1.00 60.88 219 SER A CA 1
ATOM 1706 C C . SER A 1 219 ? -23.171 24.939 77.132 1.00 60.88 219 SER A C 1
ATOM 1708 O O . SER A 1 219 ? -23.232 23.763 76.764 1.00 60.88 219 SER A O 1
ATOM 1710 N N . ARG A 1 220 ? -23.798 25.911 76.451 1.00 59.03 220 ARG A N 1
ATOM 1711 C CA . ARG A 1 220 ? -24.482 25.666 75.169 1.00 59.03 220 ARG A CA 1
ATOM 1712 C C . ARG A 1 220 ? -23.488 25.447 74.031 1.00 59.03 220 ARG A C 1
ATOM 1714 O O . ARG A 1 220 ? -23.739 24.577 73.203 1.00 59.03 220 ARG A O 1
ATOM 1721 N N . LEU A 1 221 ? -22.365 26.161 74.026 1.00 55.16 221 LEU A N 1
ATOM 1722 C CA . LEU A 1 221 ? -21.264 25.986 73.086 1.00 55.16 221 LEU A CA 1
ATOM 1723 C C . LEU A 1 221 ? -20.627 24.608 73.268 1.00 55.16 221 LEU A C 1
ATOM 1725 O O . LEU A 1 221 ? -20.425 23.921 72.283 1.00 55.16 221 LEU A O 1
ATOM 1729 N N . GLU A 1 222 ? -20.406 24.145 74.503 1.00 66.38 222 GLU A N 1
ATOM 1730 C CA . GLU A 1 222 ? -19.854 22.807 74.762 1.00 66.38 222 GLU A CA 1
ATOM 1731 C C . GLU A 1 222 ? -20.812 21.685 74.321 1.00 66.38 222 GLU A C 1
ATOM 1733 O O . GLU A 1 222 ? -20.381 20.660 73.784 1.00 66.38 222 GLU A O 1
ATOM 1738 N N . HIS A 1 223 ? -22.128 21.866 74.485 1.00 64.44 223 HIS A N 1
ATOM 1739 C CA . HIS A 1 223 ? -23.111 20.897 73.995 1.00 64.44 223 HIS A CA 1
ATOM 1740 C C . HIS A 1 223 ? -23.230 20.909 72.461 1.00 64.44 223 HIS A C 1
ATOM 1742 O O . HIS A 1 223 ? -23.256 19.844 71.843 1.00 64.44 223 HIS A O 1
ATOM 1748 N N . VAL A 1 224 ? -23.230 22.094 71.840 1.00 62.25 224 VAL A N 1
ATOM 1749 C CA . VAL A 1 224 ? -23.249 22.265 70.378 1.00 62.25 224 VAL A CA 1
ATOM 1750 C C . VAL A 1 224 ? -21.945 21.777 69.742 1.00 62.25 224 VAL A C 1
ATOM 1752 O O . VAL A 1 224 ? -21.999 21.097 68.725 1.00 62.25 224 VAL A O 1
ATOM 1755 N N . ASP A 1 225 ? -20.788 22.010 70.358 1.00 63.94 225 ASP A N 1
ATOM 1756 C CA . ASP A 1 225 ? -19.490 21.501 69.903 1.00 63.94 225 ASP A CA 1
ATOM 1757 C C . ASP A 1 225 ? -19.402 19.979 70.017 1.00 63.94 225 ASP A C 1
ATOM 1759 O O . ASP A 1 225 ? -18.814 19.328 69.153 1.00 63.94 225 ASP A O 1
ATOM 1763 N N . ASN A 1 226 ? -19.996 19.380 71.051 1.00 65.25 226 ASN A N 1
ATOM 1764 C CA . ASN A 1 226 ? -20.045 17.925 71.189 1.00 65.25 226 ASN A CA 1
ATOM 1765 C C . ASN A 1 226 ? -20.991 17.272 70.169 1.00 65.25 226 ASN A C 1
ATOM 1767 O O . ASN A 1 226 ? -20.660 16.218 69.620 1.00 65.25 226 ASN A O 1
ATOM 1771 N N . GLU A 1 227 ? -22.135 17.890 69.867 1.00 60.84 227 GLU A N 1
ATOM 1772 C CA . GLU A 1 227 ? -23.040 17.426 68.808 1.00 60.84 227 GLU A CA 1
ATOM 1773 C C . GLU A 1 227 ? -22.446 17.665 67.406 1.00 60.84 227 GLU A C 1
ATOM 1775 O O . GLU A 1 227 ? -22.469 16.758 66.571 1.00 60.84 227 GLU A O 1
ATOM 1780 N N . ASN A 1 228 ? -21.786 18.804 67.172 1.00 59.72 228 ASN A N 1
ATOM 1781 C CA . ASN A 1 228 ? -21.039 19.079 65.942 1.00 59.72 228 ASN A CA 1
ATOM 1782 C C . ASN A 1 228 ? -19.882 18.095 65.757 1.00 59.72 228 ASN A C 1
ATOM 1784 O O . ASN A 1 228 ? -19.738 17.546 64.673 1.00 59.72 228 ASN A O 1
ATOM 1788 N N . LYS A 1 229 ? -19.114 17.766 66.805 1.00 64.56 229 LYS A N 1
ATOM 1789 C CA . LYS A 1 229 ? -18.062 16.734 66.736 1.00 64.56 229 LYS A CA 1
ATOM 1790 C C . LYS A 1 229 ? -18.621 15.354 66.396 1.00 64.56 229 LYS A C 1
ATOM 1792 O O . LYS A 1 229 ? -17.985 14.612 65.652 1.00 64.56 229 LYS A O 1
ATOM 1797 N N . LYS A 1 230 ? -19.798 14.974 66.908 1.00 62.06 230 LYS A N 1
ATOM 1798 C CA . LYS A 1 230 ? -20.445 13.699 66.539 1.00 62.06 230 LYS A CA 1
ATOM 1799 C C . LYS A 1 230 ? -20.901 13.689 65.079 1.00 62.06 230 LYS A C 1
ATOM 1801 O O . LYS A 1 230 ? -20.700 12.681 64.401 1.00 62.06 230 LYS A O 1
ATOM 1806 N N . LEU A 1 231 ? -21.475 14.790 64.596 1.00 59.38 231 LEU A N 1
ATOM 1807 C CA . LEU A 1 231 ? -21.901 14.945 63.203 1.00 59.38 231 LEU A CA 1
ATOM 1808 C C . LEU A 1 231 ? -20.698 14.976 62.248 1.00 59.38 231 LEU A C 1
ATOM 1810 O O . LEU A 1 231 ? -20.669 14.217 61.282 1.00 59.38 231 LEU A O 1
ATOM 1814 N N . GLU A 1 232 ? -19.654 15.734 62.576 1.00 60.22 232 GLU A N 1
ATOM 1815 C CA . GLU A 1 232 ? -18.416 15.841 61.798 1.00 60.22 232 GLU A CA 1
ATOM 1816 C C . GLU A 1 232 ? -17.650 14.504 61.759 1.00 60.22 232 GLU A C 1
ATOM 1818 O O . GLU A 1 232 ? -17.117 14.116 60.719 1.00 60.22 232 GLU A O 1
ATOM 1823 N N . ASN A 1 233 ? -17.657 13.733 62.853 1.00 59.78 233 ASN A N 1
ATOM 1824 C CA . ASN A 1 233 ? -17.101 12.376 62.880 1.00 59.78 233 ASN A CA 1
ATOM 1825 C C . ASN A 1 233 ? -17.947 11.382 62.061 1.00 59.78 233 ASN A C 1
ATOM 1827 O O . ASN A 1 233 ? -17.396 10.496 61.408 1.00 59.78 233 ASN A O 1
ATOM 1831 N N . GLY A 1 234 ? -19.277 11.517 62.051 1.00 60.31 234 GLY A N 1
ATOM 1832 C CA . GLY A 1 234 ? -20.171 10.708 61.211 1.00 60.31 234 GLY A CA 1
ATOM 1833 C C . GLY A 1 234 ? -20.005 10.986 59.712 1.00 60.31 234 GLY A C 1
ATOM 1834 O O . GLY A 1 234 ? -19.994 10.056 58.898 1.00 60.31 234 GLY A O 1
ATOM 1835 N N . GLU A 1 235 ? -19.813 12.252 59.342 1.00 61.84 235 GLU A N 1
ATOM 1836 C CA . GLU A 1 235 ? -19.546 12.685 57.969 1.00 61.84 235 GLU A CA 1
ATOM 1837 C C . GLU A 1 235 ? -18.128 12.333 57.505 1.00 61.84 235 GLU A C 1
ATOM 1839 O O . GLU A 1 235 ? -17.970 11.854 56.376 1.00 61.84 235 GLU A O 1
ATOM 1844 N N . LYS A 1 236 ? -17.110 12.453 58.373 1.00 61.44 236 LYS A N 1
ATOM 1845 C CA . LYS A 1 236 ? -15.749 11.937 58.123 1.00 61.44 236 LYS A CA 1
ATOM 1846 C C . LYS A 1 236 ? -15.758 10.433 57.875 1.00 61.44 236 LYS A C 1
ATOM 1848 O O . LYS A 1 236 ? -15.297 9.988 56.835 1.00 61.44 236 LYS A O 1
ATOM 1853 N N . ASN A 1 237 ? -16.428 9.649 58.718 1.00 64.12 237 ASN A N 1
ATOM 1854 C CA . ASN A 1 237 ? -16.518 8.198 58.519 1.00 64.12 237 ASN A CA 1
ATOM 1855 C C . ASN A 1 237 ? -17.228 7.809 57.204 1.00 64.12 237 ASN A C 1
ATOM 1857 O O . ASN A 1 237 ? -16.819 6.862 56.528 1.00 64.12 237 ASN A O 1
ATOM 1861 N N . ARG A 1 238 ? -18.279 8.539 56.794 1.00 68.62 238 ARG A N 1
ATOM 1862 C CA . ARG A 1 238 ? -18.939 8.330 55.487 1.00 68.62 238 ARG A CA 1
ATOM 1863 C C . ARG A 1 238 ? -18.050 8.731 54.313 1.00 68.62 238 ARG A C 1
ATOM 1865 O O . ARG A 1 238 ? -18.032 8.022 53.306 1.00 68.62 238 ARG A O 1
ATOM 1872 N N . SER A 1 239 ? -17.346 9.853 54.417 1.00 71.38 239 SER A N 1
ATOM 1873 C CA . SER A 1 239 ? -16.448 10.334 53.365 1.00 71.38 239 SER A CA 1
ATOM 1874 C C . SER A 1 239 ? -15.202 9.455 53.234 1.00 71.38 239 SER A C 1
ATOM 1876 O O . SER A 1 239 ? -14.838 9.119 52.109 1.00 71.38 239 SER A O 1
ATOM 1878 N N . ASP A 1 240 ? -14.651 8.947 54.335 1.00 76.69 240 ASP A N 1
ATOM 1879 C CA . ASP A 1 240 ? -13.550 7.979 54.353 1.00 76.69 240 ASP A CA 1
ATOM 1880 C C . ASP A 1 240 ? -13.954 6.638 53.722 1.00 76.69 240 ASP A C 1
ATOM 1882 O O . ASP A 1 240 ? -13.215 6.076 52.907 1.00 76.69 240 ASP A O 1
ATOM 1886 N N . LEU A 1 241 ? -15.168 6.146 54.006 1.00 76.69 241 LEU A N 1
ATOM 1887 C CA . LEU A 1 241 ? -15.704 4.930 53.383 1.00 76.69 241 LEU A CA 1
ATOM 1888 C C . LEU A 1 241 ? -15.921 5.106 51.868 1.00 76.69 241 LEU A C 1
ATOM 1890 O O . LEU A 1 241 ? -15.600 4.214 51.075 1.00 76.69 241 LEU A O 1
ATOM 1894 N N . LEU A 1 242 ? -16.442 6.264 51.443 1.00 78.50 242 LEU A N 1
ATOM 1895 C CA . LEU A 1 242 ? -16.596 6.608 50.025 1.00 78.50 242 LEU A CA 1
ATOM 1896 C C . LEU A 1 242 ? -15.239 6.760 49.329 1.00 78.50 242 LEU A C 1
ATOM 1898 O O . LEU A 1 242 ? -15.072 6.273 48.209 1.00 78.50 242 LEU A O 1
ATOM 1902 N N . HIS A 1 243 ? -14.261 7.370 49.996 1.00 80.62 243 HIS A N 1
ATOM 1903 C CA . HIS A 1 243 ? -12.903 7.532 49.491 1.00 80.62 243 HIS A CA 1
ATOM 1904 C C . HIS A 1 243 ? -12.208 6.175 49.319 1.00 80.62 243 HIS A C 1
ATOM 1906 O O . HIS A 1 243 ? -11.586 5.924 48.284 1.00 80.62 243 HIS A O 1
ATOM 1912 N N . LEU A 1 244 ? -12.367 5.256 50.277 1.00 83.44 244 LEU A N 1
ATOM 1913 C CA . LEU A 1 244 ? -11.821 3.901 50.191 1.00 83.44 244 LEU A CA 1
ATOM 1914 C C . LEU A 1 244 ? -12.444 3.113 49.029 1.00 83.44 244 LEU A C 1
ATOM 1916 O O . LEU A 1 244 ? -11.723 2.501 48.238 1.00 83.44 244 LEU A O 1
ATOM 1920 N N . LYS A 1 245 ? -13.771 3.197 48.864 1.00 83.25 245 LYS A N 1
ATOM 1921 C CA . LYS A 1 245 ? -14.482 2.578 47.734 1.00 83.25 245 LYS A CA 1
ATOM 1922 C C . LYS A 1 245 ? -14.038 3.171 46.394 1.00 83.25 245 LYS A C 1
ATOM 1924 O O . LYS A 1 245 ? -13.826 2.433 45.433 1.00 83.25 245 LYS A O 1
ATOM 1929 N N . HIS A 1 246 ? -13.843 4.488 46.325 1.00 82.94 246 HIS A N 1
ATOM 1930 C CA . HIS A 1 246 ? -13.341 5.157 45.127 1.00 82.94 246 HIS A CA 1
ATOM 1931 C C . HIS A 1 246 ? -11.905 4.727 44.796 1.00 82.94 246 HIS A C 1
ATOM 1933 O O . HIS A 1 246 ? -11.607 4.389 43.652 1.00 82.94 246 HIS A O 1
ATOM 1939 N N . LYS A 1 247 ? -11.030 4.632 45.803 1.00 85.62 247 LYS A N 1
ATOM 1940 C CA . LYS A 1 247 ? -9.657 4.129 45.655 1.00 85.62 247 LYS A CA 1
ATOM 1941 C C . LYS A 1 247 ? -9.626 2.687 45.138 1.00 85.62 247 LYS A C 1
ATOM 1943 O O . LYS A 1 247 ? -8.797 2.365 44.287 1.00 85.62 247 LYS A O 1
ATOM 1948 N N . GLN A 1 248 ? -10.550 1.843 45.596 1.00 86.25 248 GLN A N 1
ATOM 1949 C CA . GLN A 1 248 ? -10.695 0.463 45.128 1.00 86.25 248 GLN A CA 1
ATOM 1950 C C . GLN A 1 248 ? -11.224 0.378 43.684 1.00 86.25 248 GLN A C 1
ATOM 1952 O O . GLN A 1 248 ? -10.743 -0.432 42.895 1.00 86.25 248 GLN A O 1
ATOM 1957 N N . LEU A 1 249 ? -12.164 1.242 43.294 1.00 87.19 249 LEU A N 1
ATOM 1958 C CA . LEU A 1 249 ? -12.629 1.327 41.903 1.00 87.19 249 LEU A CA 1
ATOM 1959 C C . LEU A 1 249 ? -11.524 1.820 40.962 1.00 87.19 249 LEU A C 1
ATOM 1961 O O . LEU A 1 249 ? -11.361 1.290 39.865 1.00 87.19 249 LEU A O 1
ATOM 1965 N N . LEU A 1 250 ? -10.727 2.801 41.393 1.00 87.75 250 LEU A N 1
ATOM 1966 C CA . LEU A 1 250 ? -9.588 3.296 40.622 1.00 87.75 250 LEU A CA 1
ATOM 1967 C C . LEU A 1 250 ? -8.504 2.227 40.448 1.00 87.75 250 LEU A C 1
ATOM 1969 O O . LEU A 1 250 ? -7.917 2.137 39.369 1.00 87.75 250 LEU A O 1
ATOM 1973 N N . SER A 1 251 ? -8.241 1.400 41.465 1.00 87.00 251 SER A N 1
ATOM 1974 C CA . SER A 1 251 ? -7.274 0.304 41.341 1.00 87.00 251 SER A CA 1
ATOM 1975 C C . SER A 1 251 ? -7.766 -0.787 40.387 1.00 87.00 251 SER A C 1
ATOM 1977 O O . SER A 1 251 ? -6.999 -1.222 39.527 1.00 87.00 251 SER A O 1
ATOM 1979 N N . GLN A 1 252 ? -9.049 -1.158 40.448 1.00 86.94 252 GLN A N 1
ATOM 1980 C CA . GLN A 1 252 ? -9.659 -2.075 39.477 1.00 86.94 252 GLN A CA 1
ATOM 1981 C C . GLN A 1 252 ? -9.624 -1.505 38.056 1.00 86.94 252 GLN A C 1
ATOM 1983 O O . GLN A 1 252 ? -9.218 -2.200 37.125 1.00 86.94 252 GLN A O 1
ATOM 1988 N N . ARG A 1 253 ? -9.969 -0.222 37.885 1.00 88.94 253 ARG A N 1
ATOM 1989 C CA . ARG A 1 253 ? -9.906 0.461 36.587 1.00 88.94 253 ARG A CA 1
ATOM 1990 C C . ARG A 1 253 ? -8.493 0.443 36.015 1.00 88.94 253 ARG A C 1
ATOM 1992 O O . ARG A 1 253 ? -8.332 0.131 34.842 1.00 88.94 253 ARG A O 1
ATOM 1999 N N . ARG A 1 254 ? -7.469 0.723 36.830 1.00 90.94 254 ARG A N 1
ATOM 2000 C CA . ARG A 1 254 ? -6.064 0.641 36.397 1.00 90.94 254 ARG A CA 1
ATOM 2001 C C . ARG A 1 254 ? -5.671 -0.775 35.988 1.00 90.94 254 ARG A C 1
ATOM 2003 O O . ARG A 1 254 ? -5.023 -0.933 34.962 1.00 90.94 254 ARG A O 1
ATOM 2010 N N . ALA A 1 255 ? -6.085 -1.796 36.738 1.00 89.50 255 ALA A N 1
ATOM 2011 C CA . ALA A 1 255 ? -5.785 -3.186 36.399 1.00 89.50 255 ALA A CA 1
ATOM 2012 C C . ALA A 1 255 ? -6.425 -3.609 35.063 1.00 89.50 255 ALA A C 1
ATOM 2014 O O . ALA A 1 255 ? -5.783 -4.272 34.250 1.00 89.50 255 ALA A O 1
ATOM 2015 N N . ILE A 1 256 ? -7.673 -3.202 34.807 1.00 88.75 256 ILE A N 1
ATOM 2016 C CA . ILE A 1 256 ? -8.353 -3.460 33.529 1.00 88.75 256 ILE A CA 1
ATOM 2017 C C . ILE A 1 256 ? -7.690 -2.670 32.399 1.00 88.75 256 ILE A C 1
ATOM 2019 O O . ILE A 1 256 ? -7.426 -3.239 31.344 1.00 88.75 256 ILE A O 1
ATOM 2023 N N . GLN A 1 257 ? -7.358 -1.398 32.629 1.00 91.38 257 GLN A N 1
ATOM 2024 C CA . GLN A 1 257 ? -6.674 -0.569 31.639 1.00 91.38 257 GLN A CA 1
ATOM 2025 C C . GLN A 1 257 ? -5.336 -1.187 31.226 1.00 91.38 257 GLN A C 1
ATOM 2027 O O . GLN A 1 257 ? -5.087 -1.352 30.042 1.00 91.38 257 GLN A O 1
ATOM 2032 N N . GLN A 1 258 ? -4.536 -1.663 32.181 1.00 92.31 258 GLN A N 1
ATOM 2033 C CA . GLN A 1 258 ? -3.291 -2.372 31.878 1.00 92.31 258 GLN A CA 1
ATOM 2034 C C . GLN A 1 258 ? -3.525 -3.641 31.048 1.00 92.31 258 GLN A C 1
ATOM 2036 O O . GLN A 1 258 ? -2.734 -3.954 30.160 1.00 92.31 258 GLN A O 1
ATOM 2041 N N . LYS A 1 259 ? -4.597 -4.402 31.308 1.00 91.75 259 LYS A N 1
ATOM 2042 C CA . LYS A 1 259 ? -4.950 -5.564 30.471 1.00 91.75 259 LYS A CA 1
ATOM 2043 C C . LYS A 1 259 ? -5.304 -5.138 29.043 1.00 91.75 259 LYS A C 1
ATOM 2045 O O . LYS A 1 259 ? -4.879 -5.813 28.107 1.00 91.75 259 LYS A O 1
ATOM 2050 N N . LEU A 1 260 ? -6.032 -4.031 28.886 1.00 91.56 260 LEU A N 1
ATOM 2051 C CA . LEU A 1 260 ? -6.382 -3.457 27.586 1.00 91.56 260 LEU A CA 1
ATOM 2052 C C . LEU A 1 260 ? -5.143 -2.958 26.839 1.00 91.56 260 LEU A C 1
ATOM 2054 O O . LEU A 1 260 ? -4.953 -3.348 25.694 1.00 91.56 260 LEU A O 1
ATOM 2058 N N . ASP A 1 261 ? -4.261 -2.203 27.491 1.00 94.75 261 ASP A N 1
ATOM 2059 C CA . ASP A 1 261 ? -3.018 -1.694 26.895 1.00 94.75 261 ASP A CA 1
ATOM 2060 C C . ASP A 1 261 ? -2.102 -2.847 26.445 1.00 94.75 261 ASP A C 1
ATOM 2062 O O . ASP A 1 261 ? -1.509 -2.842 25.369 1.00 94.75 261 ASP A O 1
ATOM 2066 N N . ASN A 1 262 ? -2.048 -3.919 27.235 1.00 94.44 262 ASN A N 1
ATOM 2067 C CA . ASN A 1 262 ? -1.324 -5.126 26.853 1.00 94.44 262 ASN A CA 1
ATOM 2068 C C . ASN A 1 262 ? -1.972 -5.873 25.672 1.00 94.44 262 ASN A C 1
ATOM 2070 O O . ASN A 1 262 ? -1.275 -6.572 24.936 1.00 94.44 262 ASN A O 1
ATOM 2074 N N . ALA A 1 263 ? -3.296 -5.805 25.519 1.00 94.50 263 ALA A N 1
ATOM 2075 C CA . ALA A 1 263 ? -4.000 -6.400 24.385 1.00 94.50 263 ALA A CA 1
ATOM 2076 C C . ALA A 1 263 ? -3.826 -5.552 23.116 1.00 94.50 263 ALA A C 1
ATOM 2078 O O . ALA A 1 263 ? -3.614 -6.111 22.040 1.00 94.50 263 ALA A O 1
ATOM 2079 N N . THR A 1 264 ? -3.843 -4.221 23.233 1.00 95.75 264 THR A N 1
ATOM 2080 C CA . THR A 1 264 ? -3.595 -3.313 22.106 1.00 95.75 264 THR A CA 1
ATOM 2081 C C . THR A 1 264 ? -2.171 -3.458 21.585 1.00 95.75 264 THR A C 1
ATOM 2083 O O . THR A 1 264 ? -1.995 -3.520 20.369 1.00 95.75 264 THR A O 1
ATOM 2086 N N . GLN A 1 265 ? -1.173 -3.616 22.461 1.00 96.31 265 GLN A N 1
ATOM 2087 C CA . GLN A 1 265 ? 0.203 -3.876 22.034 1.00 96.31 265 GLN A CA 1
ATOM 2088 C C . GLN A 1 265 ? 0.317 -5.185 21.240 1.00 96.31 265 GLN A C 1
ATOM 2090 O O . GLN A 1 265 ? 0.853 -5.190 20.135 1.00 96.31 265 GLN A O 1
ATOM 2095 N N . LEU A 1 266 ? -0.265 -6.282 21.737 1.00 96.00 266 LEU A N 1
ATOM 2096 C CA . LEU A 1 266 ? -0.242 -7.560 21.017 1.00 96.00 266 LEU A CA 1
ATOM 2097 C C . LEU A 1 266 ? -0.968 -7.494 19.667 1.00 96.00 266 LEU A C 1
ATOM 2099 O O . LEU A 1 266 ? -0.535 -8.130 18.709 1.00 96.00 266 LEU A O 1
ATOM 2103 N N . LEU A 1 267 ? -2.052 -6.719 19.567 1.00 95.94 267 LEU A N 1
ATOM 2104 C CA . LEU A 1 267 ? -2.739 -6.468 18.297 1.00 95.94 267 LEU A CA 1
ATOM 2105 C C . LEU A 1 267 ? -1.864 -5.678 17.317 1.00 95.94 267 LEU A C 1
ATOM 2107 O O . LEU A 1 267 ? -1.876 -5.960 16.119 1.00 95.94 267 LEU A O 1
ATOM 2111 N N . GLN A 1 268 ? -1.097 -4.701 17.804 1.00 96.44 268 GLN A N 1
ATOM 2112 C CA . GLN A 1 268 ? -0.149 -3.963 16.972 1.00 96.44 268 GLN A CA 1
ATOM 2113 C C . GLN A 1 268 ? 0.978 -4.867 16.467 1.00 96.44 268 GLN A C 1
ATOM 2115 O O . GLN A 1 268 ? 1.313 -4.796 15.282 1.00 96.44 268 GLN A O 1
ATOM 2120 N N . ASP A 1 269 ? 1.506 -5.736 17.328 1.00 96.06 269 ASP A N 1
ATOM 2121 C CA . ASP A 1 269 ? 2.552 -6.697 16.977 1.00 96.06 269 ASP A CA 1
ATOM 2122 C C . ASP A 1 269 ? 2.035 -7.724 15.958 1.00 96.06 269 ASP A C 1
ATOM 2124 O O . ASP A 1 269 ? 2.670 -7.944 14.925 1.00 96.06 269 ASP A O 1
ATOM 2128 N N . LEU A 1 270 ? 0.837 -8.280 16.181 1.00 95.81 270 LEU A N 1
ATOM 2129 C CA . LEU A 1 270 ? 0.170 -9.183 15.237 1.00 95.81 270 LEU A CA 1
ATOM 2130 C C . LEU A 1 270 ? -0.009 -8.509 13.872 1.00 95.81 270 LEU A C 1
ATOM 2132 O O . LEU A 1 270 ? 0.355 -9.077 12.843 1.00 95.81 270 LEU A O 1
ATOM 2136 N N . ARG A 1 271 ? -0.522 -7.272 13.862 1.00 95.19 271 ARG A N 1
ATOM 2137 C CA . ARG A 1 271 ? -0.705 -6.487 12.636 1.00 95.19 271 ARG A CA 1
ATOM 2138 C C . ARG A 1 271 ? 0.619 -6.263 11.915 1.00 95.19 271 ARG A C 1
ATOM 2140 O O . ARG A 1 271 ? 0.649 -6.319 10.690 1.00 95.19 271 ARG A O 1
ATOM 2147 N N . LYS A 1 272 ? 1.703 -5.988 12.645 1.00 94.81 272 LYS A N 1
ATOM 2148 C CA . LYS A 1 272 ? 3.030 -5.784 12.055 1.00 94.81 272 LYS A CA 1
ATOM 2149 C C . LYS A 1 272 ? 3.496 -7.044 11.323 1.00 94.81 272 LYS A C 1
ATOM 2151 O O . LYS A 1 272 ? 3.828 -6.955 10.146 1.00 94.81 272 LYS A O 1
ATOM 2156 N N . VAL A 1 273 ? 3.418 -8.203 11.974 1.00 94.12 273 VAL A N 1
ATOM 2157 C CA . VAL A 1 273 ? 3.817 -9.502 11.398 1.00 94.12 273 VAL A CA 1
ATOM 2158 C C . VAL A 1 273 ? 2.939 -9.875 10.199 1.00 94.12 273 VAL A C 1
ATOM 2160 O O . VAL A 1 273 ? 3.441 -10.300 9.158 1.00 94.12 273 VAL A O 1
ATOM 2163 N N . GLN A 1 274 ? 1.626 -9.655 10.302 1.00 93.31 274 GLN A N 1
ATOM 2164 C CA . GLN A 1 274 ? 0.695 -9.863 9.192 1.00 93.31 274 GLN A CA 1
ATOM 2165 C C . GLN A 1 274 ? 1.004 -8.954 8.006 1.00 93.31 274 GLN A C 1
ATOM 2167 O O . GLN A 1 274 ? 1.003 -9.415 6.867 1.00 93.31 274 GLN A O 1
ATOM 2172 N N . ASN A 1 275 ? 1.288 -7.677 8.262 1.00 92.94 275 ASN A N 1
ATOM 2173 C CA . ASN A 1 275 ? 1.629 -6.729 7.217 1.00 92.94 275 ASN A CA 1
ATOM 2174 C C . ASN A 1 275 ? 2.960 -7.098 6.557 1.00 92.94 275 ASN A C 1
ATOM 2176 O O . ASN A 1 275 ? 3.039 -7.093 5.341 1.00 92.94 275 ASN A O 1
ATOM 2180 N N . GLU A 1 276 ? 3.983 -7.500 7.310 1.00 90.31 276 GLU A N 1
ATOM 2181 C CA . GLU A 1 276 ? 5.257 -7.979 6.747 1.00 90.31 276 GLU A CA 1
ATOM 2182 C C . GLU A 1 276 ? 5.061 -9.193 5.823 1.00 90.31 276 GLU A C 1
ATOM 2184 O O . GLU A 1 276 ? 5.679 -9.280 4.762 1.00 90.31 276 GLU A O 1
ATOM 2189 N N . ARG A 1 277 ? 4.155 -10.114 6.177 1.00 88.25 277 ARG A N 1
ATOM 2190 C CA . ARG A 1 277 ? 3.803 -11.254 5.318 1.00 88.25 277 ARG A CA 1
ATOM 2191 C C . ARG A 1 277 ? 3.028 -10.817 4.073 1.00 88.25 277 ARG A C 1
ATOM 2193 O O . ARG A 1 277 ? 3.378 -11.217 2.966 1.00 88.25 277 ARG A O 1
ATOM 2200 N N . LEU A 1 278 ? 1.969 -10.030 4.252 1.00 86.81 278 LEU A N 1
ATOM 2201 C CA . LEU A 1 278 ? 1.021 -9.670 3.193 1.00 86.81 278 LEU A CA 1
ATOM 2202 C C . LEU A 1 278 ? 1.536 -8.572 2.251 1.00 86.81 278 LEU A C 1
ATOM 2204 O O . LEU A 1 278 ? 1.089 -8.510 1.113 1.00 86.81 278 LEU A O 1
ATOM 2208 N N . SER A 1 279 ? 2.468 -7.730 2.700 1.00 88.00 279 SER A N 1
ATOM 2209 C CA . SER A 1 279 ? 3.109 -6.690 1.878 1.00 88.00 279 SER A CA 1
ATOM 2210 C C . SER A 1 279 ? 4.328 -7.190 1.100 1.00 88.00 279 SER A C 1
ATOM 2212 O O . SER A 1 279 ? 4.892 -6.443 0.302 1.00 88.00 279 SER A O 1
ATOM 2214 N N . SER A 1 280 ? 4.750 -8.440 1.314 1.00 81.06 280 SER A N 1
ATOM 2215 C CA . SER A 1 280 ? 5.822 -9.039 0.521 1.00 81.06 280 SER A CA 1
ATOM 2216 C C . SER A 1 280 ? 5.387 -9.231 -0.935 1.00 81.06 280 SER A C 1
ATOM 2218 O O . SER A 1 280 ? 4.206 -9.447 -1.214 1.00 81.06 280 SER A O 1
ATOM 2220 N N . ASN A 1 281 ? 6.342 -9.136 -1.868 1.00 77.19 281 ASN A N 1
ATOM 2221 C CA . ASN A 1 281 ? 6.056 -9.316 -3.291 1.00 77.19 281 ASN A CA 1
ATOM 2222 C C . ASN A 1 281 ? 5.303 -10.637 -3.513 1.00 77.19 281 ASN A C 1
ATOM 2224 O O . ASN A 1 281 ? 5.757 -11.678 -3.019 1.00 77.19 281 ASN A O 1
ATOM 2228 N N . PRO A 1 282 ? 4.169 -10.611 -4.235 1.00 72.19 282 PRO A N 1
ATOM 2229 C CA . PRO A 1 282 ? 3.368 -11.803 -4.424 1.00 72.19 282 PRO A CA 1
ATOM 2230 C C . PRO A 1 282 ? 4.200 -12.870 -5.148 1.00 72.19 282 PRO A C 1
ATOM 2232 O O . PRO A 1 282 ? 4.916 -12.553 -6.104 1.00 72.19 282 PRO A O 1
ATOM 2235 N N . PRO A 1 283 ? 4.134 -14.137 -4.703 1.00 72.38 283 PRO A N 1
ATOM 2236 C CA . PRO A 1 283 ? 4.808 -15.225 -5.391 1.00 72.38 283 PRO A CA 1
ATOM 2237 C C . PRO A 1 283 ? 4.245 -15.372 -6.811 1.00 72.38 283 PRO A C 1
ATOM 2239 O O . PRO A 1 283 ? 3.088 -15.020 -7.053 1.00 72.38 283 PRO A O 1
ATOM 2242 N N . PRO A 1 284 ? 5.019 -15.952 -7.747 1.00 74.25 284 PRO A N 1
ATOM 2243 C CA . PRO A 1 284 ? 4.584 -16.118 -9.130 1.00 74.25 284 PRO A CA 1
ATOM 2244 C C . PRO A 1 284 ? 3.276 -16.905 -9.245 1.00 74.25 284 PRO A C 1
ATOM 2246 O O . PRO A 1 284 ? 2.557 -16.702 -10.210 1.00 74.25 284 PRO A O 1
ATOM 2249 N N . HIS A 1 285 ? 2.946 -17.756 -8.264 1.00 76.00 285 HIS A N 1
ATOM 2250 C CA . HIS A 1 285 ? 1.670 -18.457 -8.167 1.00 76.00 285 HIS A CA 1
ATOM 2251 C C . HIS A 1 285 ? 1.044 -18.277 -6.774 1.00 76.00 285 HIS A C 1
ATOM 2253 O O . HIS A 1 285 ? 1.672 -18.578 -5.765 1.00 76.00 285 HIS A O 1
ATOM 2259 N N . LEU A 1 286 ? -0.216 -17.845 -6.709 1.00 74.56 286 LEU A N 1
ATOM 2260 C CA . LEU A 1 286 ? -1.022 -17.569 -5.514 1.00 74.56 286 LEU A CA 1
ATOM 2261 C C . LEU A 1 286 ? -1.230 -18.812 -4.634 1.00 74.56 286 LEU A C 1
ATOM 2263 O O . LEU A 1 286 ? -1.420 -18.689 -3.431 1.00 74.56 286 LEU A O 1
ATOM 2267 N N . ALA A 1 287 ? -1.124 -20.027 -5.183 1.00 75.94 287 ALA A N 1
ATOM 2268 C CA . ALA A 1 287 ? -1.087 -21.238 -4.346 1.00 75.94 287 ALA A CA 1
ATOM 2269 C C . ALA A 1 287 ? 0.179 -21.335 -3.467 1.00 75.94 287 ALA A C 1
ATOM 2271 O O . ALA A 1 287 ? 0.209 -22.121 -2.528 1.00 75.94 287 ALA A O 1
ATOM 2272 N N . LEU A 1 288 ? 1.214 -20.543 -3.766 1.00 77.00 288 LEU A N 1
ATOM 2273 C CA . LEU A 1 288 ? 2.461 -20.455 -3.006 1.00 77.00 288 LEU A CA 1
ATOM 2274 C C . LEU A 1 288 ? 2.478 -19.241 -2.064 1.00 77.00 288 LEU A C 1
ATOM 2276 O O . LEU A 1 288 ? 3.552 -18.852 -1.601 1.00 77.00 288 LEU A O 1
ATOM 2280 N N . ILE A 1 289 ? 1.322 -18.612 -1.792 1.00 79.81 289 ILE A N 1
ATOM 2281 C CA . ILE A 1 289 ? 1.230 -17.567 -0.762 1.00 79.81 289 ILE A CA 1
ATOM 2282 C C . ILE A 1 289 ? 1.794 -18.131 0.540 1.00 79.81 289 ILE A C 1
ATOM 2284 O O . ILE A 1 289 ? 1.439 -19.229 0.973 1.00 79.81 289 ILE A O 1
ATOM 2288 N N . ARG A 1 290 ? 2.696 -17.364 1.159 1.00 81.00 290 ARG A N 1
ATOM 2289 C CA . ARG A 1 290 ? 3.337 -17.764 2.407 1.00 81.00 290 ARG A CA 1
ATOM 2290 C C . ARG A 1 290 ? 2.255 -17.983 3.476 1.00 81.00 290 ARG A C 1
ATOM 2292 O O . ARG A 1 290 ? 1.495 -17.048 3.740 1.00 81.00 290 ARG A O 1
ATOM 2299 N N . PRO A 1 291 ? 2.184 -19.170 4.104 1.00 86.75 291 PRO A N 1
ATOM 2300 C CA . PRO A 1 291 ? 1.254 -19.397 5.202 1.00 86.75 291 PRO A CA 1
ATOM 2301 C C . PRO A 1 291 ? 1.612 -18.522 6.419 1.00 86.75 291 PRO A C 1
ATOM 2303 O O . PRO A 1 291 ? 2.724 -17.982 6.486 1.00 86.75 291 PRO A O 1
ATOM 2306 N N . PRO A 1 292 ? 0.696 -18.374 7.393 1.00 89.94 292 PRO A N 1
ATOM 2307 C CA . PRO A 1 292 ? 0.996 -17.714 8.657 1.00 89.94 292 PRO A CA 1
ATOM 2308 C C . PRO A 1 292 ? 2.238 -18.289 9.327 1.00 89.94 292 PRO A C 1
ATOM 2310 O O . PRO A 1 292 ? 2.410 -19.506 9.410 1.00 89.94 292 PRO A O 1
ATOM 2313 N N . SER A 1 293 ? 3.108 -17.397 9.798 1.00 90.12 293 SER A N 1
ATOM 2314 C CA . SER A 1 293 ? 4.296 -17.796 10.553 1.00 90.12 293 SER A CA 1
ATOM 2315 C C . SER A 1 293 ? 3.888 -18.385 11.906 1.00 90.12 293 SER A C 1
ATOM 2317 O O . SER A 1 293 ? 2.850 -18.019 12.455 1.00 90.12 293 SER A O 1
ATOM 2319 N N . THR A 1 294 ? 4.722 -19.246 12.490 1.00 93.00 294 THR A N 1
ATOM 2320 C CA . THR A 1 294 ? 4.504 -19.771 13.851 1.00 93.00 294 THR A CA 1
ATOM 2321 C C . THR A 1 294 ? 4.346 -18.639 14.865 1.00 93.00 294 THR A C 1
ATOM 2323 O O . THR A 1 294 ? 3.423 -18.660 15.669 1.00 93.00 294 THR A O 1
ATOM 2326 N N . LEU A 1 295 ? 5.161 -17.588 14.737 1.00 93.12 295 LEU A N 1
ATOM 2327 C CA . LEU A 1 295 ? 5.075 -16.379 15.556 1.00 93.12 295 LEU A CA 1
ATOM 2328 C C . LEU A 1 295 ? 3.715 -15.675 15.403 1.00 93.12 295 LEU A C 1
ATOM 2330 O O . LEU A 1 295 ? 3.140 -15.220 16.389 1.00 93.12 295 LEU A O 1
ATOM 2334 N N . GLU A 1 296 ? 3.184 -15.598 14.180 1.00 94.12 296 GLU A N 1
ATOM 2335 C CA . GLU A 1 296 ? 1.878 -14.984 13.909 1.00 94.12 296 GLU A CA 1
ATOM 2336 C C . GLU A 1 296 ? 0.745 -15.776 14.565 1.00 94.12 296 GLU A C 1
ATOM 2338 O O . GLU A 1 296 ? -0.125 -15.180 15.198 1.00 94.12 296 GLU A O 1
ATOM 2343 N N . ASN A 1 297 ? 0.793 -17.106 14.464 1.00 94.69 297 ASN A N 1
ATOM 2344 C CA . ASN A 1 297 ? -0.172 -17.989 15.115 1.00 94.69 297 ASN A CA 1
ATOM 2345 C C . ASN A 1 297 ? -0.094 -17.858 16.644 1.00 94.69 297 ASN A C 1
ATOM 2347 O O . ASN A 1 297 ? -1.117 -17.664 17.293 1.00 94.69 297 ASN A O 1
ATOM 2351 N N . ASP A 1 298 ? 1.113 -17.842 17.217 1.00 95.12 298 ASP A N 1
ATOM 2352 C CA . ASP A 1 298 ? 1.309 -17.673 18.660 1.00 95.12 298 ASP A CA 1
ATOM 2353 C C . ASP A 1 298 ? 0.799 -16.313 19.162 1.00 95.12 298 ASP A C 1
ATOM 2355 O O . ASP A 1 298 ? 0.219 -16.213 20.248 1.00 95.12 298 ASP A O 1
ATOM 2359 N N . LEU A 1 299 ? 1.021 -15.238 18.395 1.00 95.25 299 LEU A N 1
ATOM 2360 C CA . LEU A 1 299 ? 0.473 -13.917 18.706 1.00 95.25 299 LEU A CA 1
ATOM 2361 C C . LEU A 1 299 ? -1.053 -13.918 18.605 1.00 95.25 299 LEU A C 1
ATOM 2363 O O . LEU A 1 299 ? -1.705 -13.369 19.492 1.00 95.25 299 LEU A O 1
ATOM 2367 N N . ALA A 1 300 ? -1.627 -14.551 17.580 1.00 95.25 300 ALA A N 1
ATOM 2368 C CA . ALA A 1 300 ? -3.074 -14.649 17.410 1.00 95.25 300 ALA A CA 1
ATOM 2369 C C . ALA A 1 300 ? -3.717 -15.404 18.584 1.00 95.25 300 ALA A C 1
ATOM 2371 O O . ALA A 1 300 ? -4.696 -14.934 19.166 1.00 95.25 300 ALA A O 1
ATOM 2372 N N . ASP A 1 301 ? -3.113 -16.509 19.015 1.00 95.81 301 ASP A N 1
ATOM 2373 C CA . ASP A 1 301 ? -3.559 -17.287 20.172 1.00 95.81 301 ASP A CA 1
ATOM 2374 C C . ASP A 1 301 ? -3.454 -16.493 21.481 1.00 95.81 301 ASP A C 1
ATOM 2376 O O . ASP A 1 301 ? -4.331 -16.562 22.344 1.00 95.81 301 ASP A O 1
ATOM 2380 N N . LYS A 1 302 ? -2.395 -15.695 21.653 1.00 95.62 302 LYS A N 1
ATOM 2381 C CA . LYS A 1 302 ? -2.252 -14.815 22.824 1.00 95.62 302 LYS A CA 1
ATOM 2382 C C . LYS A 1 302 ? -3.286 -13.690 22.821 1.00 95.62 302 LYS A C 1
ATOM 2384 O O . LYS A 1 302 ? -3.857 -13.396 23.870 1.00 95.62 302 LYS A O 1
ATOM 2389 N N . VAL A 1 303 ? -3.529 -13.065 21.669 1.00 96.19 303 VAL A N 1
ATOM 2390 C CA . VAL A 1 303 ? -4.534 -12.004 21.506 1.00 96.19 303 VAL A CA 1
ATOM 2391 C C . VAL A 1 303 ? -5.927 -12.547 21.801 1.00 96.19 303 VAL A C 1
ATOM 2393 O O . VAL A 1 303 ? -6.651 -11.951 22.594 1.00 96.19 303 VAL A O 1
ATOM 2396 N N . THR A 1 304 ? -6.293 -13.688 21.217 1.00 94.12 304 THR A N 1
ATOM 2397 C CA . THR A 1 304 ? -7.613 -14.300 21.422 1.00 94.12 304 THR A CA 1
ATOM 2398 C C . THR A 1 304 ? -7.841 -14.656 22.887 1.00 94.12 304 THR A C 1
ATOM 2400 O O . THR A 1 304 ? -8.858 -14.248 23.439 1.00 94.12 304 THR A O 1
ATOM 2403 N N . LYS A 1 305 ? -6.875 -15.301 23.558 1.00 94.56 305 LYS A N 1
ATOM 2404 C CA . LYS A 1 305 ? -6.956 -15.594 25.002 1.00 94.56 305 LYS A CA 1
ATOM 2405 C C . LYS A 1 305 ? -7.166 -14.328 25.837 1.00 94.56 305 LYS A C 1
ATOM 2407 O O . LYS A 1 305 ? -8.095 -14.272 26.634 1.00 94.56 305 LYS A O 1
ATOM 2412 N N . LYS A 1 306 ? -6.375 -13.272 25.605 1.00 93.62 306 LYS A N 1
ATOM 2413 C CA . LYS A 1 306 ? -6.524 -12.014 26.358 1.00 93.62 306 LYS A CA 1
ATOM 2414 C C . LYS A 1 306 ? -7.851 -11.306 26.090 1.00 93.62 306 LYS A C 1
ATOM 2416 O O . LYS A 1 306 ? -8.436 -10.756 27.019 1.00 93.62 306 LYS A O 1
ATOM 2421 N N . LEU A 1 307 ? -8.327 -11.294 24.845 1.00 91.94 307 LEU A N 1
ATOM 2422 C CA . LEU A 1 307 ? -9.622 -10.698 24.512 1.00 91.94 307 LEU A CA 1
ATOM 2423 C C . LEU A 1 307 ? -10.773 -11.487 25.141 1.00 91.94 307 LEU A C 1
ATOM 2425 O O . LEU A 1 307 ? -11.703 -10.871 25.651 1.00 91.94 307 LEU A O 1
ATOM 2429 N N . VAL A 1 308 ? -10.682 -12.820 25.186 1.00 92.81 308 VAL A N 1
ATOM 2430 C CA . VAL A 1 308 ? -11.638 -13.666 25.914 1.00 92.81 308 VAL A CA 1
ATOM 2431 C C . VAL A 1 308 ? -11.641 -13.303 27.402 1.00 92.81 308 VAL A C 1
ATOM 2433 O O . VAL A 1 308 ? -12.702 -12.991 27.941 1.00 92.81 308 VAL A O 1
ATOM 2436 N N . ASP A 1 309 ? -10.473 -13.207 28.040 1.00 90.12 309 ASP A N 1
ATOM 2437 C CA . ASP A 1 309 ? -10.360 -12.846 29.460 1.00 90.12 309 ASP A CA 1
ATOM 2438 C C . ASP A 1 309 ? -10.930 -11.453 29.774 1.00 90.12 309 ASP A C 1
ATOM 2440 O O . ASP A 1 309 ? -11.571 -11.252 30.809 1.00 90.12 309 ASP A O 1
ATOM 2444 N N . VAL A 1 310 ? -10.715 -10.470 28.893 1.00 89.19 310 VAL A N 1
ATOM 2445 C CA . VAL A 1 310 ? -11.274 -9.116 29.043 1.00 89.19 310 VAL A CA 1
ATOM 2446 C C . VAL A 1 310 ? -12.783 -9.116 28.794 1.00 89.19 310 VAL A C 1
ATOM 2448 O O . VAL A 1 310 ? -13.525 -8.524 29.575 1.00 89.19 310 VAL A O 1
ATOM 2451 N N . SER A 1 311 ? -13.248 -9.806 27.750 1.00 89.00 311 SER A N 1
ATOM 2452 C CA . SER A 1 311 ? -14.670 -9.881 27.392 1.00 89.00 311 SER A CA 1
ATOM 2453 C C . SER A 1 311 ? -15.506 -10.607 28.448 1.00 89.00 311 SER A C 1
ATOM 2455 O O . SER A 1 311 ? -16.629 -10.200 28.714 1.00 89.00 311 SER A O 1
ATOM 2457 N N . SER A 1 312 ? -14.942 -11.614 29.126 1.00 88.62 312 SER A N 1
ATOM 2458 C CA . SER A 1 312 ? -15.632 -12.378 30.175 1.00 88.62 312 SER A CA 1
ATOM 2459 C C . SER A 1 312 ? -16.015 -11.548 31.410 1.00 88.62 312 SER A C 1
ATOM 2461 O O . SER A 1 312 ? -16.891 -11.948 32.172 1.00 88.62 312 SER A O 1
ATOM 2463 N N . GLN A 1 313 ? -15.386 -10.385 31.611 1.00 86.56 313 GLN A N 1
ATOM 2464 C CA . GLN A 1 313 ? -15.672 -9.483 32.732 1.00 86.56 313 GLN A CA 1
ATOM 2465 C C . GLN A 1 313 ? -16.882 -8.569 32.470 1.00 86.56 313 GLN A C 1
ATOM 2467 O O . GLN A 1 313 ? -17.299 -7.845 33.374 1.00 86.56 313 GLN A O 1
ATOM 2472 N N . LEU A 1 314 ? -17.438 -8.574 31.253 1.00 85.00 314 LEU A N 1
ATOM 2473 C CA . LEU A 1 314 ? -18.544 -7.713 30.839 1.00 85.00 314 LEU A CA 1
ATOM 2474 C C . LEU A 1 314 ? -19.723 -8.549 30.317 1.00 85.00 314 LEU A C 1
ATOM 2476 O O . LEU A 1 314 ? -19.516 -9.582 29.681 1.00 85.00 314 LEU A O 1
ATOM 2480 N N . PRO A 1 315 ? -20.976 -8.111 30.539 1.00 87.06 315 PRO A N 1
ATOM 2481 C CA . PRO A 1 315 ? -22.120 -8.729 29.884 1.00 87.06 315 PRO A CA 1
ATOM 2482 C C . PRO A 1 315 ? -22.053 -8.497 28.363 1.00 87.06 315 PRO A C 1
ATOM 2484 O O . PRO A 1 315 ? -21.557 -7.455 27.923 1.00 87.06 315 PRO A O 1
ATOM 2487 N N . PRO A 1 316 ? -22.597 -9.417 27.544 1.00 82.06 316 PRO A N 1
ATOM 2488 C CA . PRO A 1 316 ? -22.535 -9.327 26.083 1.00 82.06 316 PRO A CA 1
ATOM 2489 C C . PRO A 1 316 ? -23.187 -8.055 25.521 1.00 82.06 316 PRO A C 1
ATOM 2491 O O . PRO A 1 316 ? -22.748 -7.552 24.488 1.00 82.06 316 PRO A O 1
ATOM 2494 N N . GLU A 1 317 ? -24.176 -7.498 26.228 1.00 86.31 317 GLU A N 1
ATOM 2495 C CA . GLU A 1 317 ? -24.839 -6.233 25.884 1.00 86.31 317 GLU A CA 1
ATOM 2496 C C . GLU A 1 317 ? -23.858 -5.054 25.786 1.00 86.31 317 GLU A C 1
ATOM 2498 O O . GLU A 1 317 ? -23.983 -4.216 24.898 1.00 86.31 317 GLU A O 1
ATOM 2503 N N . ASN A 1 318 ? -22.831 -5.021 26.641 1.00 84.94 318 ASN A N 1
ATOM 2504 C CA . ASN A 1 318 ? -21.854 -3.928 26.666 1.00 84.94 318 ASN A CA 1
ATOM 2505 C C . ASN A 1 318 ? -20.711 -4.119 25.656 1.00 84.94 318 ASN A C 1
ATOM 2507 O O . ASN A 1 318 ? -19.910 -3.206 25.463 1.00 84.94 318 ASN A O 1
ATOM 2511 N N . ILE A 1 319 ? -20.599 -5.302 25.045 1.00 85.81 319 ILE A N 1
ATOM 2512 C CA . ILE A 1 319 ? -19.520 -5.650 24.108 1.00 85.81 319 ILE A CA 1
ATOM 2513 C C . ILE A 1 319 ? -19.957 -5.392 22.664 1.00 85.81 319 ILE A C 1
ATOM 2515 O O . ILE A 1 319 ? -19.144 -4.989 21.832 1.00 85.81 319 ILE A O 1
ATOM 2519 N N . VAL A 1 320 ? -21.234 -5.629 22.354 1.00 84.75 320 VAL A N 1
ATOM 2520 C CA . VAL A 1 320 ? -21.755 -5.593 20.984 1.00 84.75 320 VAL A CA 1
ATOM 2521 C C . VAL A 1 320 ? -22.827 -4.518 20.856 1.00 84.75 320 VAL A C 1
ATOM 2523 O O . VAL A 1 320 ? -23.843 -4.552 21.541 1.00 84.75 320 VAL A O 1
ATOM 2526 N N . SER A 1 321 ? -22.638 -3.582 19.923 1.00 88.06 321 SER A N 1
ATOM 2527 C CA . SER A 1 321 ? -23.672 -2.600 19.599 1.00 88.06 321 SER A CA 1
ATOM 2528 C C . SER A 1 321 ? -24.814 -3.240 18.805 1.00 88.06 321 SER A C 1
ATOM 2530 O O . SER A 1 321 ? -24.607 -4.140 17.987 1.00 88.06 321 SER A O 1
ATOM 2532 N N . VAL A 1 322 ? -26.035 -2.729 18.990 1.00 84.50 322 VAL A N 1
ATOM 2533 C CA . VAL A 1 322 ? -27.218 -3.160 18.220 1.00 84.50 322 VAL A CA 1
ATOM 2534 C C . VAL A 1 322 ? -26.977 -3.019 16.711 1.00 84.50 322 VAL A C 1
ATOM 2536 O O . VAL A 1 322 ? -27.409 -3.860 15.925 1.00 84.50 322 VAL A O 1
ATOM 2539 N N . GLU A 1 323 ? -26.258 -1.976 16.300 1.00 82.50 323 GLU A N 1
ATOM 2540 C CA . GLU A 1 323 ? -25.854 -1.763 14.910 1.00 82.50 323 GLU A CA 1
ATOM 2541 C C . GLU A 1 323 ? -24.865 -2.831 14.420 1.00 82.50 323 GLU A C 1
ATOM 2543 O O . GLU A 1 323 ? -25.057 -3.399 13.345 1.00 82.50 323 GLU A O 1
ATOM 2548 N N . GLY A 1 324 ? -23.853 -3.168 15.227 1.00 82.00 324 GLY A N 1
ATOM 2549 C CA . GLY A 1 324 ? -22.897 -4.232 14.922 1.00 82.00 324 GLY A CA 1
ATOM 2550 C C . GLY A 1 324 ? -23.578 -5.590 14.754 1.00 82.00 324 GLY A C 1
ATOM 2551 O O . GLY A 1 324 ? -23.281 -6.315 13.804 1.00 82.00 324 GLY A O 1
ATOM 2552 N N . LEU A 1 325 ? -24.561 -5.892 15.608 1.00 83.69 325 LEU A N 1
ATOM 2553 C CA . LEU A 1 325 ? -25.382 -7.098 15.502 1.00 83.69 325 LEU A CA 1
ATOM 2554 C C . LEU A 1 325 ? -26.203 -7.111 14.202 1.00 83.69 325 LEU A C 1
ATOM 2556 O O . LEU A 1 325 ? -26.205 -8.106 13.482 1.00 83.69 325 LEU A O 1
ATOM 2560 N N . ARG A 1 326 ? -26.869 -6.000 13.856 1.00 82.31 326 ARG A N 1
ATOM 2561 C CA . ARG A 1 326 ? -27.648 -5.884 12.607 1.00 82.31 326 ARG A CA 1
ATOM 2562 C C . ARG A 1 326 ? -26.775 -6.070 11.371 1.00 82.31 326 ARG A C 1
ATOM 2564 O O . ARG A 1 326 ? -27.164 -6.805 10.465 1.00 82.31 326 ARG A O 1
ATOM 2571 N N . LYS A 1 327 ? -25.585 -5.463 11.363 1.00 81.69 327 LYS A N 1
ATOM 2572 C CA . LYS A 1 327 ? -24.603 -5.612 10.285 1.00 81.69 327 LYS A CA 1
ATOM 2573 C C . LYS A 1 327 ? -24.137 -7.062 10.145 1.00 81.69 327 LYS A C 1
ATOM 2575 O O . LYS A 1 327 ? -24.106 -7.573 9.030 1.00 81.69 327 LYS A O 1
ATOM 2580 N N . ALA A 1 328 ? -23.834 -7.735 11.256 1.00 77.94 328 ALA A N 1
ATOM 2581 C CA . ALA A 1 328 ? -23.462 -9.151 11.257 1.00 77.94 328 ALA A CA 1
ATOM 2582 C C . ALA A 1 328 ? -24.598 -10.061 10.750 1.00 77.94 328 ALA A C 1
ATOM 2584 O O . ALA A 1 328 ? -24.341 -11.045 10.066 1.00 77.94 328 ALA A O 1
ATOM 2585 N N . MET A 1 329 ? -25.853 -9.694 11.024 1.00 79.19 329 MET A N 1
ATOM 2586 C CA . MET A 1 329 ? -27.051 -10.393 10.544 1.00 79.19 329 MET A CA 1
ATOM 2587 C C . MET A 1 329 ? -27.443 -10.037 9.097 1.00 79.19 329 MET A C 1
ATOM 2589 O O . MET A 1 329 ? -28.471 -10.508 8.613 1.00 79.19 329 MET A O 1
ATOM 2593 N N . GLY A 1 330 ? -26.670 -9.194 8.399 1.00 76.56 330 GLY A N 1
ATOM 2594 C CA . GLY A 1 330 ? -26.964 -8.774 7.023 1.00 76.56 330 GLY A CA 1
ATOM 2595 C C . GLY A 1 330 ? -28.174 -7.842 6.891 1.00 76.56 330 GLY A C 1
ATOM 2596 O O . GLY A 1 330 ? -28.712 -7.670 5.798 1.00 76.56 330 GLY A O 1
ATOM 2597 N N . ILE A 1 331 ? -28.619 -7.231 7.992 1.00 76.38 331 ILE A N 1
ATOM 2598 C CA . ILE A 1 331 ? -29.747 -6.301 8.010 1.00 76.38 331 ILE A CA 1
ATOM 2599 C C . ILE A 1 331 ? -29.230 -4.924 7.579 1.00 76.38 331 ILE A C 1
ATOM 2601 O O . ILE A 1 331 ? -28.743 -4.145 8.393 1.00 76.38 331 ILE A O 1
ATOM 2605 N N . THR A 1 332 ? -29.338 -4.622 6.285 1.00 66.19 332 THR A N 1
ATOM 2606 C CA . THR A 1 332 ? -28.953 -3.324 5.692 1.00 66.19 332 THR A CA 1
ATOM 2607 C C . THR A 1 332 ? -30.017 -2.236 5.863 1.00 66.19 332 THR A C 1
ATOM 2609 O O . THR A 1 332 ? -29.784 -1.081 5.514 1.00 66.19 332 THR A O 1
ATOM 2612 N N . TYR A 1 333 ? -31.185 -2.589 6.406 1.00 58.84 333 TYR A N 1
ATOM 2613 C CA . TYR A 1 333 ? -32.288 -1.667 6.646 1.00 58.84 333 TYR A CA 1
ATOM 2614 C C . TYR A 1 333 ? -32.355 -1.269 8.122 1.00 58.84 333 TYR A C 1
ATOM 2616 O O . TYR A 1 333 ? -32.599 -2.107 8.993 1.00 58.84 333 TYR A O 1
ATOM 2624 N N . CYS A 1 334 ? -32.187 0.022 8.405 1.00 53.88 334 CYS A N 1
ATOM 2625 C CA . CYS A 1 334 ? -32.519 0.591 9.705 1.00 53.88 334 CYS A CA 1
ATOM 2626 C C . CYS A 1 334 ? -34.041 0.787 9.780 1.00 53.88 334 CYS A C 1
ATOM 2628 O O . CYS A 1 334 ? -34.557 1.672 9.095 1.00 53.88 334 CYS A O 1
ATOM 2630 N N . PRO A 1 335 ? -34.790 0.024 10.602 1.00 52.75 335 PRO A N 1
ATOM 2631 C CA . PRO A 1 335 ? -36.136 0.446 10.946 1.00 52.75 335 PRO A CA 1
ATOM 2632 C C . PRO A 1 335 ? -36.018 1.784 11.679 1.00 52.75 335 PRO A C 1
ATOM 2634 O O . PRO A 1 335 ? -35.280 1.892 12.661 1.00 52.75 335 PRO A O 1
ATOM 2637 N N . THR A 1 336 ? -36.725 2.805 11.197 1.00 47.94 336 THR A N 1
ATOM 2638 C CA . THR A 1 336 ? -36.875 4.094 11.879 1.00 47.94 336 THR A CA 1
ATOM 2639 C C . THR A 1 336 ? -37.687 3.885 13.158 1.00 47.94 336 THR A C 1
ATOM 2641 O O . THR A 1 336 ? -38.872 4.198 13.226 1.00 47.94 336 THR A O 1
ATOM 2644 N N . SER A 1 337 ? -37.068 3.291 14.174 1.00 45.53 337 SER A N 1
ATOM 2645 C CA . SER A 1 337 ? -37.563 3.341 15.539 1.00 45.53 337 SER A CA 1
ATOM 2646 C C . SER A 1 337 ? -37.079 4.659 16.116 1.00 45.53 337 SER A C 1
ATOM 2648 O O . SER A 1 337 ? -35.892 4.814 16.400 1.00 45.53 337 SER A O 1
ATOM 2650 N N . GLY A 1 338 ? -37.987 5.626 16.233 1.00 43.75 338 GLY A N 1
ATOM 2651 C CA . GLY A 1 338 ? -37.714 6.892 16.894 1.00 43.75 338 GLY A CA 1
ATOM 2652 C C . GLY A 1 338 ? -37.295 6.656 18.343 1.00 43.75 338 GLY A C 1
ATOM 2653 O O . GLY A 1 338 ? -38.140 6.465 19.209 1.00 43.75 338 GLY A O 1
ATOM 2654 N N . HIS A 1 339 ? -35.994 6.693 18.607 1.00 37.19 339 HIS A N 1
ATOM 2655 C CA . HIS A 1 339 ? -35.477 7.050 19.918 1.00 37.19 339 HIS A CA 1
ATOM 2656 C C . HIS A 1 339 ? -34.968 8.483 19.814 1.00 37.19 339 HIS A C 1
ATOM 2658 O O . HIS A 1 339 ? -33.943 8.757 19.196 1.00 37.19 339 HIS A O 1
ATOM 2664 N N . ASN A 1 340 ? -35.735 9.403 20.397 1.00 40.81 340 ASN A N 1
ATOM 2665 C CA . ASN A 1 340 ? -35.328 10.782 20.610 1.00 40.81 340 ASN A CA 1
ATOM 2666 C C . ASN A 1 340 ? -34.098 10.802 21.528 1.00 40.81 340 ASN A C 1
ATOM 2668 O O . ASN A 1 340 ? -34.233 10.824 22.748 1.00 40.81 340 ASN A O 1
ATOM 2672 N N . THR A 1 341 ? -32.896 10.833 20.960 1.00 33.34 341 THR A N 1
ATOM 2673 C CA . THR A 1 341 ? -31.732 11.393 21.651 1.00 33.34 341 THR A CA 1
ATOM 2674 C C . THR A 1 341 ? -31.686 12.873 21.310 1.00 33.34 341 THR A C 1
ATOM 2676 O O . THR A 1 341 ? -31.065 13.288 20.334 1.00 33.34 341 THR A O 1
ATOM 2679 N N . ALA A 1 342 ? -32.415 13.669 22.090 1.00 32.59 342 ALA A N 1
ATOM 2680 C CA . ALA A 1 342 ? -32.306 15.117 22.058 1.00 32.59 342 ALA A CA 1
ATOM 2681 C C . ALA A 1 342 ? -30.901 15.517 22.539 1.00 32.59 342 ALA 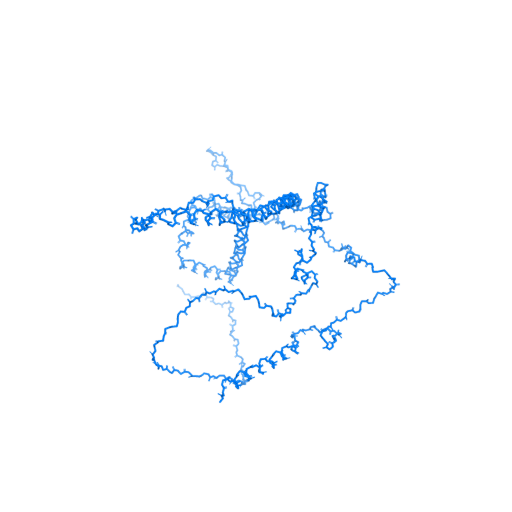A C 1
ATOM 2683 O O . ALA A 1 342 ? -30.654 15.649 23.738 1.00 32.59 342 ALA A O 1
ATOM 2684 N N . SER A 1 343 ? -29.967 15.702 21.607 1.00 30.31 343 SER A N 1
ATOM 2685 C CA . SER A 1 343 ? -28.766 16.493 21.851 1.00 30.31 343 SER A CA 1
ATOM 2686 C C . SER A 1 343 ? -29.190 17.959 21.939 1.00 30.31 343 SER A C 1
ATOM 2688 O O . SER A 1 343 ? -29.484 18.639 20.960 1.00 30.31 343 SER A O 1
ATOM 2690 N N . ASN A 1 344 ? -29.293 18.425 23.177 1.00 31.88 344 ASN A N 1
ATOM 2691 C CA . ASN A 1 344 ? -29.590 19.798 23.535 1.00 31.88 344 ASN A CA 1
ATOM 2692 C C . ASN A 1 344 ? -28.383 20.690 23.195 1.00 31.88 344 ASN A C 1
ATOM 2694 O O . ASN A 1 344 ? -27.507 20.897 24.031 1.00 31.88 344 ASN A O 1
ATOM 2698 N N . THR A 1 345 ? -28.320 21.223 21.976 1.00 31.45 345 THR A N 1
ATOM 2699 C CA . THR A 1 345 ? -27.450 22.363 21.652 1.00 31.45 345 THR A CA 1
ATOM 2700 C C . THR A 1 345 ? -28.298 23.625 21.599 1.00 31.45 345 THR A C 1
ATOM 2702 O O . THR A 1 345 ? -28.915 23.947 20.583 1.00 31.45 345 THR A O 1
ATOM 2705 N N . LYS A 1 346 ? -28.336 24.343 22.726 1.00 31.05 346 LYS A N 1
ATOM 2706 C CA . LYS A 1 346 ? -28.832 25.719 22.811 1.00 31.05 346 LYS A CA 1
ATOM 2707 C C . LYS A 1 346 ? -27.957 26.619 21.932 1.00 31.05 346 LYS A C 1
ATOM 2709 O O . LYS A 1 346 ? -26.831 26.934 22.300 1.00 31.05 346 LYS A O 1
ATOM 2714 N N . GLY A 1 347 ? -28.493 27.039 20.792 1.00 27.05 347 GLY A N 1
ATOM 2715 C CA . GLY A 1 347 ? -27.968 28.121 19.963 1.00 27.05 347 GLY A CA 1
ATOM 2716 C C . GLY A 1 347 ? -29.021 29.215 19.859 1.00 27.05 347 GLY A C 1
ATOM 2717 O O . GLY A 1 347 ? -29.883 29.180 18.988 1.00 27.05 347 GLY A O 1
ATOM 2718 N N . SER A 1 348 ? -28.984 30.150 20.800 1.00 30.42 348 SER A N 1
ATOM 2719 C CA . SER A 1 348 ? -29.855 31.317 20.884 1.00 30.42 348 SER A CA 1
ATOM 2720 C C . SER A 1 348 ? -29.695 32.210 19.647 1.00 30.42 348 SER A C 1
ATOM 2722 O O . SER A 1 348 ? -28.619 32.766 19.434 1.00 30.42 348 SER A O 1
ATOM 2724 N N . LYS A 1 349 ? -30.762 32.430 18.873 1.00 29.22 349 LYS A N 1
ATOM 2725 C CA . LYS A 1 349 ? -30.881 33.620 18.018 1.00 29.22 349 LYS A CA 1
ATOM 2726 C C . LYS A 1 349 ? -32.186 34.343 18.325 1.00 29.22 349 LYS A C 1
ATOM 2728 O O . LYS A 1 349 ? -33.272 33.785 18.200 1.00 29.22 349 LYS A O 1
ATOM 2733 N N . LYS A 1 350 ? -32.004 35.576 18.804 1.00 29.30 350 LYS A N 1
ATOM 2734 C CA . LYS A 1 350 ? -33.017 36.592 19.073 1.00 29.30 350 LYS A CA 1
ATOM 2735 C C . LYS A 1 350 ? -33.866 36.845 17.831 1.00 29.30 350 LYS A C 1
ATOM 2737 O O . LYS A 1 350 ? -33.353 36.914 16.718 1.00 29.30 350 LYS A O 1
ATOM 2742 N N . ILE A 1 351 ? -35.152 37.010 18.090 1.00 29.94 351 ILE A N 1
ATOM 2743 C CA . ILE A 1 351 ? -36.154 37.554 17.188 1.00 29.94 351 ILE A CA 1
ATOM 2744 C C . ILE A 1 351 ? -36.094 39.068 17.396 1.00 29.94 351 ILE A C 1
ATOM 2746 O O . ILE A 1 351 ? -36.276 39.502 18.530 1.00 29.94 351 ILE A O 1
ATOM 2750 N N . ASP A 1 352 ? -35.861 39.842 16.339 1.00 29.06 352 ASP A N 1
ATOM 2751 C CA . ASP A 1 352 ? -36.183 41.268 16.325 1.00 29.06 352 ASP A CA 1
ATOM 2752 C C . ASP A 1 352 ? -37.220 41.521 15.227 1.00 29.06 352 ASP A C 1
ATOM 2754 O O . ASP A 1 352 ? -37.076 41.114 14.073 1.00 29.06 352 ASP A O 1
ATOM 2758 N N . LEU A 1 353 ? -38.318 42.135 15.660 1.00 30.17 353 LEU A N 1
ATOM 2759 C CA . LEU A 1 353 ? -39.489 42.540 14.898 1.00 30.17 353 LEU A CA 1
ATOM 2760 C C . LEU A 1 353 ? -39.307 43.989 14.449 1.00 30.17 353 LEU A C 1
ATOM 2762 O O . LEU A 1 353 ? -39.308 44.852 15.316 1.00 30.17 353 LEU A O 1
ATOM 2766 N N . THR A 1 354 ? -39.295 44.275 13.144 1.00 29.95 354 THR A N 1
ATOM 2767 C CA . THR A 1 354 ? -39.776 45.562 12.598 1.00 29.95 354 THR A CA 1
ATOM 2768 C C . THR A 1 354 ? -40.024 45.492 11.081 1.00 29.95 354 THR A C 1
ATOM 2770 O O . THR A 1 354 ? -39.114 45.574 10.273 1.00 29.95 354 THR A O 1
ATOM 2773 N N . GLY A 1 355 ? -41.306 45.389 10.711 1.00 26.75 355 GLY A N 1
ATOM 2774 C CA . GLY A 1 355 ? -41.986 46.335 9.813 1.00 26.75 355 GLY A CA 1
ATOM 2775 C C . GLY A 1 355 ? -41.584 46.491 8.334 1.00 26.75 355 GLY A C 1
ATOM 2776 O O . GLY A 1 355 ? -40.601 47.155 8.038 1.00 26.75 355 GLY A O 1
ATOM 2777 N N . ARG A 1 356 ? -42.566 46.153 7.470 1.00 26.22 356 ARG A N 1
ATOM 2778 C CA . ARG A 1 356 ? -42.887 46.713 6.128 1.00 26.22 356 ARG A CA 1
ATOM 2779 C C . ARG A 1 356 ? -41.978 46.312 4.961 1.00 26.22 356 ARG A C 1
ATOM 2781 O O . ARG A 1 356 ? -40.773 46.271 5.105 1.00 26.22 356 ARG A O 1
ATOM 2788 N N . ASN A 1 357 ? -42.455 46.179 3.729 1.00 26.58 357 ASN A N 1
ATOM 2789 C CA . ASN A 1 357 ? -43.744 45.870 3.091 1.00 26.58 357 ASN A CA 1
ATOM 2790 C C . ASN A 1 357 ? -43.397 45.805 1.584 1.00 26.58 357 ASN A C 1
ATOM 2792 O O . ASN A 1 357 ? -42.533 46.578 1.177 1.00 26.58 357 ASN A O 1
ATOM 2796 N N . ILE A 1 358 ? -44.157 45.020 0.802 1.00 32.06 358 ILE A N 1
ATOM 2797 C CA . ILE A 1 358 ? -44.414 45.227 -0.647 1.00 32.06 358 ILE A CA 1
ATOM 2798 C C . ILE A 1 358 ? -43.213 44.845 -1.566 1.00 32.06 358 ILE A C 1
ATOM 2800 O O . ILE A 1 358 ? -42.093 45.260 -1.323 1.00 32.06 358 ILE A O 1
ATOM 2804 N N . GLU A 1 359 ? -43.297 43.999 -2.600 1.00 29.19 359 GLU A N 1
ATOM 2805 C CA . GLU A 1 359 ? -44.341 43.744 -3.600 1.00 29.19 359 GLU A CA 1
ATOM 2806 C C . GLU A 1 359 ? -43.986 42.462 -4.402 1.00 29.19 359 GLU A C 1
ATOM 2808 O O . GLU A 1 359 ? -42.809 42.236 -4.664 1.00 29.19 359 GLU A O 1
ATOM 2813 N N . ASN A 1 360 ? -45.022 41.694 -4.783 1.00 30.27 360 ASN A N 1
ATOM 2814 C CA . ASN A 1 360 ? -45.272 40.992 -6.067 1.00 30.27 360 ASN A CA 1
ATOM 2815 C C . ASN A 1 360 ? -44.202 40.045 -6.666 1.00 30.27 360 ASN A C 1
ATOM 2817 O O . ASN A 1 360 ? -43.024 40.354 -6.722 1.00 30.27 360 ASN A O 1
ATOM 2821 N N . ASP A 1 361 ? -44.490 38.883 -7.253 1.00 28.09 361 ASP A N 1
ATOM 2822 C CA . ASP A 1 361 ? -45.689 38.107 -7.617 1.00 28.09 361 ASP A CA 1
ATOM 2823 C C . ASP A 1 361 ? -45.098 36.698 -7.922 1.00 28.09 361 ASP A C 1
ATOM 2825 O O . ASP A 1 361 ? -44.038 36.600 -8.540 1.00 28.09 361 ASP A O 1
ATOM 2829 N N . ARG A 1 362 ? -45.529 35.572 -7.329 1.00 29.34 362 ARG A N 1
ATOM 2830 C CA . ARG A 1 362 ? -46.567 34.651 -7.857 1.00 29.34 362 ARG A CA 1
ATOM 2831 C C . ARG A 1 362 ? -46.591 34.616 -9.397 1.00 29.34 362 ARG A C 1
ATOM 2833 O O . ARG A 1 362 ? -46.652 35.644 -10.037 1.00 29.34 362 ARG A O 1
ATOM 2840 N N . THR A 1 363 ? -46.575 33.502 -10.116 1.00 30.73 363 THR A N 1
ATOM 2841 C CA . THR A 1 363 ? -47.006 32.110 -9.906 1.00 30.73 363 THR A CA 1
ATOM 2842 C C . THR A 1 363 ? -46.598 31.396 -11.210 1.00 30.73 363 THR A C 1
ATOM 2844 O O . THR A 1 363 ? -46.697 31.994 -12.273 1.00 30.73 363 THR A O 1
ATOM 2847 N N . VAL A 1 364 ? -45.940 30.237 -11.190 1.00 32.22 364 VAL A N 1
ATOM 2848 C CA . VAL A 1 364 ? -46.530 28.891 -11.051 1.00 32.22 364 VAL A CA 1
ATOM 2849 C C . VAL A 1 364 ? -47.404 28.471 -12.247 1.00 32.22 364 VAL A C 1
ATOM 2851 O O . VAL A 1 364 ? -48.435 29.083 -12.506 1.00 32.22 364 VAL A O 1
ATOM 2854 N N . ASN A 1 365 ? -46.987 27.342 -12.837 1.00 28.77 365 ASN A N 1
ATOM 2855 C CA . ASN A 1 365 ? -47.700 26.302 -13.604 1.00 28.77 365 ASN A CA 1
ATOM 2856 C C . ASN A 1 365 ? -47.197 26.161 -15.047 1.00 28.77 365 ASN A C 1
ATOM 2858 O O . ASN A 1 365 ? -47.245 27.114 -15.809 1.00 28.77 365 ASN A O 1
ATOM 2862 N N . ASP A 1 366 ? -46.550 25.071 -15.461 1.00 28.38 366 ASP A N 1
ATOM 2863 C CA . ASP A 1 366 ? -46.811 23.623 -15.336 1.00 28.38 366 ASP A CA 1
ATOM 2864 C C . ASP A 1 366 ? -47.763 23.073 -16.422 1.00 28.38 366 ASP A C 1
ATOM 2866 O O . ASP A 1 366 ? -48.893 23.523 -16.598 1.00 28.38 366 ASP A O 1
ATOM 2870 N N . THR A 1 367 ? -47.256 22.020 -17.069 1.00 30.95 367 THR A N 1
ATOM 2871 C CA . THR A 1 367 ? -47.881 20.972 -17.899 1.00 30.95 367 THR A CA 1
ATOM 2872 C C . THR A 1 367 ? -48.289 21.151 -19.377 1.00 30.95 367 THR A C 1
ATOM 2874 O O . THR A 1 367 ? -49.074 22.011 -19.756 1.00 30.95 367 THR A O 1
ATOM 2877 N N . SER A 1 368 ? -47.891 20.094 -20.119 1.00 29.97 368 SER A N 1
ATOM 2878 C CA . SER A 1 368 ? -48.606 19.318 -21.166 1.00 29.97 368 SER A CA 1
ATOM 2879 C C . SER A 1 368 ? -48.162 19.558 -22.628 1.00 29.97 368 SER A C 1
ATOM 2881 O O . SER A 1 368 ? -48.281 20.664 -23.129 1.00 29.97 368 SER A O 1
ATOM 2883 N N . LEU A 1 369 ? -47.465 18.606 -23.280 1.00 32.31 369 LEU A N 1
ATOM 2884 C CA . LEU A 1 369 ? -47.912 17.360 -23.966 1.00 32.31 369 LEU A CA 1
ATOM 2885 C C . LEU A 1 369 ? -48.308 17.559 -25.453 1.00 32.31 369 LEU A C 1
ATOM 2887 O O . LEU A 1 369 ? -49.287 18.241 -25.727 1.00 32.31 369 LEU A O 1
ATOM 2891 N N . ARG A 1 370 ? -47.626 16.783 -26.328 1.00 33.91 370 ARG A N 1
ATOM 2892 C CA . ARG A 1 370 ? -47.948 16.373 -27.729 1.00 33.91 370 ARG A CA 1
ATOM 2893 C C . ARG A 1 370 ? -47.752 17.438 -28.828 1.00 33.91 370 ARG A C 1
ATOM 2895 O O . ARG A 1 370 ? -47.894 18.615 -28.550 1.00 33.91 370 ARG A O 1
ATOM 2902 N N . ASP A 1 371 ? -47.391 17.138 -30.079 1.00 29.64 371 ASP A N 1
ATOM 2903 C CA . ASP A 1 371 ? -47.362 15.896 -30.871 1.00 29.64 371 ASP A CA 1
ATOM 2904 C C . ASP A 1 371 ? -46.348 16.018 -32.038 1.00 29.64 371 ASP A C 1
ATOM 2906 O O . ASP A 1 371 ? -45.798 17.090 -32.290 1.00 29.64 371 ASP A O 1
ATOM 2910 N N . GLU A 1 372 ? -46.123 14.901 -32.731 1.00 33.16 372 GLU A N 1
ATOM 2911 C CA . GLU A 1 372 ? -45.238 14.691 -33.885 1.00 33.16 372 GLU A CA 1
ATOM 2912 C C . GLU A 1 372 ? -45.416 15.626 -35.098 1.00 33.16 372 GLU A C 1
ATOM 2914 O O . GLU A 1 372 ? -46.540 15.896 -35.509 1.00 33.16 372 GLU A O 1
ATOM 2919 N N . THR A 1 373 ? -44.307 15.925 -35.795 1.00 32.47 373 THR A N 1
ATOM 2920 C CA . THR A 1 373 ? -44.261 15.940 -37.272 1.00 32.47 373 THR A CA 1
ATOM 2921 C C . THR A 1 373 ? -42.876 15.552 -37.796 1.00 32.47 373 THR A C 1
ATOM 2923 O O . THR A 1 373 ? -41.870 16.192 -37.493 1.00 32.47 373 THR A O 1
ATOM 2926 N N . VAL A 1 374 ? -42.884 14.513 -38.625 1.00 33.84 374 VAL A N 1
ATOM 2927 C CA . VAL A 1 374 ? -41.853 14.030 -39.550 1.00 33.84 374 VAL A CA 1
ATOM 2928 C C . VAL A 1 374 ? -41.403 15.129 -40.517 1.00 33.84 374 VAL A C 1
ATOM 2930 O O . VAL A 1 374 ? -42.261 15.732 -41.154 1.00 33.84 374 VAL A O 1
ATOM 2933 N N . LEU A 1 375 ? -40.091 15.309 -40.718 1.00 34.47 375 LEU A N 1
ATOM 2934 C CA . LEU A 1 375 ? -39.528 15.795 -41.984 1.00 34.47 375 LEU A CA 1
ATOM 2935 C C . LEU A 1 375 ? -38.159 15.154 -42.251 1.00 34.47 375 LEU A C 1
ATOM 2937 O O . LEU A 1 375 ? -37.298 15.072 -41.378 1.00 34.47 375 LEU A O 1
ATOM 2941 N N . ASP A 1 376 ? -38.041 14.675 -43.481 1.00 31.53 376 ASP A N 1
ATOM 2942 C CA . ASP A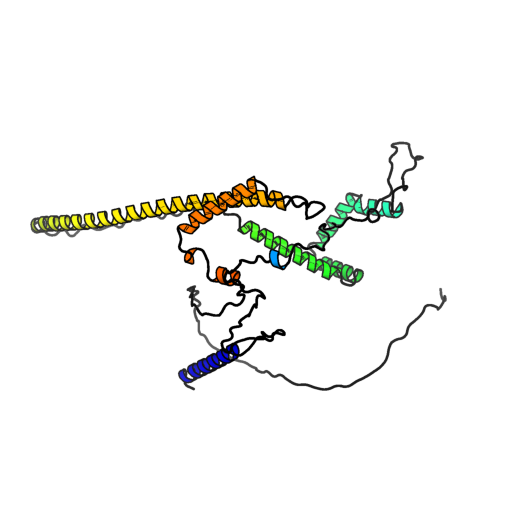 1 376 ? -37.005 13.832 -44.063 1.00 31.53 376 ASP A CA 1
ATOM 2943 C C . ASP A 1 376 ? -36.080 14.672 -44.976 1.00 31.53 376 ASP A C 1
ATOM 2945 O O . ASP A 1 376 ? -36.500 15.718 -45.476 1.00 31.53 376 ASP A O 1
ATOM 2949 N N . HIS A 1 377 ? -34.877 14.145 -45.247 1.00 31.97 377 HIS A N 1
ATOM 2950 C CA . HIS A 1 377 ? -33.870 14.577 -46.249 1.00 31.97 377 HIS A CA 1
ATOM 2951 C C . HIS A 1 377 ? -33.060 15.859 -45.911 1.00 31.97 377 HIS A C 1
ATOM 2953 O O . HIS A 1 377 ? -33.588 16.826 -45.385 1.00 31.97 377 HIS A O 1
ATOM 2959 N N . SER A 1 378 ? -31.750 15.989 -46.161 1.00 31.20 378 SER A N 1
ATOM 2960 C CA . SER A 1 378 ? -30.847 15.366 -47.142 1.00 31.20 378 SER A CA 1
ATOM 2961 C C . SER A 1 378 ? -29.371 15.539 -46.726 1.00 31.20 378 SER A C 1
ATOM 2963 O O . SER A 1 378 ? -28.990 16.605 -46.240 1.00 31.20 378 SER A O 1
ATOM 2965 N N . SER A 1 379 ? -28.533 14.531 -46.983 1.00 41.66 379 SER A N 1
ATOM 2966 C CA . SER A 1 379 ? -27.068 14.561 -46.825 1.00 41.66 379 SER A CA 1
ATOM 2967 C C . SER A 1 379 ? -26.376 15.614 -47.712 1.00 41.66 379 SER A C 1
ATOM 2969 O O . SER A 1 379 ? -26.795 15.793 -48.857 1.00 41.66 379 SER A O 1
ATOM 2971 N N . PRO A 1 380 ? -25.276 16.250 -47.263 1.00 45.78 380 PRO A N 1
ATOM 2972 C CA . PRO A 1 380 ? -24.359 16.968 -48.146 1.00 45.78 380 PRO A CA 1
ATOM 2973 C C . PRO A 1 380 ? -23.334 16.012 -48.803 1.00 45.78 380 PRO A C 1
ATOM 2975 O O . PRO A 1 380 ? -23.041 14.956 -48.239 1.00 45.78 380 PRO A O 1
ATOM 2978 N N . PRO A 1 381 ? -22.815 16.348 -50.000 1.00 40.09 381 PRO A N 1
ATOM 2979 C CA . PRO A 1 381 ? -22.089 15.415 -50.860 1.00 40.09 381 PRO A CA 1
ATOM 2980 C C . PRO A 1 381 ? -20.595 15.286 -50.531 1.00 40.09 381 PRO A C 1
ATOM 2982 O O . PRO A 1 381 ? -19.947 16.242 -50.102 1.00 40.09 381 PRO A O 1
ATOM 2985 N N . ASP A 1 382 ? -20.065 14.097 -50.830 1.00 36.53 382 ASP A N 1
ATOM 2986 C CA . ASP A 1 382 ? -18.641 13.786 -50.975 1.00 36.53 382 ASP A CA 1
ATOM 2987 C C . ASP A 1 382 ? -17.977 14.688 -52.024 1.00 36.53 382 ASP A C 1
ATOM 2989 O O . ASP A 1 382 ? -18.460 14.805 -53.153 1.00 36.53 382 ASP A O 1
ATOM 2993 N N . VAL A 1 383 ? -16.816 15.254 -51.686 1.00 43.88 383 VAL A N 1
ATOM 2994 C CA . VAL A 1 383 ? -15.905 15.858 -52.665 1.00 43.88 383 VAL A CA 1
ATOM 2995 C C . VAL A 1 383 ? -14.582 15.102 -52.609 1.00 43.88 383 VAL A C 1
ATOM 2997 O O . VAL A 1 383 ? -13.752 15.312 -51.726 1.00 43.88 383 VAL A O 1
ATOM 3000 N N . SER A 1 384 ? -14.431 14.181 -53.561 1.00 36.06 384 SER A N 1
ATOM 3001 C CA . SER A 1 384 ? -13.177 13.506 -53.889 1.00 36.06 384 SER A CA 1
ATOM 3002 C C . SER A 1 384 ? -12.188 14.478 -54.525 1.00 36.06 384 SER A C 1
ATOM 3004 O O . SER A 1 384 ? -12.565 15.388 -55.262 1.00 36.06 384 SER A O 1
ATOM 3006 N N . ALA A 1 385 ? -10.912 14.204 -54.267 1.00 48.28 385 ALA A N 1
ATOM 3007 C CA . ALA A 1 385 ? -9.760 14.738 -54.967 1.00 48.28 385 ALA A CA 1
ATOM 3008 C C . ALA A 1 385 ? -9.888 14.566 -56.489 1.00 48.28 385 ALA A C 1
ATOM 3010 O O . ALA A 1 385 ? -10.101 13.451 -56.956 1.00 48.28 385 AL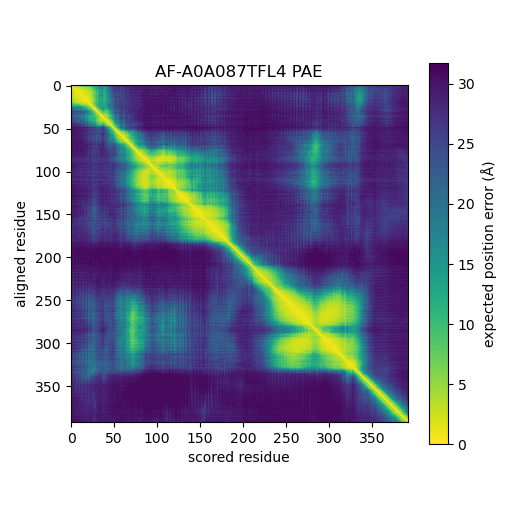A A O 1
ATOM 3011 N N . ASP A 1 386 ? -9.782 15.678 -57.216 1.00 42.94 386 ASP A N 1
ATOM 3012 C CA . ASP A 1 386 ? -9.027 15.863 -58.464 1.00 42.94 386 ASP A CA 1
ATOM 3013 C C . ASP A 1 386 ? -9.511 17.149 -59.149 1.00 42.94 386 ASP A C 1
ATOM 3015 O O . ASP A 1 386 ? -10.441 17.124 -59.947 1.00 42.94 386 ASP A O 1
ATOM 3019 N N . ASP A 1 387 ? -8.862 18.282 -58.863 1.00 41.59 387 ASP A N 1
ATOM 3020 C CA . ASP A 1 387 ? -8.726 19.346 -59.866 1.00 41.59 387 ASP A CA 1
ATOM 3021 C C . ASP A 1 387 ? -7.526 20.263 -59.571 1.00 41.59 387 ASP A C 1
ATOM 3023 O O . ASP A 1 387 ? -7.578 21.265 -58.865 1.00 41.59 387 ASP A O 1
ATOM 3027 N N . ARG A 1 388 ? -6.385 19.812 -60.098 1.00 39.31 388 ARG A N 1
ATOM 3028 C CA . ARG A 1 388 ? -5.472 20.559 -60.977 1.00 39.31 388 ARG A CA 1
ATOM 3029 C C . ARG A 1 388 ? -5.244 22.055 -60.704 1.00 39.31 388 ARG A C 1
ATOM 3031 O O . ARG A 1 388 ? -6.072 22.908 -60.995 1.00 39.31 388 ARG A O 1
ATOM 3038 N N . LEU A 1 389 ? -3.970 22.351 -60.425 1.00 49.16 389 LEU A N 1
ATOM 3039 C CA . LEU A 1 389 ? -3.110 23.179 -61.289 1.00 49.16 389 LEU A CA 1
ATOM 3040 C C . LEU A 1 389 ? -3.849 24.220 -62.152 1.00 49.16 389 LEU A C 1
ATOM 3042 O O . LEU A 1 389 ? -4.185 23.935 -63.303 1.00 49.16 389 LEU A O 1
ATOM 3046 N N . ARG A 1 390 ? -3.965 25.453 -61.652 1.00 41.06 390 ARG A N 1
ATOM 3047 C CA . ARG A 1 390 ? -3.830 26.673 -62.465 1.00 41.06 390 ARG A CA 1
ATOM 3048 C C . ARG A 1 390 ? -3.844 27.927 -61.597 1.00 41.06 390 ARG A C 1
ATOM 3050 O O . ARG A 1 390 ? -4.878 28.290 -61.054 1.00 41.06 390 ARG A O 1
ATOM 3057 N N . ASN A 1 391 ? -2.695 28.596 -61.609 1.00 41.50 391 ASN A N 1
ATOM 3058 C CA . ASN A 1 391 ? -2.481 30.047 -61.653 1.00 41.50 391 ASN A CA 1
ATOM 3059 C C . ASN A 1 391 ? -1.556 30.560 -60.545 1.00 41.50 391 ASN A C 1
ATOM 3061 O O . ASN A 1 391 ? -1.981 30.716 -59.410 1.00 41.50 391 ASN A O 1
ATOM 3065 N N . GLN A 1 392 ? -0.323 30.817 -61.007 1.00 42.25 392 GLN A N 1
ATOM 3066 C CA . GLN A 1 392 ? 0.625 31.892 -60.671 1.00 42.25 392 GLN A CA 1
ATOM 3067 C C . GLN A 1 392 ? 0.968 32.160 -59.209 1.00 42.25 392 GLN A C 1
ATOM 3069 O O . GLN A 1 392 ? 0.098 32.646 -58.459 1.00 42.25 392 GLN A O 1
#

Organism: Stegodyphus mimosarum (NCBI:txid407821)

pLDDT: mean 70.2, std 21.58, range [26.22, 96.44]